Protein AF-A0A4V3EQ57-F1 (afdb_monomer_lite)

Foldseek 3Di:
DDDDDDDDDDDDDPDAPPLVVCQQVVVADVDDAPPDPDADKDFFPLQVVLVVQLVVLVVCCVVVVDPVSNVSNVVSVVVLVVCPPAWDFPDKDKDKDKPPLEEAAFDKIKIKIFIDTPGPQKFKHKRFRAWPQKGWNDWDDDRGMIMTIIGGHAFAWTFSAWIWIWIATNSSGMTGTDTDRGDIHGYFYDAFPAAEDDAPPPDDPDDDDDPPQDFADDPAFPDKDADDPPDDPVQWDVVVCVVVVGTIGGGHDHDDAAEAEEEAEQQDFFQAPPPRDTLNSQSNNHSLNVQVVSLVVQHWYKYWYWRAEIDIDGTDHDPVNSVVSRVRSNCSVVRNVVVHHTDLEDDPRRDDPRYAYEYEECPPDCSVVSNCVNCVVVVHAYAYEHRHNHQDDDDPPPPVSVVVSVVVVVVVVVVCVVCLVVLHFYHYDDRPYHGHCNCSVVSSPDDDPPDDDDDDDDDDPDPDDPVVNVVVVLVVQVVLLVLLLQLLCLLQVCVVQVPDPVRVVVSVVLNVLSNVLADDPPPQPPDDDPPVSVCNVCSLVVSLVVSLVSNLPDDDDLVSLVVSLVSSLVSQCCRLVVCVVPDDDDPVSVVVNVVSVVLSVLSNVLSPLDPDDDDPPVSVVVNVVSVVVNVVVSVVVVVVVVVVPDPPPDDDDD

Secondary structure (DSSP, 8-state):
-PPPPPPPPPPPPPPPPHHHHHHHTT------PPPPPPSS-EE-HHHHHHHHHHHHHHHHHHHH--THHHHHHHHHHHHHHHHTTT---S-EEEEEEEE-SEEETT-EEEEEEEEEESSSS-EEEEEE---TTEEEEEEEE-SSEEEEEEEE-S-EEEE--EEEEEEE-TTSSEEEEEEEEPPEEEEEPPPPS---B---------SSS-----EEEEEEEEEEEE--TT--GGGB-HHHHHHHTS-EEEEEE---PPEEEEEEE-S--PBPTTT--BHHHHHHHHHHHHHHHHHHTT-EEEEEEESSS-EEEEEE-HHHHHHHHHHHHTTHHHHHHTT----SS--GGGS-TT-EEEEEE-S-STHHHHHHHHHHHTT--EEEEEPP--PPP--TT-HHHHHHHHHHHHHHHHHHHHHHHTT--EEEP-TTS--BGGGHHHHT-SS-------------------HHHHHHHHHHTHHHHHHHHHHHHHHH-HHHH--SHHHHHHHHHHHHHHHHSS--------S--HHHHHHHHHHHHHHHHHHHHHHHTS---HHHHHHHHHHHHHHHHHHHSGGGGS---HHHHHHHHHHHHHHHHHHHHHHTS---S---HHHHHHHHHHHHHHHHHHHHHHHHHHHTTS--------

Radius of gyration: 39.7 Å; chains: 1; bounding box: 73×118×112 Å

Sequence (654 aa):
MTPPAPAPDPAPGPVPSAAVARALEGRTSPTQPPPPPPGGPRPGERTLRLLTVAVVALAAALLTGRAWLLALAAAPLVLLALALPRAHARRVETSATVEPRRCFEGDRVTVRVEVAHDGDGVRLDPGVTLGPGLRLDEVVVGRSTVTLHHTALRWGRWSLGPVDLDVYDRGGTVRRTVRVEAAEVSVFPRAAQARFTPVPVRLPQRLGEHAAPQSGEGVEVVGVGPWVPGERQRRIHWPSTTRRGSVQLHRFAAERAADTVMLLDAFGDVADPVTGASSLDETVRAATGLARAYLRTHDRVGVVSTGGTTRWLVPGTGDAAFYRIVESVLDVRKDRAFGRGGLERVPPPALPEGALVYVFTPLSDARILAVLRDLQTRGRRPVVVEIPSGDPVVEDGDEAGELGLRLWHAERDAMRFALRDSGVPVLRHTEGESLDLALAPMAAGRVGGRGRAGEGGVTAPDTRVGLREYLGYWIGTVPVRVLGVAAVVVAWRPWTTVDTAGRAVPFVCAVAFAVWAAPAPDRRPSVGAFWSDRLLRHRTTLLASGVVVIAAFGERARWEGACAVGLLVAYLVTSETWPWRWGRGPARVWGEAVAACAGAGVVAAAAAVPVTGTGSGLDRVIAAGTVVGLAVAGAAVLRARWRGDAPEAGAPGD

Structure (mmCIF, N/CA/C/O backbone):
data_AF-A0A4V3EQ57-F1
#
_entry.id   AF-A0A4V3EQ57-F1
#
loop_
_atom_site.group_PDB
_atom_site.id
_atom_site.type_symbol
_atom_site.label_atom_id
_atom_site.label_alt_id
_atom_site.label_comp_id
_atom_site.label_asym_id
_atom_site.label_entity_id
_atom_site.label_seq_id
_atom_site.pdbx_PDB_ins_code
_atom_site.Cartn_x
_atom_site.Cartn_y
_atom_site.Cartn_z
_atom_site.occupancy
_atom_site.B_iso_or_equiv
_atom_site.auth_seq_id
_atom_site.auth_comp_id
_atom_site.auth_asym_id
_atom_site.auth_atom_id
_atom_site.pdbx_PDB_model_num
ATOM 1 N N . MET A 1 1 ? -10.339 42.075 -43.870 1.00 52.28 1 MET A N 1
ATOM 2 C CA . MET A 1 1 ? -9.452 41.592 -42.792 1.00 52.28 1 MET A CA 1
ATOM 3 C C . MET A 1 1 ? -9.377 40.085 -42.904 1.00 52.28 1 MET A C 1
ATOM 5 O O . MET A 1 1 ? -10.323 39.400 -42.546 1.00 52.28 1 MET A O 1
ATOM 9 N N . THR A 1 2 ? -8.312 39.598 -43.526 1.00 45.00 2 THR A N 1
ATOM 10 C CA . THR A 1 2 ? -8.045 38.172 -43.735 1.00 45.00 2 THR A CA 1
ATOM 11 C C . THR A 1 2 ? -7.537 37.580 -42.414 1.00 45.00 2 THR A C 1
ATOM 13 O O . THR A 1 2 ? -6.720 38.239 -41.765 1.00 45.00 2 THR A O 1
ATOM 16 N N . PRO A 1 3 ? -8.021 36.408 -41.967 1.00 50.09 3 PRO A N 1
ATOM 17 C CA . PRO A 1 3 ? -7.564 35.805 -40.718 1.00 50.09 3 PRO A CA 1
ATOM 18 C C . PRO A 1 3 ? -6.061 35.477 -40.785 1.00 50.09 3 PRO A C 1
ATOM 20 O O . PRO A 1 3 ? -5.556 35.166 -41.868 1.00 50.09 3 PRO A O 1
ATOM 23 N N . PRO A 1 4 ? -5.333 35.562 -39.656 1.00 46.97 4 PRO A N 1
ATOM 24 C CA . PRO A 1 4 ? -3.919 35.212 -39.611 1.00 46.97 4 PRO A CA 1
ATOM 25 C C . PRO A 1 4 ? -3.734 33.730 -39.951 1.00 46.97 4 PRO A C 1
ATOM 27 O O . PRO A 1 4 ? -4.510 32.878 -39.516 1.00 46.97 4 PRO A O 1
ATOM 30 N N . ALA A 1 5 ? -2.711 33.441 -40.756 1.00 47.34 5 ALA A N 1
ATOM 31 C CA . ALA A 1 5 ? -2.362 32.086 -41.159 1.00 47.34 5 ALA A CA 1
ATOM 32 C C . ALA A 1 5 ? -2.092 31.197 -39.925 1.00 47.34 5 ALA A C 1
ATOM 34 O O . ALA A 1 5 ? -1.481 31.676 -38.963 1.00 47.34 5 ALA A O 1
ATOM 35 N N . PRO A 1 6 ? -2.525 29.922 -39.936 1.00 46.81 6 PRO A N 1
ATOM 36 C CA . PRO A 1 6 ? -2.214 28.987 -38.864 1.00 46.81 6 PRO A CA 1
ATOM 37 C C . PRO A 1 6 ? -0.696 28.823 -38.738 1.00 46.81 6 PRO A C 1
ATOM 39 O O . PRO A 1 6 ? 0.020 28.759 -39.741 1.00 46.81 6 PRO A O 1
ATOM 42 N N . ALA A 1 7 ? -0.211 28.794 -37.496 1.00 44.88 7 ALA A N 1
ATOM 43 C CA . ALA A 1 7 ? 1.192 28.537 -37.200 1.00 44.88 7 ALA A CA 1
ATOM 44 C C . ALA A 1 7 ? 1.623 27.198 -37.833 1.00 44.88 7 ALA A C 1
ATOM 46 O O . ALA A 1 7 ? 0.828 26.256 -37.833 1.00 44.88 7 ALA A O 1
ATOM 47 N N . PRO A 1 8 ? 2.847 27.098 -38.382 1.00 38.25 8 PRO A N 1
ATOM 48 C CA . PRO A 1 8 ? 3.339 25.844 -38.937 1.00 38.25 8 PRO A CA 1
ATOM 49 C C . PRO A 1 8 ? 3.358 24.770 -37.847 1.00 38.25 8 PRO A C 1
ATOM 51 O O . PRO A 1 8 ? 3.845 25.026 -36.742 1.00 38.25 8 PRO A O 1
ATOM 54 N N . ASP A 1 9 ? 2.840 23.582 -38.168 1.00 36.28 9 ASP A N 1
ATOM 55 C CA . ASP A 1 9 ? 2.916 22.420 -37.285 1.00 36.28 9 ASP A CA 1
ATOM 56 C C . ASP A 1 9 ? 4.372 22.200 -36.838 1.00 36.28 9 ASP A C 1
ATOM 58 O O . ASP A 1 9 ? 5.293 22.290 -37.665 1.00 36.28 9 ASP A O 1
ATOM 62 N N . PRO A 1 10 ? 4.619 21.922 -35.544 1.00 36.59 10 PRO A N 1
ATOM 63 C CA . PRO A 1 10 ? 5.952 21.577 -35.085 1.00 36.59 10 PRO A CA 1
ATOM 64 C C . PRO A 1 10 ? 6.436 20.363 -35.881 1.00 36.59 10 PRO A C 1
ATOM 66 O O . PRO A 1 10 ? 5.726 19.364 -36.000 1.00 36.59 10 PRO A O 1
ATOM 69 N N . ALA A 1 11 ? 7.641 20.466 -36.451 1.00 33.16 11 ALA A N 1
ATOM 70 C CA . ALA A 1 11 ? 8.269 19.377 -37.191 1.00 33.16 11 ALA A CA 1
ATOM 71 C C . ALA A 1 11 ? 8.140 18.066 -36.394 1.00 33.16 11 ALA A C 1
ATOM 73 O O . ALA A 1 11 ? 8.372 18.096 -35.180 1.00 33.16 11 ALA A O 1
ATOM 74 N N . PRO A 1 12 ? 7.774 16.939 -37.036 1.00 35.25 12 PRO A N 1
ATOM 75 C CA . PRO A 1 12 ? 7.575 15.683 -36.332 1.00 35.25 12 PRO A CA 1
ATOM 76 C C . PRO A 1 12 ? 8.833 15.376 -35.526 1.00 35.25 12 PRO A C 1
ATOM 78 O O . PRO A 1 12 ? 9.935 15.276 -36.076 1.00 35.25 12 PRO A O 1
ATOM 81 N N . GLY A 1 13 ? 8.665 15.305 -34.205 1.00 41.72 13 GLY A N 1
ATOM 82 C CA . GLY A 1 13 ? 9.740 14.957 -33.289 1.00 41.72 13 GLY A CA 1
ATOM 83 C C . GLY A 1 13 ? 10.354 13.605 -33.668 1.00 41.72 13 GLY A C 1
ATOM 84 O O . GLY A 1 13 ? 9.731 12.812 -34.383 1.00 41.72 13 GLY A O 1
ATOM 85 N N . PRO A 1 14 ? 11.590 13.321 -33.226 1.00 51.78 14 PRO A N 1
ATOM 86 C CA . PRO A 1 14 ? 12.202 12.022 -33.467 1.00 51.78 14 PRO A CA 1
ATOM 87 C C . PRO A 1 14 ? 11.262 10.909 -32.988 1.00 51.78 14 PRO A C 1
ATOM 89 O O . PRO A 1 14 ? 10.700 10.996 -31.898 1.00 51.78 14 PRO A O 1
ATOM 92 N N . VAL A 1 15 ? 11.088 9.875 -33.819 1.00 53.25 15 VAL A N 1
ATOM 93 C CA . VAL A 1 15 ? 10.290 8.691 -33.471 1.00 53.25 15 VAL A CA 1
ATOM 94 C C . VAL A 1 15 ? 10.806 8.161 -32.127 1.00 53.25 15 VAL A C 1
ATOM 96 O O . VAL A 1 15 ? 12.012 7.907 -32.029 1.00 53.25 15 VAL A O 1
ATOM 99 N N . PRO A 1 16 ? 9.951 8.028 -31.095 1.00 57.31 16 PRO A N 1
ATOM 100 C CA . PRO A 1 16 ? 10.387 7.577 -29.781 1.00 57.31 16 PRO A CA 1
ATOM 101 C C . PRO A 1 16 ? 11.046 6.202 -29.895 1.00 57.31 16 PRO A C 1
ATOM 103 O O . PRO A 1 16 ? 10.602 5.350 -30.671 1.00 57.31 16 PRO A O 1
ATOM 106 N N . SER A 1 17 ? 12.119 5.972 -29.135 1.00 63.31 17 SER A N 1
ATOM 107 C CA . SER A 1 17 ? 12.771 4.663 -29.117 1.00 63.31 17 SER A CA 1
ATOM 108 C C . SER A 1 17 ? 11.783 3.574 -28.706 1.00 63.31 17 SER A C 1
ATOM 110 O O . SER A 1 17 ? 10.830 3.815 -27.967 1.00 63.31 17 SER A O 1
ATOM 112 N N . ALA A 1 18 ? 12.023 2.332 -29.134 1.00 63.53 18 ALA A N 1
ATOM 113 C CA . ALA A 1 18 ? 11.176 1.202 -28.745 1.00 63.53 18 ALA A CA 1
ATOM 114 C C . ALA A 1 18 ? 11.088 1.021 -27.214 1.00 63.53 18 ALA A C 1
ATOM 116 O O . ALA A 1 18 ? 10.142 0.410 -26.725 1.00 63.53 18 ALA A O 1
ATOM 117 N N . ALA A 1 19 ? 12.073 1.527 -26.461 1.00 60.47 19 ALA A N 1
ATOM 118 C CA . ALA A 1 19 ? 12.045 1.573 -25.003 1.00 60.47 19 ALA A CA 1
ATOM 119 C C . ALA A 1 19 ? 11.067 2.641 -24.485 1.00 60.47 19 ALA A C 1
ATOM 121 O O . ALA A 1 19 ? 10.248 2.332 -23.624 1.00 60.47 19 ALA A O 1
ATOM 122 N N . VAL A 1 20 ? 11.093 3.854 -25.049 1.00 66.12 20 VAL A N 1
ATOM 123 C CA . VAL A 1 20 ? 10.130 4.923 -24.731 1.00 66.12 20 VAL A CA 1
ATOM 124 C C . VAL A 1 20 ? 8.718 4.523 -25.137 1.00 66.12 20 VAL A C 1
ATOM 126 O O . VAL A 1 20 ? 7.803 4.688 -24.344 1.00 66.12 20 VAL A O 1
ATOM 129 N N . ALA A 1 21 ? 8.535 3.921 -26.314 1.00 67.56 21 ALA A N 1
ATOM 130 C CA . ALA A 1 21 ? 7.237 3.415 -26.754 1.00 67.56 21 ALA A CA 1
ATOM 131 C C . ALA A 1 21 ? 6.679 2.363 -25.778 1.00 67.56 21 ALA A C 1
ATOM 133 O O . ALA A 1 21 ? 5.543 2.485 -25.334 1.00 67.56 21 ALA A O 1
ATOM 134 N N . ARG A 1 22 ? 7.500 1.393 -25.344 1.00 64.44 22 ARG A N 1
ATOM 135 C CA . ARG A 1 22 ? 7.102 0.406 -24.321 1.00 64.44 22 ARG A CA 1
ATOM 136 C C . ARG A 1 22 ? 6.766 1.043 -22.970 1.00 64.44 22 ARG A C 1
ATOM 138 O O . ARG A 1 22 ? 5.826 0.602 -22.311 1.00 64.44 22 ARG A O 1
ATOM 145 N N . ALA A 1 23 ? 7.520 2.065 -22.561 1.00 63.72 23 ALA A N 1
ATOM 146 C CA . ALA A 1 23 ? 7.268 2.801 -21.324 1.00 63.72 23 ALA A CA 1
ATOM 147 C C . ALA A 1 23 ? 5.968 3.627 -21.394 1.00 63.72 23 ALA A C 1
ATOM 149 O O . ALA A 1 23 ? 5.208 3.640 -20.427 1.00 63.72 23 ALA A O 1
ATOM 150 N N . LEU A 1 24 ? 5.686 4.261 -22.537 1.00 69.75 24 LEU A N 1
ATOM 151 C CA . LEU A 1 24 ? 4.453 5.014 -22.803 1.00 69.75 24 LEU A CA 1
ATOM 152 C C . LEU A 1 24 ? 3.220 4.105 -22.886 1.00 69.75 24 LEU A C 1
ATOM 154 O O . LEU A 1 24 ? 2.145 4.475 -22.428 1.00 69.75 24 LEU A O 1
ATOM 158 N N . GLU A 1 25 ? 3.374 2.889 -23.408 1.00 67.50 25 GLU A N 1
ATOM 159 C CA . GLU A 1 25 ? 2.316 1.872 -23.440 1.00 67.50 25 GLU A CA 1
ATOM 160 C C . GLU A 1 25 ? 2.008 1.264 -22.059 1.00 67.50 25 GLU A C 1
ATOM 162 O O . GLU A 1 25 ? 1.130 0.411 -21.945 1.00 67.50 25 GLU A O 1
ATOM 167 N N . GLY A 1 26 ? 2.736 1.653 -21.004 1.00 57.06 26 GLY A N 1
ATOM 168 C CA . GLY A 1 26 ? 2.511 1.151 -19.646 1.00 57.06 26 GLY A CA 1
ATOM 169 C C . GLY A 1 26 ? 2.864 -0.327 -19.460 1.00 57.06 26 GLY A C 1
ATOM 170 O O . GLY A 1 26 ? 2.503 -0.920 -18.446 1.00 57.06 26 GLY A O 1
ATOM 171 N N . ARG A 1 27 ? 3.589 -0.940 -20.408 1.00 52.72 27 ARG A N 1
ATOM 172 C CA . ARG A 1 27 ? 4.080 -2.323 -20.310 1.00 52.72 27 ARG A CA 1
ATOM 173 C C . ARG A 1 27 ? 5.316 -2.374 -19.413 1.00 52.72 27 ARG A C 1
ATOM 175 O O . ARG A 1 27 ? 6.433 -2.612 -19.868 1.00 52.72 27 ARG A O 1
ATOM 182 N N . THR A 1 28 ? 5.121 -2.109 -18.128 1.00 52.22 28 THR A N 1
ATOM 183 C CA . THR A 1 28 ? 6.166 -2.140 -17.105 1.00 52.22 28 THR A CA 1
ATOM 184 C C . THR A 1 28 ? 6.125 -3.487 -16.395 1.00 52.22 28 THR A C 1
ATOM 186 O O . THR A 1 28 ? 5.468 -3.678 -15.375 1.00 52.22 28 THR A O 1
ATOM 189 N N . SER A 1 29 ? 6.845 -4.474 -16.928 1.00 40.78 29 SER A N 1
ATOM 190 C CA . SER A 1 29 ? 7.227 -5.598 -16.073 1.00 40.78 29 SER A CA 1
ATOM 191 C C . SER A 1 29 ? 8.077 -5.050 -14.916 1.00 40.78 29 SER A C 1
ATOM 193 O O . SER A 1 29 ? 8.824 -4.092 -15.132 1.00 40.78 29 SER A O 1
ATOM 195 N N . PRO A 1 30 ? 8.013 -5.630 -13.704 1.00 45.22 30 PRO A N 1
ATOM 196 C CA . PRO A 1 30 ? 8.956 -5.343 -12.628 1.00 45.22 30 PRO A CA 1
ATOM 197 C C . PRO A 1 30 ? 10.322 -5.931 -13.007 1.00 45.22 30 PRO A C 1
ATOM 199 O O . PRO A 1 30 ? 10.821 -6.877 -12.409 1.00 45.22 30 PRO A O 1
ATOM 202 N N . THR A 1 31 ? 10.911 -5.422 -14.082 1.00 48.66 31 THR A N 1
ATOM 203 C CA . THR A 1 31 ? 12.266 -5.736 -14.478 1.00 48.66 31 THR A CA 1
ATOM 204 C C . THR A 1 31 ? 13.155 -4.946 -13.552 1.00 48.66 31 THR A C 1
ATOM 206 O O . THR A 1 31 ? 13.162 -3.714 -13.579 1.00 48.66 31 THR A O 1
ATOM 209 N N . GLN A 1 32 ? 13.897 -5.675 -12.723 1.00 57.97 32 GLN A N 1
ATOM 210 C CA . GLN A 1 32 ? 15.141 -5.192 -12.147 1.00 57.97 32 GLN A CA 1
ATOM 211 C C . GLN A 1 32 ? 15.840 -4.293 -13.180 1.00 57.97 32 GLN A C 1
ATOM 213 O O . GLN A 1 32 ? 15.895 -4.679 -14.356 1.00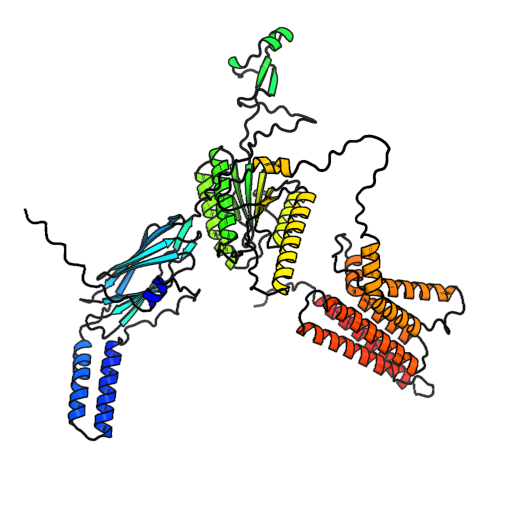 57.97 32 GLN A O 1
ATOM 218 N N . PRO A 1 33 ? 16.298 -3.088 -12.789 1.00 62.56 33 PRO A N 1
ATOM 219 C CA . PRO A 1 33 ? 16.901 -2.168 -13.737 1.00 62.56 33 PRO A CA 1
ATOM 220 C C . PRO A 1 33 ? 17.987 -2.909 -14.524 1.00 62.56 33 PRO A C 1
ATOM 222 O O . PRO A 1 33 ? 18.733 -3.690 -13.918 1.00 62.56 33 PRO A O 1
ATOM 225 N N . PRO A 1 34 ? 18.064 -2.722 -15.855 1.00 67.25 34 PRO A N 1
ATOM 226 C CA . PRO A 1 34 ? 19.056 -3.416 -16.660 1.00 67.25 34 PRO A CA 1
ATOM 227 C C . PRO A 1 34 ? 20.449 -3.178 -16.064 1.00 67.25 34 PRO A C 1
ATOM 229 O O . PRO A 1 34 ? 20.686 -2.110 -15.484 1.00 67.25 34 PRO A O 1
ATOM 232 N N . PRO A 1 35 ? 21.387 -4.134 -16.178 1.00 75.81 35 PRO A N 1
ATOM 233 C CA . PRO A 1 35 ? 22.744 -3.928 -15.689 1.00 75.81 35 PRO A CA 1
ATOM 234 C C . PRO A 1 35 ? 23.317 -2.621 -16.256 1.00 75.81 35 PRO A C 1
ATOM 236 O O . PRO A 1 35 ? 22.928 -2.214 -17.359 1.00 75.81 35 PRO A O 1
ATOM 239 N N . PRO A 1 36 ? 24.189 -1.925 -15.503 1.00 75.62 36 PRO A N 1
ATOM 240 C CA . PRO A 1 36 ? 24.750 -0.662 -15.953 1.00 75.62 36 PRO A CA 1
ATOM 241 C C . PRO A 1 36 ? 25.375 -0.844 -17.336 1.00 75.62 36 PRO A C 1
ATOM 243 O O . PRO A 1 36 ? 26.083 -1.833 -17.565 1.00 75.62 36 PRO A O 1
ATOM 246 N N . PRO A 1 37 ? 25.096 0.062 -18.286 1.00 75.31 37 PRO A N 1
ATOM 247 C CA . PRO A 1 37 ? 25.648 -0.063 -19.619 1.00 75.31 37 PRO A CA 1
ATOM 248 C C . PRO A 1 37 ? 27.185 -0.050 -19.536 1.00 75.31 37 PRO A C 1
ATOM 250 O O . PRO A 1 37 ? 27.742 0.755 -18.788 1.00 75.31 37 PRO A O 1
ATOM 253 N N . PRO A 1 38 ? 27.893 -0.896 -20.314 1.00 75.25 38 PRO A N 1
ATOM 254 C CA . PRO A 1 38 ? 29.347 -0.828 -20.425 1.00 75.25 38 PRO A CA 1
ATOM 255 C C . PRO A 1 38 ? 29.848 0.604 -20.644 1.00 75.25 38 PRO A C 1
ATOM 257 O O . PRO A 1 38 ? 29.351 1.313 -21.525 1.00 75.25 38 PRO A O 1
ATOM 260 N N . GLY A 1 39 ? 30.841 1.017 -19.860 1.00 73.00 39 GLY A N 1
ATOM 261 C CA . GLY A 1 39 ? 31.445 2.337 -19.996 1.00 73.00 39 GLY A CA 1
ATOM 262 C C . GLY A 1 39 ? 32.119 2.528 -21.359 1.00 73.00 39 GLY A C 1
ATOM 263 O O . GLY A 1 39 ? 32.666 1.588 -21.933 1.00 73.00 39 GLY A O 1
ATOM 264 N N . GLY A 1 40 ? 32.098 3.763 -21.860 1.00 78.88 40 GLY A N 1
ATOM 265 C CA . GLY A 1 40 ? 32.831 4.165 -23.063 1.00 78.88 40 GLY A CA 1
ATOM 266 C C . GLY A 1 40 ? 32.004 4.221 -24.358 1.00 78.88 40 GLY A C 1
ATOM 267 O O . GLY A 1 40 ? 30.817 3.885 -24.374 1.00 78.88 40 GLY A O 1
ATOM 268 N N . PRO A 1 41 ? 32.616 4.720 -25.445 1.00 81.69 41 PRO A N 1
ATOM 269 C CA . PRO A 1 41 ? 31.974 4.848 -26.750 1.00 81.69 41 PRO A CA 1
ATOM 270 C C . PRO A 1 41 ? 31.791 3.484 -27.431 1.00 81.69 41 PRO A C 1
ATOM 272 O O . PRO A 1 41 ? 32.665 2.622 -27.364 1.00 81.69 41 PRO A O 1
ATOM 275 N N . ARG A 1 42 ? 30.669 3.302 -28.131 1.00 85.44 42 ARG A N 1
ATOM 276 C CA . ARG A 1 42 ? 30.350 2.101 -28.920 1.00 85.44 42 ARG A CA 1
ATOM 277 C C . ARG A 1 42 ? 29.927 2.463 -30.339 1.00 85.44 42 ARG A C 1
ATOM 279 O O . ARG A 1 42 ? 29.385 3.549 -30.530 1.00 85.44 42 ARG A O 1
ATOM 286 N N . PRO A 1 43 ? 30.115 1.575 -31.330 1.00 84.69 43 PRO A N 1
ATOM 287 C CA . PRO A 1 43 ? 29.590 1.809 -32.670 1.00 84.69 43 PRO A CA 1
ATOM 288 C C . PRO A 1 43 ? 28.061 1.935 -32.627 1.00 84.69 43 PRO A C 1
ATOM 290 O O . PRO A 1 43 ? 27.377 1.076 -32.074 1.00 84.69 43 PRO A O 1
ATOM 293 N N . GLY A 1 44 ? 27.533 3.016 -33.202 1.00 83.50 44 GLY A N 1
ATOM 294 C CA . GLY A 1 44 ? 26.094 3.224 -33.369 1.00 83.50 44 GLY A CA 1
ATOM 295 C C . GLY A 1 44 ? 25.500 2.301 -34.436 1.00 83.50 44 GLY A C 1
ATOM 296 O O . GLY A 1 44 ? 26.220 1.675 -35.221 1.00 83.50 44 GLY A O 1
ATOM 297 N N . GLU A 1 45 ? 24.171 2.249 -34.529 1.00 85.56 45 GLU A N 1
ATOM 298 C CA . GLU A 1 45 ? 23.471 1.365 -35.470 1.00 85.56 45 GLU A CA 1
ATOM 299 C C . GLU A 1 45 ? 23.826 1.697 -36.924 1.00 85.56 45 GLU A C 1
ATOM 301 O O . GLU A 1 45 ? 23.904 0.804 -37.768 1.00 85.56 45 GLU A O 1
ATOM 306 N N . ARG A 1 46 ? 24.092 2.975 -37.230 1.00 84.56 46 ARG A N 1
ATOM 307 C CA . ARG A 1 46 ? 24.550 3.395 -38.563 1.00 84.56 46 ARG A CA 1
ATOM 308 C C . ARG A 1 46 ? 25.925 2.831 -38.891 1.00 84.56 46 ARG A C 1
ATOM 310 O O . ARG A 1 46 ? 26.112 2.354 -40.003 1.00 84.56 46 ARG A O 1
ATOM 317 N N . THR A 1 47 ? 26.852 2.824 -37.936 1.00 87.06 47 THR A N 1
ATOM 318 C CA . THR A 1 47 ? 28.184 2.237 -38.132 1.00 87.06 47 THR A CA 1
ATOM 319 C C . THR A 1 47 ? 28.090 0.748 -38.405 1.00 87.06 47 THR A C 1
ATOM 321 O O . THR A 1 47 ? 28.703 0.268 -39.351 1.00 87.06 47 THR A O 1
ATOM 324 N N . LEU A 1 48 ? 27.259 0.026 -37.649 1.00 87.94 48 LEU A N 1
ATOM 325 C CA . LEU A 1 48 ? 27.028 -1.400 -37.884 1.00 87.94 48 LEU A CA 1
ATOM 326 C C . LEU A 1 48 ? 26.383 -1.658 -39.254 1.00 87.94 48 LEU A C 1
ATOM 328 O O . LEU A 1 48 ? 26.788 -2.580 -39.957 1.00 87.94 48 LEU A O 1
ATOM 332 N N . ARG A 1 49 ? 25.427 -0.826 -39.686 1.00 88.62 49 ARG A N 1
ATOM 333 C CA . ARG A 1 49 ? 24.820 -0.921 -41.028 1.00 88.62 49 ARG A CA 1
ATOM 334 C C . ARG A 1 49 ? 25.824 -0.638 -42.147 1.00 88.62 49 ARG A C 1
ATOM 336 O O . ARG A 1 49 ? 25.885 -1.385 -43.114 1.00 88.62 49 ARG A O 1
ATOM 343 N N . LEU A 1 50 ? 26.640 0.407 -42.018 1.00 89.56 50 LEU A N 1
ATOM 344 C CA . LEU A 1 50 ? 27.677 0.720 -43.006 1.00 89.56 50 LEU A CA 1
ATOM 345 C C . LEU A 1 50 ? 28.743 -0.377 -43.061 1.00 89.56 50 LEU A C 1
ATOM 347 O O . LEU A 1 50 ? 29.146 -0.785 -44.146 1.00 89.56 50 LEU A O 1
ATOM 351 N N . LEU A 1 51 ? 29.154 -0.893 -41.903 1.00 90.00 51 LEU A N 1
ATOM 352 C CA . LEU A 1 51 ? 30.140 -1.963 -41.804 1.00 90.00 51 LEU A CA 1
ATOM 353 C C . LEU A 1 51 ? 29.605 -3.278 -42.374 1.00 90.00 51 LEU A C 1
ATOM 355 O O . LEU A 1 51 ? 30.316 -3.941 -43.116 1.00 90.00 51 LEU A O 1
ATOM 359 N N . THR A 1 52 ? 28.350 -3.638 -42.097 1.00 92.19 52 THR A N 1
ATOM 360 C CA . THR A 1 52 ? 27.727 -4.837 -42.686 1.00 92.19 52 THR A CA 1
ATOM 361 C C . THR A 1 52 ? 27.626 -4.726 -44.202 1.00 92.19 52 THR A C 1
ATOM 363 O O . THR A 1 52 ? 28.024 -5.660 -44.891 1.00 92.19 52 THR A O 1
ATOM 366 N N . VAL A 1 53 ? 27.197 -3.579 -44.741 1.00 92.44 53 VAL A N 1
ATOM 367 C CA . VAL A 1 53 ? 27.185 -3.343 -46.195 1.00 92.44 53 VAL A CA 1
ATOM 368 C C . VAL A 1 53 ? 28.597 -3.436 -46.781 1.00 92.44 53 VAL A C 1
ATOM 370 O O . VAL A 1 53 ? 28.785 -4.108 -47.792 1.00 92.44 53 VAL A O 1
ATOM 373 N N . ALA A 1 54 ? 29.597 -2.827 -46.135 1.00 91.81 54 ALA A N 1
ATOM 374 C CA . ALA A 1 54 ? 30.989 -2.885 -46.579 1.00 91.81 54 ALA A CA 1
ATOM 375 C C . ALA A 1 54 ? 31.533 -4.323 -46.593 1.00 91.81 54 ALA A C 1
ATOM 377 O O . ALA A 1 54 ? 32.123 -4.747 -47.584 1.00 91.81 54 ALA A O 1
ATOM 378 N N . VAL A 1 55 ? 31.300 -5.088 -45.522 1.00 93.56 55 VAL A N 1
ATOM 379 C CA . VAL A 1 55 ? 31.754 -6.480 -45.386 1.00 93.56 55 VAL A CA 1
ATOM 380 C C . VAL A 1 55 ? 31.056 -7.389 -46.394 1.00 93.56 55 VAL A C 1
ATOM 382 O O . VAL A 1 55 ? 31.723 -8.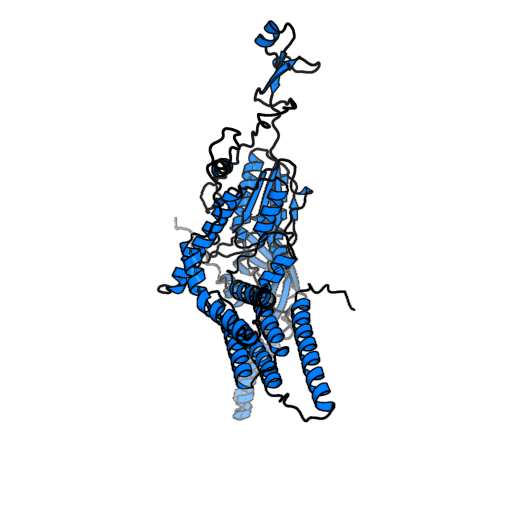189 -47.045 1.00 93.56 55 VAL A O 1
ATOM 385 N N . VAL A 1 56 ? 29.739 -7.252 -46.577 1.00 94.12 56 VAL A N 1
ATOM 386 C CA . VAL A 1 56 ? 28.978 -8.044 -47.557 1.00 94.12 56 VAL A CA 1
ATOM 387 C C . VAL A 1 56 ? 29.431 -7.729 -48.983 1.00 94.12 56 VAL A C 1
ATOM 389 O O . VAL A 1 56 ? 29.634 -8.650 -49.771 1.00 94.12 56 VAL A O 1
ATOM 392 N N . ALA A 1 57 ? 29.649 -6.453 -49.314 1.00 90.81 57 ALA A N 1
ATOM 393 C CA . ALA A 1 57 ? 30.153 -6.048 -50.624 1.00 90.81 57 ALA A CA 1
ATOM 394 C C . ALA A 1 57 ? 31.573 -6.577 -50.885 1.00 90.81 57 ALA A C 1
ATOM 396 O O . ALA A 1 57 ? 31.850 -7.079 -51.974 1.00 90.81 57 ALA A O 1
ATOM 397 N N . LEU A 1 58 ? 32.452 -6.533 -49.879 1.00 92.19 58 LEU A N 1
ATOM 398 C CA . LEU A 1 58 ? 33.812 -7.068 -49.968 1.00 92.19 58 LEU A CA 1
ATOM 399 C 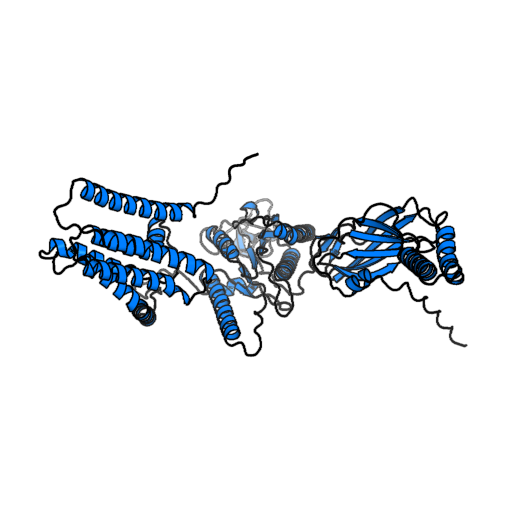C . LEU A 1 58 ? 33.812 -8.598 -50.120 1.00 92.19 58 LEU A C 1
ATOM 401 O O . LEU A 1 58 ? 34.524 -9.133 -50.966 1.00 92.19 58 LEU A O 1
ATOM 405 N N . ALA A 1 59 ? 32.969 -9.302 -49.360 1.00 91.81 59 ALA A N 1
ATOM 406 C CA . ALA A 1 59 ? 32.796 -10.748 -49.476 1.00 91.81 59 ALA A CA 1
ATOM 407 C C . ALA A 1 59 ? 32.247 -11.142 -50.856 1.00 91.81 59 ALA A C 1
ATOM 409 O O . ALA A 1 59 ? 32.768 -12.057 -51.489 1.00 91.81 59 ALA A O 1
ATOM 410 N N . ALA A 1 60 ? 31.249 -10.417 -51.367 1.00 91.06 60 ALA A N 1
ATOM 411 C CA . ALA A 1 60 ? 30.714 -10.634 -52.708 1.00 91.06 60 ALA A CA 1
ATOM 412 C C . ALA A 1 60 ? 31.767 -10.367 -53.798 1.00 91.06 60 ALA A C 1
ATOM 414 O O . ALA A 1 60 ? 31.841 -11.121 -54.770 1.00 91.06 60 ALA A O 1
ATOM 415 N N . ALA A 1 61 ? 32.608 -9.339 -53.634 1.00 92.44 61 ALA A N 1
ATOM 416 C CA . ALA A 1 61 ? 33.717 -9.053 -54.543 1.00 92.44 61 ALA A CA 1
ATOM 417 C C . ALA A 1 61 ? 34.729 -10.207 -54.587 1.00 92.44 61 ALA A C 1
ATOM 419 O O . ALA A 1 61 ? 35.112 -10.639 -55.673 1.00 92.44 61 ALA A O 1
ATOM 420 N N . LEU A 1 62 ? 35.107 -10.737 -53.419 1.00 92.00 62 LEU A N 1
ATOM 421 C CA . LEU A 1 62 ? 36.033 -11.865 -53.292 1.00 92.00 62 LEU A CA 1
ATOM 422 C C . LEU A 1 62 ? 35.453 -13.160 -53.877 1.00 92.00 62 LEU A C 1
ATOM 424 O O . LEU A 1 62 ? 36.148 -13.860 -54.606 1.00 92.00 62 LEU A O 1
ATOM 428 N N . LEU A 1 63 ? 34.179 -13.459 -53.606 1.00 93.19 63 LEU A N 1
ATOM 429 C CA . LEU A 1 63 ? 33.519 -14.681 -54.081 1.00 93.19 63 LEU A CA 1
ATOM 430 C C . LEU A 1 63 ? 33.251 -14.674 -55.592 1.00 93.19 63 LEU A C 1
ATOM 432 O O . LEU A 1 63 ? 33.294 -15.723 -56.226 1.00 93.19 63 LEU A O 1
ATOM 436 N N . THR A 1 64 ? 32.953 -13.511 -56.176 1.00 92.31 64 THR A N 1
ATOM 437 C CA . THR A 1 64 ? 32.598 -13.400 -57.604 1.00 92.31 64 THR A CA 1
ATOM 438 C C . THR A 1 64 ? 33.756 -12.954 -58.499 1.00 92.31 64 THR A C 1
ATOM 440 O O . THR A 1 64 ? 33.613 -12.982 -59.721 1.00 92.31 64 THR A O 1
ATOM 443 N N . GLY A 1 65 ? 34.874 -12.493 -57.924 1.00 90.94 65 GLY A N 1
ATOM 444 C CA . GLY A 1 65 ? 36.024 -11.942 -58.654 1.00 90.94 65 GLY A CA 1
ATOM 445 C C . GLY A 1 65 ? 35.752 -10.604 -59.359 1.00 90.94 65 GLY A C 1
ATOM 446 O O . GLY A 1 65 ? 36.565 -10.145 -60.161 1.00 90.94 65 GLY A O 1
ATOM 447 N N . ARG A 1 66 ? 34.603 -9.963 -59.107 1.00 91.62 66 ARG A N 1
ATOM 448 C CA . ARG A 1 66 ? 34.183 -8.734 -59.797 1.00 91.62 66 ARG A CA 1
ATOM 449 C C . ARG A 1 66 ? 34.680 -7.486 -59.067 1.00 91.62 66 ARG A C 1
ATOM 451 O O . ARG A 1 66 ? 34.117 -7.087 -58.051 1.00 91.62 66 ARG A O 1
ATOM 458 N N . ALA A 1 67 ? 35.674 -6.809 -59.645 1.00 87.50 67 ALA A N 1
ATOM 459 C CA . ALA A 1 67 ? 36.301 -5.622 -59.053 1.00 87.50 67 ALA A CA 1
ATOM 460 C C . ALA A 1 67 ? 35.337 -4.443 -58.799 1.00 87.50 67 ALA A C 1
ATOM 462 O O . ALA A 1 67 ? 35.546 -3.680 -57.860 1.00 87.50 67 ALA A O 1
ATOM 463 N N . TRP A 1 68 ? 34.251 -4.297 -59.571 1.00 88.25 68 TRP A N 1
ATOM 464 C CA . TRP A 1 68 ? 33.287 -3.203 -59.367 1.00 88.25 68 TRP A CA 1
ATOM 465 C C . TRP A 1 68 ? 32.544 -3.288 -58.021 1.00 88.25 68 TRP A C 1
ATOM 467 O O . TRP A 1 68 ? 32.104 -2.264 -57.503 1.00 88.25 68 TRP A O 1
ATOM 477 N N . LEU A 1 69 ? 32.460 -4.472 -57.401 1.00 88.69 69 LEU A N 1
ATOM 478 C CA . LEU A 1 69 ? 31.881 -4.636 -56.062 1.00 88.69 69 LEU A CA 1
ATOM 479 C C . LEU A 1 69 ? 32.759 -4.009 -54.965 1.00 88.69 69 LEU A C 1
ATOM 481 O O . LEU A 1 69 ? 32.239 -3.589 -53.932 1.00 88.69 69 LEU A O 1
ATOM 485 N N . LEU A 1 70 ? 34.067 -3.846 -55.207 1.00 87.00 70 LEU A N 1
ATOM 486 C CA . LEU A 1 70 ? 34.952 -3.099 -54.305 1.00 87.00 70 LEU A CA 1
ATOM 487 C C . LEU A 1 70 ? 34.593 -1.608 -54.269 1.00 87.00 70 LEU A C 1
ATOM 489 O O . LEU A 1 70 ? 34.680 -0.986 -53.212 1.00 87.00 70 LEU A O 1
ATOM 493 N N . ALA A 1 71 ? 34.117 -1.041 -55.383 1.00 86.25 71 ALA A N 1
ATOM 494 C CA . ALA A 1 71 ? 33.635 0.341 -55.412 1.00 86.25 71 ALA A CA 1
ATOM 495 C C . ALA A 1 71 ? 32.384 0.525 -54.531 1.00 86.25 71 ALA A C 1
ATOM 497 O O . ALA A 1 71 ? 32.218 1.567 -53.897 1.00 86.25 71 ALA A O 1
ATOM 498 N N . LEU A 1 72 ? 31.544 -0.511 -54.419 1.00 87.50 72 LEU A N 1
ATOM 499 C CA . LEU A 1 72 ? 30.364 -0.512 -53.551 1.00 87.50 72 LEU A CA 1
ATOM 500 C C . LEU A 1 72 ? 30.742 -0.578 -52.059 1.00 87.50 72 LEU A C 1
ATOM 502 O O . LEU A 1 72 ? 30.065 0.030 -51.235 1.00 87.50 72 LEU A O 1
ATOM 506 N N . ALA A 1 73 ? 31.855 -1.237 -51.716 1.00 88.62 73 ALA A N 1
ATOM 507 C CA . ALA A 1 73 ? 32.432 -1.221 -50.367 1.00 88.62 73 ALA A CA 1
ATOM 508 C C . ALA A 1 73 ? 33.175 0.093 -50.040 1.00 88.62 73 ALA A C 1
ATOM 510 O O . ALA A 1 73 ? 33.251 0.485 -48.876 1.00 88.62 73 ALA A O 1
ATOM 511 N N . ALA A 1 74 ? 33.696 0.804 -51.046 1.00 89.75 74 ALA A N 1
ATOM 512 C CA . ALA A 1 74 ? 34.448 2.043 -50.842 1.00 89.75 74 ALA A CA 1
ATOM 513 C C . ALA A 1 74 ? 33.583 3.164 -50.243 1.00 89.75 74 ALA A C 1
ATOM 515 O O . ALA A 1 74 ? 34.008 3.829 -49.301 1.00 89.75 74 ALA A O 1
ATOM 516 N N . ALA A 1 75 ? 32.352 3.345 -50.731 1.00 87.75 75 ALA A N 1
ATOM 517 C CA . ALA A 1 75 ? 31.438 4.377 -50.234 1.00 87.75 75 ALA A CA 1
ATOM 518 C C . ALA A 1 75 ? 31.151 4.290 -48.712 1.00 87.75 75 ALA A C 1
ATOM 520 O O . ALA A 1 75 ? 31.374 5.287 -48.018 1.00 87.75 75 ALA A O 1
ATOM 521 N N . PRO A 1 76 ? 30.716 3.146 -48.138 1.00 88.56 76 PRO A N 1
ATOM 522 C CA . PRO A 1 76 ? 30.499 3.032 -46.694 1.00 88.56 76 PRO A CA 1
ATOM 523 C C . PRO A 1 76 ? 31.797 3.152 -45.881 1.00 88.56 76 PRO A C 1
ATOM 525 O O . PRO A 1 76 ? 31.772 3.737 -44.799 1.00 88.56 76 PRO A O 1
ATOM 528 N N . LEU A 1 77 ? 32.935 2.665 -46.393 1.00 88.19 77 LEU A N 1
ATOM 529 C CA . LEU A 1 77 ? 34.234 2.792 -45.718 1.00 88.19 77 LEU A CA 1
ATOM 530 C C . LEU A 1 77 ? 34.718 4.245 -45.652 1.00 88.19 77 LEU A C 1
ATOM 532 O O . LEU A 1 77 ? 35.198 4.680 -44.607 1.00 88.19 77 LEU A O 1
ATOM 536 N N . VAL A 1 78 ? 34.544 5.017 -46.729 1.00 88.94 78 VAL A N 1
ATOM 537 C CA . VAL A 1 78 ? 34.864 6.452 -46.751 1.00 88.94 78 VAL A CA 1
ATOM 538 C C . VAL A 1 78 ? 33.965 7.219 -45.779 1.00 88.94 78 VAL A C 1
ATOM 540 O O . VAL A 1 78 ? 34.461 8.046 -45.016 1.00 88.94 78 VAL A O 1
ATOM 543 N N . LEU A 1 79 ? 32.662 6.916 -45.739 1.00 85.06 79 LEU A N 1
ATOM 544 C CA . LEU A 1 79 ? 31.735 7.531 -44.780 1.00 85.06 79 LEU A CA 1
ATOM 545 C C . LEU A 1 79 ? 32.122 7.236 -43.321 1.00 85.06 79 LEU A C 1
ATOM 547 O O . LEU A 1 79 ? 32.067 8.136 -42.485 1.00 85.06 79 LEU A O 1
ATOM 551 N N . LEU A 1 80 ? 32.557 6.009 -43.018 1.00 84.50 80 LEU A N 1
ATOM 552 C CA . LEU A 1 80 ? 33.069 5.639 -41.694 1.00 84.50 80 LEU A CA 1
ATOM 553 C C . LEU A 1 80 ? 34.377 6.372 -41.358 1.00 84.50 80 LEU A C 1
ATOM 555 O O . LEU A 1 80 ? 34.503 6.928 -40.266 1.00 84.50 80 LEU A O 1
ATOM 559 N N . ALA A 1 81 ? 35.325 6.429 -42.299 1.00 84.50 81 ALA A N 1
ATOM 560 C CA . ALA A 1 81 ? 36.609 7.116 -42.132 1.00 84.50 81 ALA A CA 1
ATOM 561 C C . ALA A 1 81 ? 36.439 8.619 -41.854 1.00 84.50 81 ALA A C 1
ATOM 563 O O . ALA A 1 81 ? 37.124 9.175 -40.996 1.00 84.50 81 ALA A O 1
ATOM 564 N N . LEU A 1 82 ? 35.489 9.269 -42.531 1.00 81.88 82 LEU A N 1
ATOM 565 C CA . LEU A 1 82 ? 35.181 10.688 -42.332 1.00 81.88 82 LEU A CA 1
ATOM 566 C C . LEU A 1 82 ? 34.501 10.980 -40.982 1.00 81.88 82 LEU A C 1
ATOM 568 O O . LEU A 1 82 ? 34.567 12.117 -40.509 1.00 81.88 82 LEU A O 1
ATOM 572 N N . ALA A 1 83 ? 33.878 9.981 -40.348 1.00 74.88 83 ALA A N 1
ATOM 573 C CA . ALA A 1 83 ? 33.163 10.132 -39.080 1.00 74.88 83 ALA A CA 1
ATOM 574 C C . ALA A 1 83 ? 34.033 9.914 -37.822 1.00 74.88 83 ALA A C 1
ATOM 576 O O . ALA A 1 83 ? 33.722 10.452 -36.760 1.00 74.88 83 ALA A O 1
ATOM 577 N N . LEU A 1 84 ? 35.137 9.169 -37.936 1.00 69.06 84 LEU A N 1
ATOM 578 C CA . LEU A 1 84 ? 36.039 8.790 -36.834 1.00 69.06 84 LEU A CA 1
ATOM 579 C C . LEU A 1 84 ? 36.680 9.960 -36.040 1.00 69.06 84 LEU A C 1
ATOM 581 O O . LEU A 1 84 ? 36.745 9.851 -34.817 1.00 69.06 84 LEU A O 1
ATOM 585 N N . PRO A 1 85 ? 37.157 11.069 -36.649 1.00 57.41 85 PRO A N 1
ATOM 586 C CA . PRO A 1 85 ? 37.975 12.047 -35.914 1.00 57.41 85 PRO A CA 1
ATOM 587 C C . PRO A 1 85 ? 37.214 13.206 -35.244 1.00 57.41 85 PRO A C 1
ATOM 589 O O . PRO A 1 85 ? 37.833 13.968 -34.506 1.00 57.41 85 PRO A O 1
ATOM 592 N N . ARG A 1 86 ? 35.919 13.417 -35.532 1.00 58.38 86 ARG A N 1
ATOM 593 C CA . ARG A 1 86 ? 35.258 14.725 -35.293 1.00 58.38 86 ARG A CA 1
ATOM 594 C C . ARG A 1 86 ? 34.019 14.728 -34.400 1.00 58.38 86 ARG A C 1
ATOM 596 O O . ARG A 1 86 ? 33.515 15.808 -34.116 1.00 58.38 86 ARG A O 1
ATOM 603 N N . ALA A 1 87 ? 33.480 13.580 -34.009 1.00 57.78 87 ALA A N 1
ATOM 604 C CA . ALA A 1 87 ? 32.041 13.539 -33.746 1.00 57.78 87 ALA A CA 1
ATOM 605 C C . ALA A 1 87 ? 31.645 13.231 -32.289 1.00 57.78 87 ALA A C 1
ATOM 607 O O . ALA A 1 87 ? 30.491 13.430 -31.920 1.00 57.78 87 ALA A O 1
ATOM 608 N N . HIS A 1 88 ? 32.567 12.781 -31.433 1.00 64.62 88 HIS A N 1
ATOM 609 C CA . HIS A 1 88 ? 32.189 12.185 -30.143 1.00 64.62 88 HIS A CA 1
ATOM 610 C C . HIS A 1 88 ? 32.422 13.116 -28.963 1.00 64.62 88 HIS A C 1
ATOM 612 O O . HIS A 1 88 ? 33.546 13.563 -28.739 1.00 64.62 88 HIS A O 1
ATOM 618 N N . ALA A 1 89 ? 31.369 13.341 -28.174 1.00 66.88 89 ALA A N 1
ATOM 619 C CA . ALA A 1 89 ? 31.470 14.048 -26.903 1.00 66.88 89 ALA A CA 1
ATOM 620 C C . ALA A 1 89 ? 32.364 13.254 -25.930 1.00 66.88 89 ALA A C 1
ATOM 622 O O . ALA A 1 89 ? 32.050 12.113 -25.558 1.00 66.88 89 ALA A O 1
ATOM 623 N N . ARG A 1 90 ? 33.505 13.831 -25.536 1.00 70.31 90 ARG A N 1
ATOM 624 C CA . ARG A 1 90 ? 34.463 13.185 -24.624 1.00 70.31 90 ARG A CA 1
ATOM 625 C C . ARG A 1 90 ? 33.999 13.331 -23.185 1.00 70.31 90 ARG A C 1
ATOM 627 O O . ARG A 1 90 ? 34.070 12.363 -22.419 1.00 70.31 90 ARG A O 1
ATOM 634 N N . ARG A 1 91 ? 33.465 14.500 -22.840 1.00 75.56 91 ARG A N 1
ATOM 635 C CA . ARG A 1 91 ? 32.874 14.784 -21.535 1.00 75.56 91 ARG A CA 1
ATOM 636 C C . ARG A 1 91 ? 31.360 14.886 -21.671 1.00 75.56 91 ARG A C 1
ATOM 638 O O . ARG A 1 91 ? 30.853 15.695 -22.436 1.00 75.56 91 ARG A O 1
ATOM 645 N N . VAL A 1 92 ? 30.661 14.035 -20.928 1.00 80.19 92 VAL A N 1
ATOM 646 C CA . VAL A 1 92 ? 29.207 14.086 -20.773 1.00 80.19 92 VAL A CA 1
ATOM 647 C C . VAL A 1 92 ? 28.937 14.111 -19.281 1.00 80.19 92 VAL A C 1
ATOM 649 O O . VAL A 1 92 ? 29.284 13.161 -18.580 1.00 80.19 92 VAL A O 1
ATOM 652 N N . GLU A 1 93 ? 28.367 15.208 -18.807 1.00 84.75 93 GLU A N 1
ATOM 653 C CA . GLU A 1 93 ? 27.905 15.368 -17.434 1.00 84.75 93 GLU A CA 1
ATOM 654 C C . GLU A 1 93 ? 26.388 15.463 -17.444 1.00 84.75 93 GLU A C 1
ATOM 656 O O . GLU A 1 93 ? 25.798 16.114 -18.305 1.00 84.75 93 GLU A O 1
ATOM 661 N N . THR A 1 94 ? 25.753 14.779 -16.502 1.00 85.25 94 THR A N 1
ATOM 662 C CA . THR A 1 94 ? 24.298 14.702 -16.423 1.00 85.25 94 THR A CA 1
ATOM 663 C C . THR A 1 94 ? 23.836 15.088 -15.034 1.00 85.25 94 THR A C 1
ATOM 665 O O . THR A 1 94 ? 24.328 14.535 -14.049 1.00 85.25 94 THR A O 1
ATOM 668 N N . SER A 1 95 ? 22.859 15.981 -14.955 1.00 87.38 95 SER A N 1
ATOM 669 C CA . SER A 1 95 ? 22.139 16.299 -13.724 1.00 87.38 95 SER A CA 1
ATOM 670 C C . SER A 1 95 ? 20.654 16.007 -13.925 1.00 87.38 95 SER A C 1
ATOM 672 O O . SER A 1 95 ? 20.118 16.172 -15.019 1.00 87.38 95 SER A O 1
ATOM 674 N N . ALA A 1 96 ? 19.981 15.534 -12.879 1.00 88.12 96 ALA A N 1
ATOM 675 C CA . ALA A 1 96 ? 18.541 15.312 -12.896 1.00 88.12 96 ALA A CA 1
ATOM 676 C C . ALA A 1 96 ? 17.881 16.130 -11.791 1.00 88.12 96 ALA A C 1
ATOM 678 O O . ALA A 1 96 ? 18.264 16.042 -10.623 1.00 88.12 96 ALA A O 1
ATOM 679 N N . THR A 1 97 ? 16.864 16.898 -12.161 1.00 89.88 97 THR A N 1
ATOM 680 C CA . THR A 1 97 ? 15.990 17.615 -11.237 1.00 89.88 97 THR A CA 1
ATOM 681 C C . THR A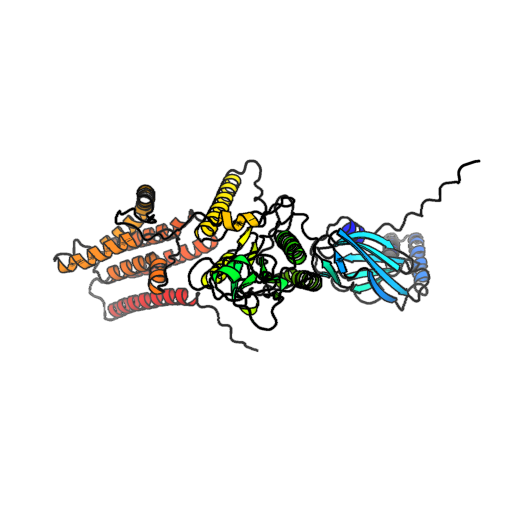 1 97 ? 14.584 17.029 -11.313 1.00 89.88 97 THR A C 1
ATOM 683 O O . THR A 1 97 ? 14.098 16.645 -12.378 1.00 89.88 97 THR A O 1
ATOM 686 N N . VAL A 1 98 ? 13.943 16.894 -10.151 1.00 89.81 98 VAL A N 1
ATOM 687 C CA . VAL A 1 98 ? 12.602 16.310 -10.017 1.00 89.81 98 VAL A CA 1
ATOM 688 C C . VAL A 1 98 ? 11.706 17.326 -9.335 1.00 89.81 98 VAL A C 1
ATOM 690 O O . VAL A 1 98 ? 11.962 17.709 -8.190 1.00 89.81 98 VAL A O 1
ATOM 693 N N . GLU A 1 99 ? 10.645 17.733 -10.025 1.00 91.31 99 GLU A N 1
ATOM 694 C CA . GLU A 1 99 ? 9.710 18.743 -9.549 1.00 91.31 99 GLU A CA 1
ATOM 695 C C . GLU A 1 99 ? 8.251 18.310 -9.781 1.00 91.31 99 GLU A C 1
ATOM 697 O O . GLU A 1 99 ? 7.862 18.041 -10.920 1.00 91.31 99 GLU A O 1
ATOM 702 N N . PRO A 1 100 ? 7.413 18.263 -8.728 1.00 91.69 100 PRO A N 1
ATOM 703 C CA . PRO A 1 100 ? 7.763 18.355 -7.306 1.00 91.69 100 PRO A CA 1
ATOM 704 C C . PRO A 1 100 ? 8.341 17.031 -6.758 1.00 91.69 100 PRO A C 1
ATOM 706 O O . PRO A 1 100 ? 7.981 15.942 -7.196 1.00 91.69 100 PRO A O 1
ATOM 709 N N . ARG A 1 101 ? 9.185 17.096 -5.714 1.00 90.31 101 ARG A N 1
ATOM 710 C CA . ARG A 1 101 ? 9.673 15.893 -4.987 1.00 90.31 101 ARG A CA 1
ATOM 711 C C . ARG A 1 101 ? 8.620 15.260 -4.068 1.00 90.31 101 ARG A C 1
ATOM 713 O O . ARG A 1 101 ? 8.817 14.161 -3.549 1.00 90.31 101 ARG A O 1
ATOM 720 N N . ARG A 1 102 ? 7.534 15.990 -3.815 1.00 90.25 102 ARG A N 1
ATOM 721 C CA . ARG A 1 102 ? 6.423 15.640 -2.929 1.00 90.25 102 ARG A CA 1
ATOM 722 C C . ARG A 1 102 ? 5.123 16.028 -3.618 1.00 90.25 102 ARG A C 1
ATOM 724 O O . ARG A 1 102 ? 4.947 17.200 -3.932 1.00 90.25 102 ARG A O 1
ATOM 731 N N . CYS A 1 103 ? 4.240 15.069 -3.842 1.00 90.88 103 CYS A N 1
ATOM 732 C CA . CYS A 1 103 ? 2.966 15.282 -4.530 1.00 90.88 103 CYS A CA 1
ATOM 733 C C . CYS A 1 103 ? 1.885 14.346 -3.987 1.00 90.88 103 CYS A C 1
ATOM 735 O O . CYS A 1 103 ? 2.184 13.474 -3.173 1.00 90.88 103 CYS A O 1
ATOM 737 N N . PHE A 1 104 ? 0.639 14.531 -4.409 1.00 89.19 104 PHE A N 1
ATOM 738 C CA . PHE A 1 104 ? -0.461 13.616 -4.119 1.00 89.19 104 PHE A CA 1
ATOM 739 C C . PHE A 1 104 ? -0.714 12.657 -5.286 1.00 89.19 104 PHE A C 1
ATOM 741 O O . PHE A 1 104 ? -0.286 12.882 -6.416 1.00 89.19 104 PHE A O 1
ATOM 748 N N . GLU A 1 105 ? -1.439 11.573 -5.020 1.00 88.69 105 GLU A N 1
ATOM 749 C CA . GLU A 1 105 ? -1.971 10.713 -6.081 1.00 88.69 105 GLU A CA 1
ATOM 750 C C . GLU A 1 105 ? -2.782 11.526 -7.109 1.00 88.69 105 GLU A C 1
ATOM 752 O O . GLU A 1 105 ? -3.648 12.336 -6.756 1.00 88.69 105 GLU A O 1
ATOM 757 N N . GLY A 1 106 ? -2.507 11.279 -8.389 1.00 88.75 106 GLY A N 1
ATOM 758 C CA . GLY A 1 106 ? -3.072 11.977 -9.542 1.00 88.75 106 GLY A CA 1
ATOM 759 C C . GLY A 1 106 ? -2.292 13.219 -9.982 1.00 88.75 106 GLY A C 1
ATOM 760 O O . GLY A 1 106 ? -2.542 13.719 -11.079 1.00 88.75 106 GLY A O 1
ATOM 761 N N . ASP A 1 107 ? -1.344 13.707 -9.179 1.00 92.19 107 ASP A N 1
ATOM 762 C CA . ASP A 1 107 ? -0.534 14.866 -9.550 1.00 92.19 107 ASP A CA 1
ATOM 763 C C . ASP A 1 107 ? 0.513 14.507 -10.616 1.00 92.19 107 ASP A C 1
ATOM 765 O O . ASP A 1 107 ? 0.970 13.363 -10.744 1.00 92.19 107 ASP A O 1
ATOM 769 N N . ARG A 1 108 ? 0.925 15.531 -11.371 1.00 92.75 108 ARG A N 1
ATOM 770 C CA . ARG A 1 108 ? 1.992 15.424 -12.367 1.00 92.75 108 ARG A CA 1
ATOM 771 C C . ARG A 1 108 ? 3.357 15.660 -11.731 1.00 92.75 108 ARG A C 1
ATOM 773 O O . ARG A 1 108 ? 3.549 16.624 -10.992 1.00 92.75 108 ARG A O 1
ATOM 780 N N . VAL A 1 109 ? 4.316 14.813 -12.084 1.00 91.69 109 VAL A N 1
ATOM 781 C CA . VAL A 1 109 ? 5.722 14.896 -11.681 1.00 91.69 109 VAL A CA 1
ATOM 782 C C . VAL A 1 109 ? 6.564 15.078 -12.933 1.00 91.69 109 VAL A C 1
ATOM 784 O O . VAL A 1 109 ? 6.457 14.298 -13.877 1.00 91.69 109 VAL A O 1
ATOM 787 N N . THR A 1 110 ? 7.403 16.108 -12.950 1.00 91.50 110 THR A N 1
ATOM 788 C CA . THR A 1 110 ? 8.305 16.388 -14.068 1.00 91.50 110 THR A CA 1
ATOM 789 C C . THR A 1 110 ? 9.735 16.058 -13.668 1.00 91.50 110 THR A C 1
ATOM 791 O O . THR A 1 110 ? 10.242 16.560 -12.664 1.00 91.50 110 THR A O 1
ATOM 794 N N . VAL A 1 111 ? 10.393 15.224 -14.468 1.00 90.44 111 VAL A N 1
ATOM 795 C CA . VAL A 1 111 ? 11.827 14.949 -14.352 1.00 90.44 111 VAL A CA 1
ATOM 796 C C . VAL A 1 111 ? 12.530 15.650 -15.495 1.00 90.44 111 VAL A C 1
ATOM 798 O O . VAL A 1 111 ? 12.277 15.348 -16.659 1.00 90.44 111 VAL A O 1
ATOM 801 N N . ARG A 1 112 ? 13.417 16.586 -15.173 1.00 91.19 112 ARG A N 1
ATOM 802 C CA . ARG A 1 112 ? 14.265 17.255 -16.156 1.00 91.19 112 ARG A CA 1
ATOM 803 C C . ARG A 1 112 ? 15.683 16.729 -16.001 1.00 91.19 112 ARG A C 1
ATOM 805 O O . ARG A 1 112 ? 16.301 16.888 -14.954 1.00 91.19 112 ARG A O 1
ATOM 812 N N . VAL A 1 113 ? 16.187 16.094 -17.050 1.00 89.94 113 VAL A N 1
ATOM 813 C CA . VAL A 1 113 ? 17.577 15.659 -17.149 1.00 89.94 113 VAL A CA 1
ATOM 814 C C . VAL A 1 113 ? 18.325 16.629 -18.046 1.00 89.94 113 VAL A C 1
ATOM 816 O O . VAL A 1 113 ? 17.982 16.785 -19.218 1.00 89.94 113 VAL A O 1
ATOM 819 N N . GLU A 1 114 ? 19.329 17.295 -17.498 1.00 89.56 114 GLU A N 1
ATOM 820 C CA . GLU A 1 114 ? 20.218 18.183 -18.238 1.00 89.56 114 GLU A CA 1
ATOM 821 C C . GLU A 1 114 ? 21.499 17.432 -18.586 1.00 89.56 114 GLU A C 1
ATOM 823 O O . GLU A 1 114 ? 22.072 16.721 -17.760 1.00 89.56 114 GLU A O 1
ATOM 828 N N . VAL A 1 115 ? 21.931 17.576 -19.835 1.00 88.31 115 VAL A N 1
ATOM 829 C CA . VAL A 1 115 ? 23.097 16.902 -20.398 1.00 88.31 115 VAL A CA 1
ATOM 830 C C . VAL A 1 115 ? 24.072 17.971 -20.869 1.00 88.31 115 VAL A C 1
ATOM 832 O O . VAL A 1 115 ? 23.875 18.595 -21.912 1.00 88.31 115 VAL A O 1
ATOM 835 N N . ALA A 1 116 ? 25.138 18.177 -20.103 1.00 85.94 116 ALA A N 1
ATOM 836 C CA . ALA A 1 116 ? 26.261 19.008 -20.506 1.00 85.94 116 ALA A CA 1
ATOM 837 C C . ALA A 1 116 ? 27.249 18.161 -21.316 1.00 85.94 116 ALA A C 1
ATOM 839 O O . ALA A 1 116 ? 27.706 17.110 -20.861 1.00 85.94 116 ALA A O 1
ATOM 840 N N . HIS A 1 117 ? 27.573 18.608 -22.528 1.00 82.25 117 HIS A N 1
ATOM 841 C CA . HIS A 1 117 ? 28.479 17.907 -23.432 1.00 82.25 117 HIS A CA 1
ATOM 842 C C . HIS A 1 117 ? 29.407 18.880 -24.168 1.00 82.25 117 HIS A C 1
ATOM 844 O O . HIS A 1 117 ? 29.051 20.029 -24.415 1.00 82.25 117 HIS A O 1
ATOM 850 N N . ASP A 1 118 ? 30.594 18.405 -24.538 1.00 78.00 118 ASP A N 1
ATOM 851 C CA . ASP A 1 118 ? 31.627 19.164 -25.262 1.00 78.00 118 ASP A CA 1
ATOM 852 C C . ASP A 1 118 ? 31.542 19.037 -26.798 1.00 78.00 118 ASP A C 1
ATOM 854 O O . ASP A 1 118 ? 32.313 19.673 -27.513 1.00 78.00 118 ASP A O 1
ATOM 858 N N . GLY A 1 119 ? 30.620 18.218 -27.318 1.00 68.69 119 GLY A N 1
ATOM 859 C CA . GLY A 1 119 ? 30.421 18.005 -28.758 1.00 68.69 119 GLY A CA 1
ATOM 860 C C . GLY A 1 119 ? 29.309 18.861 -29.378 1.00 68.69 119 GLY A C 1
ATOM 861 O O . GLY A 1 119 ? 28.313 19.158 -28.725 1.00 68.69 119 GLY A O 1
ATOM 862 N N . ASP A 1 120 ? 29.427 19.190 -30.666 1.00 66.38 120 ASP A N 1
ATOM 863 C CA . ASP A 1 120 ? 28.388 19.904 -31.422 1.00 66.38 120 ASP A CA 1
ATOM 864 C C . ASP A 1 120 ? 27.376 18.953 -32.081 1.00 66.38 120 ASP A C 1
ATOM 866 O O . ASP A 1 120 ? 27.736 17.979 -32.746 1.00 66.38 120 ASP A O 1
ATOM 870 N N . GLY A 1 121 ? 26.083 19.284 -31.984 1.00 66.06 121 GLY A N 1
ATOM 871 C CA . GLY A 1 121 ? 25.021 18.588 -32.725 1.00 66.06 121 GLY A CA 1
ATOM 872 C C . GLY A 1 121 ? 24.750 17.155 -32.261 1.00 66.06 121 GLY A C 1
ATOM 873 O O . GLY A 1 121 ? 24.392 16.307 -33.078 1.00 66.06 121 GLY A O 1
ATOM 874 N N . VAL A 1 122 ? 24.933 16.900 -30.967 1.00 76.25 122 VAL A N 1
ATOM 875 C CA . VAL A 1 122 ? 24.621 15.634 -30.300 1.00 76.25 122 VAL A CA 1
ATOM 876 C C . VAL A 1 122 ? 23.123 15.325 -30.399 1.00 76.25 122 VAL A C 1
ATOM 878 O O . VAL A 1 122 ? 22.284 16.218 -30.274 1.00 76.25 122 VAL A O 1
ATOM 881 N N . ARG A 1 123 ? 22.778 14.052 -30.618 1.00 82.75 123 ARG A N 1
ATOM 882 C CA . ARG A 1 123 ? 21.393 13.562 -30.537 1.00 82.75 123 ARG A CA 1
ATOM 883 C C . ARG A 1 123 ? 21.230 12.734 -29.268 1.00 82.75 123 ARG A C 1
ATOM 885 O O . ARG A 1 123 ? 22.007 11.811 -29.041 1.00 82.75 123 ARG A O 1
ATOM 892 N N . LEU A 1 124 ? 20.204 13.042 -28.484 1.00 84.56 124 LEU A N 1
ATOM 893 C CA . LEU A 1 124 ? 19.855 12.320 -27.262 1.00 84.56 124 LEU A CA 1
ATOM 894 C C . LEU A 1 124 ? 18.729 11.322 -27.545 1.00 84.56 124 LEU A C 1
ATOM 896 O O . LEU A 1 124 ? 17.794 11.638 -28.280 1.00 84.56 124 LEU A O 1
ATOM 900 N N . ASP A 1 125 ? 18.818 10.134 -26.960 1.00 83.25 125 ASP A N 1
ATOM 901 C CA . ASP A 1 125 ? 17.768 9.118 -27.001 1.00 83.25 125 ASP A CA 1
ATOM 902 C C . ASP A 1 125 ? 17.604 8.493 -25.604 1.00 83.25 125 ASP A C 1
ATOM 904 O O . ASP A 1 125 ? 18.516 7.812 -25.127 1.00 83.25 125 ASP A O 1
ATOM 908 N N . PRO A 1 126 ? 16.501 8.773 -24.890 1.00 83.56 126 PRO A N 1
ATOM 909 C CA . PRO A 1 126 ? 16.300 8.255 -23.546 1.00 83.56 126 PRO A CA 1
ATOM 910 C C . PRO A 1 126 ? 15.744 6.827 -23.543 1.00 83.56 126 PRO A C 1
ATOM 912 O O . PRO A 1 126 ? 14.806 6.500 -24.261 1.00 83.56 126 PRO A O 1
ATOM 915 N N . GLY A 1 127 ? 16.270 5.988 -22.658 1.00 78.75 127 GLY A N 1
ATOM 916 C CA . GLY A 1 127 ? 15.700 4.720 -22.223 1.00 78.75 127 GLY A CA 1
ATOM 917 C C . GLY A 1 127 ? 15.198 4.859 -20.789 1.00 78.75 127 GLY A C 1
ATOM 918 O O . GLY A 1 127 ? 15.988 5.007 -19.860 1.00 78.75 127 GLY A O 1
ATOM 919 N N . VAL A 1 128 ? 13.879 4.834 -20.602 1.00 76.31 128 VAL A N 1
ATOM 920 C CA . VAL A 1 128 ? 13.255 5.045 -19.288 1.00 76.31 128 VAL A CA 1
ATOM 921 C C . VAL A 1 128 ? 12.834 3.705 -18.695 1.00 76.31 128 VAL A C 1
ATOM 923 O O . VAL A 1 128 ? 12.093 2.953 -19.327 1.00 76.31 128 VAL A O 1
ATOM 926 N N . THR A 1 129 ? 13.274 3.425 -17.469 1.00 74.00 129 THR A N 1
ATOM 927 C CA . THR A 1 129 ? 12.776 2.293 -16.676 1.00 74.00 129 THR A CA 1
ATOM 928 C C . THR A 1 129 ? 11.875 2.837 -15.575 1.00 74.00 129 THR A C 1
ATOM 930 O O . THR A 1 129 ? 12.353 3.534 -14.689 1.00 74.00 129 THR A O 1
ATOM 933 N N . LEU A 1 130 ? 10.573 2.553 -15.630 1.00 69.00 130 LEU A N 1
ATOM 934 C CA . LEU A 1 130 ? 9.601 3.123 -14.692 1.00 69.00 130 LEU A CA 1
ATOM 935 C C . LEU A 1 130 ? 9.438 2.273 -13.429 1.00 69.00 130 LEU A C 1
ATOM 937 O O . LEU A 1 130 ? 9.401 1.044 -13.492 1.00 69.00 130 LEU A O 1
ATOM 941 N N . GLY A 1 131 ? 9.265 2.944 -12.289 1.00 68.06 131 GLY A N 1
ATOM 942 C CA . GLY A 1 131 ? 8.794 2.322 -11.053 1.00 68.06 131 GLY A CA 1
ATOM 943 C C . GLY A 1 131 ? 7.283 2.017 -11.094 1.00 68.06 131 GLY A C 1
ATOM 944 O O . GLY A 1 131 ? 6.536 2.690 -11.803 1.00 68.06 131 GLY A O 1
ATOM 945 N N . PRO A 1 132 ? 6.789 1.045 -10.305 1.00 70.25 132 PRO A N 1
ATOM 946 C CA . PRO A 1 132 ? 5.421 0.520 -10.422 1.00 70.25 132 PRO A CA 1
ATOM 947 C C . PRO A 1 132 ? 4.303 1.472 -9.946 1.00 70.25 132 PRO A C 1
ATOM 949 O O . PRO A 1 132 ? 3.128 1.159 -10.114 1.00 70.25 132 PRO A O 1
ATOM 952 N N . GLY A 1 133 ? 4.635 2.617 -9.339 1.00 78.00 133 GLY A N 1
ATOM 953 C CA . GLY A 1 133 ? 3.661 3.616 -8.866 1.00 78.00 133 GLY A CA 1
ATOM 954 C C . GLY A 1 133 ? 3.508 4.854 -9.752 1.00 78.00 133 GLY A C 1
ATOM 955 O O . GLY A 1 133 ? 2.758 5.766 -9.399 1.00 78.00 133 GLY A O 1
ATOM 956 N N . LEU A 1 134 ? 4.225 4.911 -10.876 1.00 83.56 134 LEU A N 1
ATOM 957 C CA . LEU A 1 134 ? 4.302 6.072 -11.760 1.00 83.56 134 LEU A CA 1
ATOM 958 C C . LEU A 1 134 ? 3.975 5.655 -13.192 1.00 83.56 134 LEU A C 1
ATOM 960 O O . LEU A 1 134 ? 4.435 4.617 -13.664 1.00 83.56 134 LEU A O 1
ATOM 964 N N . ARG A 1 135 ? 3.224 6.493 -13.905 1.00 86.44 135 ARG A N 1
ATOM 965 C CA . ARG A 1 135 ? 2.971 6.330 -15.340 1.00 86.44 135 ARG A CA 1
ATOM 966 C C . ARG A 1 135 ? 3.680 7.433 -16.100 1.00 86.44 135 ARG A C 1
ATOM 968 O O . ARG A 1 135 ? 3.584 8.585 -15.701 1.00 86.44 135 ARG A O 1
ATOM 975 N N . LEU A 1 136 ? 4.394 7.088 -17.165 1.00 86.50 136 LEU A N 1
ATOM 976 C CA . LEU A 1 136 ? 4.974 8.069 -18.079 1.00 86.50 136 LEU A CA 1
ATOM 977 C C . LEU A 1 136 ? 3.894 8.528 -19.060 1.00 86.50 136 LEU A C 1
ATOM 979 O O . LEU A 1 136 ? 3.280 7.701 -19.727 1.00 86.50 136 LEU A O 1
ATOM 983 N N . ASP A 1 137 ? 3.653 9.831 -19.110 1.00 87.00 137 ASP A N 1
ATOM 984 C CA . ASP A 1 137 ? 2.694 10.459 -20.019 1.00 87.00 137 ASP A CA 1
ATOM 985 C C . ASP A 1 137 ? 3.363 10.899 -21.315 1.00 87.00 137 ASP A C 1
ATOM 987 O O . ASP A 1 137 ? 2.832 10.685 -22.401 1.00 87.00 137 ASP A O 1
ATOM 991 N N . GLU A 1 138 ? 4.528 11.533 -21.191 1.00 86.62 138 GLU A N 1
ATOM 992 C CA . GLU A 1 138 ? 5.184 12.207 -22.303 1.00 86.62 138 GLU A CA 1
ATOM 993 C C . GLU A 1 138 ? 6.699 12.278 -22.091 1.00 86.62 138 GLU A C 1
ATOM 995 O O . GLU A 1 138 ? 7.192 12.392 -20.963 1.00 86.62 138 GLU A O 1
ATOM 1000 N N . VAL A 1 139 ? 7.435 12.239 -23.203 1.00 87.81 139 VAL A N 1
ATOM 1001 C CA . VAL A 1 139 ? 8.885 12.442 -23.256 1.00 87.81 139 VAL A CA 1
ATOM 1002 C C . VAL A 1 139 ? 9.196 13.543 -24.258 1.00 87.81 139 VAL A C 1
ATOM 1004 O O . VAL A 1 139 ? 8.970 13.381 -25.456 1.00 87.81 139 VAL A O 1
ATOM 1007 N N . VAL A 1 140 ? 9.772 14.641 -23.776 1.00 88.56 140 VAL A N 1
ATOM 1008 C CA . VAL A 1 140 ? 10.208 15.770 -24.601 1.00 88.56 140 VAL A CA 1
ATOM 1009 C C . VAL A 1 140 ? 11.731 15.779 -24.659 1.00 88.56 140 VAL A C 1
ATOM 1011 O O . VAL A 1 140 ? 12.407 16.019 -23.655 1.00 88.56 140 VAL A O 1
ATOM 1014 N N . VAL A 1 141 ? 12.284 15.520 -25.844 1.00 87.81 141 VAL A N 1
ATOM 1015 C CA . VAL A 1 141 ? 13.734 15.503 -26.082 1.00 87.81 141 VAL A CA 1
ATOM 1016 C C . VAL A 1 141 ? 14.165 16.819 -26.728 1.00 87.81 141 VAL A C 1
ATOM 1018 O O . VAL A 1 141 ? 13.840 17.104 -27.879 1.00 87.81 141 VAL A O 1
ATOM 1021 N N . GLY A 1 142 ? 14.902 17.627 -25.972 1.00 84.31 142 GLY A N 1
ATOM 1022 C CA . GLY A 1 142 ? 15.587 18.827 -26.437 1.00 84.31 142 GLY A CA 1
ATOM 1023 C C . GLY A 1 142 ? 17.009 18.538 -26.927 1.00 84.31 142 GLY A C 1
ATOM 1024 O O . GLY A 1 142 ? 17.432 17.394 -27.073 1.00 84.31 142 GLY A O 1
ATOM 1025 N N . ARG A 1 143 ? 17.778 19.604 -27.179 1.00 80.81 143 ARG A N 1
ATOM 1026 C CA . ARG A 1 143 ? 19.176 19.490 -27.644 1.00 80.81 143 ARG A CA 1
ATOM 1027 C C . ARG A 1 143 ? 20.138 19.031 -26.546 1.00 80.81 143 ARG A C 1
ATOM 1029 O O . ARG A 1 143 ? 21.025 18.236 -26.813 1.00 80.81 143 ARG A O 1
ATOM 1036 N N . SER A 1 144 ? 19.941 19.534 -25.333 1.00 85.38 144 SER A N 1
ATOM 1037 C CA . SER A 1 144 ? 20.760 19.249 -24.146 1.00 85.38 144 SER A CA 1
ATOM 1038 C C . SER A 1 144 ? 19.903 18.914 -22.924 1.00 85.38 144 SER A C 1
ATOM 1040 O O . SER A 1 144 ? 20.399 18.845 -21.805 1.00 85.38 144 SER A O 1
ATOM 1042 N N . THR A 1 145 ? 18.595 18.740 -23.117 1.00 89.31 145 THR A N 1
ATOM 1043 C CA . THR A 1 145 ? 17.637 18.511 -22.037 1.00 89.31 145 THR A CA 1
ATOM 1044 C C . THR A 1 145 ? 16.660 17.415 -22.433 1.00 89.31 145 THR A C 1
ATOM 1046 O O . THR A 1 145 ? 16.191 17.375 -23.566 1.00 89.31 145 THR A O 1
ATOM 1049 N N . VAL A 1 146 ? 16.338 16.524 -21.503 1.00 89.19 146 VAL A N 1
ATOM 1050 C CA . VAL A 1 146 ? 15.281 15.518 -21.647 1.00 89.19 146 VAL A CA 1
ATOM 1051 C C . VAL A 1 146 ? 14.282 15.750 -20.528 1.00 89.19 146 VAL A C 1
ATOM 1053 O O . VAL A 1 146 ? 14.652 15.736 -19.358 1.00 89.19 146 VAL A O 1
ATOM 1056 N N . THR A 1 147 ? 13.025 15.996 -20.879 1.00 91.25 147 THR A N 1
ATOM 1057 C CA . THR A 1 147 ? 11.945 16.207 -19.909 1.00 91.25 147 THR A CA 1
ATOM 1058 C C . THR A 1 147 ? 10.986 15.027 -19.965 1.00 91.25 147 THR A C 1
ATOM 1060 O O . THR A 1 147 ? 10.475 14.695 -21.031 1.00 91.25 147 THR A O 1
ATOM 1063 N N . LEU A 1 148 ? 10.762 14.386 -18.823 1.00 89.81 148 LEU A N 1
ATOM 1064 C CA . LEU A 1 148 ? 9.828 13.279 -18.654 1.00 89.81 148 LEU A CA 1
ATOM 1065 C C . LEU A 1 148 ? 8.652 13.769 -17.812 1.00 89.81 148 LEU A C 1
ATOM 1067 O O . LEU A 1 148 ? 8.846 14.229 -16.682 1.00 89.81 148 LEU A O 1
ATOM 1071 N N . HIS A 1 149 ? 7.441 13.674 -18.352 1.00 91.25 149 HIS A N 1
ATOM 1072 C CA . HIS A 1 149 ? 6.218 13.965 -17.614 1.00 91.25 149 HIS A CA 1
ATOM 1073 C C . HIS A 1 149 ? 5.597 12.661 -17.138 1.00 91.25 149 HIS A C 1
ATOM 1075 O O . HIS A 1 149 ? 5.305 11.771 -17.937 1.00 91.25 149 HIS A O 1
ATOM 1081 N N . HIS A 1 150 ? 5.403 12.556 -15.829 1.00 90.19 150 HIS A N 1
ATOM 1082 C CA . HIS A 1 150 ? 4.803 11.403 -15.183 1.00 90.19 150 HIS A CA 1
ATOM 1083 C C . HIS A 1 150 ? 3.525 11.795 -14.444 1.00 90.19 150 HIS A C 1
ATOM 1085 O O . HIS A 1 150 ? 3.421 12.902 -13.917 1.00 90.19 150 HIS A O 1
ATOM 1091 N N . THR A 1 151 ? 2.607 10.846 -14.303 1.00 91.88 151 THR A N 1
ATOM 1092 C CA . THR A 1 151 ? 1.480 10.921 -13.372 1.00 91.88 151 THR A CA 1
ATOM 1093 C C . THR A 1 151 ? 1.720 9.953 -12.216 1.00 91.88 151 THR A C 1
ATOM 1095 O O . THR A 1 151 ? 2.007 8.769 -12.428 1.00 91.88 151 THR A O 1
ATOM 1098 N N . ALA A 1 152 ? 1.586 10.448 -10.986 1.00 91.19 152 ALA A N 1
ATOM 1099 C CA . ALA A 1 152 ? 1.651 9.633 -9.780 1.00 91.19 152 ALA A CA 1
ATOM 1100 C C . ALA A 1 152 ? 0.356 8.829 -9.607 1.00 91.19 152 ALA A C 1
ATOM 1102 O O . ALA A 1 152 ? -0.698 9.400 -9.343 1.00 91.19 152 ALA A O 1
ATOM 1103 N N . LEU A 1 153 ? 0.413 7.505 -9.769 1.00 86.75 153 LEU A N 1
ATOM 1104 C CA . LEU A 1 153 ? -0.784 6.654 -9.725 1.00 86.75 153 LEU A CA 1
ATOM 1105 C C . LEU A 1 153 ? -1.073 6.098 -8.333 1.00 86.75 153 LEU A C 1
ATOM 1107 O O . LEU A 1 153 ? -2.233 5.979 -7.947 1.00 86.75 153 LEU A O 1
ATOM 1111 N N . ARG A 1 154 ? -0.021 5.729 -7.599 1.00 86.31 154 ARG A N 1
ATOM 1112 C CA . ARG A 1 154 ? -0.129 5.078 -6.290 1.00 86.31 154 ARG A CA 1
ATOM 1113 C C . ARG A 1 154 ? 0.692 5.835 -5.266 1.00 86.31 154 ARG A C 1
ATOM 1115 O O . ARG A 1 154 ? 1.784 6.305 -5.581 1.00 86.31 154 ARG A O 1
ATOM 1122 N N . TRP A 1 155 ? 0.214 5.918 -4.034 1.00 88.62 155 TRP A N 1
ATOM 1123 C CA . TRP A 1 155 ? 1.003 6.474 -2.939 1.00 88.62 155 TRP A CA 1
ATOM 1124 C C . TRP A 1 155 ? 2.212 5.598 -2.581 1.00 88.62 155 TRP A C 1
ATOM 1126 O O . TRP A 1 155 ? 2.274 4.404 -2.883 1.00 88.62 155 TRP A O 1
ATOM 1136 N N . GLY A 1 156 ? 3.187 6.215 -1.921 1.00 88.50 156 GLY A N 1
ATOM 1137 C CA . GLY A 1 156 ? 4.430 5.587 -1.489 1.00 88.50 156 GLY A CA 1
ATOM 1138 C C . GLY A 1 156 ? 5.655 6.407 -1.877 1.00 88.50 156 GLY A C 1
ATOM 1139 O O . GLY A 1 156 ? 5.562 7.456 -2.516 1.00 88.50 156 GLY A O 1
ATOM 1140 N N . ARG A 1 157 ? 6.831 5.924 -1.474 1.00 87.38 157 ARG A N 1
ATOM 1141 C CA . ARG A 1 157 ? 8.104 6.431 -1.999 1.00 87.38 157 ARG A CA 1
ATOM 1142 C C . ARG A 1 157 ? 8.501 5.621 -3.218 1.00 87.38 157 ARG A C 1
ATOM 1144 O O . ARG A 1 157 ? 8.850 4.447 -3.085 1.00 87.38 157 ARG A O 1
ATOM 1151 N N . TRP A 1 158 ? 8.475 6.266 -4.374 1.00 85.81 158 TRP A N 1
ATOM 1152 C CA . TRP A 1 158 ? 8.800 5.638 -5.644 1.00 85.81 158 TRP A CA 1
ATOM 1153 C C . TRP A 1 158 ? 10.132 6.151 -6.160 1.00 85.81 158 TRP A C 1
ATOM 1155 O O . TRP A 1 158 ? 10.375 7.358 -6.202 1.00 85.81 158 TRP A O 1
ATOM 1165 N N . SER A 1 159 ? 10.993 5.225 -6.571 1.00 82.12 159 SER A N 1
ATOM 1166 C CA . SER A 1 159 ? 12.113 5.577 -7.427 1.00 82.12 159 SER A CA 1
ATOM 1167 C C . SER A 1 159 ? 11.574 5.845 -8.830 1.00 82.12 159 SER A C 1
ATOM 1169 O O . SER A 1 159 ? 10.765 5.083 -9.363 1.00 82.12 159 SER A O 1
ATOM 1171 N N . LEU A 1 160 ? 12.040 6.934 -9.438 1.00 78.81 160 LEU A N 1
ATOM 1172 C CA . LEU A 1 160 ? 11.770 7.239 -10.845 1.00 78.81 160 LEU A CA 1
ATOM 1173 C C . LEU A 1 160 ? 12.556 6.319 -11.803 1.00 78.81 160 LEU A C 1
ATOM 1175 O O . LEU A 1 160 ? 12.382 6.406 -13.014 1.00 78.81 160 LEU A O 1
ATOM 1179 N N . GLY A 1 161 ? 13.359 5.407 -11.238 1.00 76.44 161 GLY A N 1
ATOM 1180 C CA . GLY A 1 161 ? 14.201 4.447 -11.940 1.00 76.44 161 GLY A CA 1
ATOM 1181 C C . GLY A 1 161 ? 15.407 5.104 -12.617 1.00 76.44 161 GLY A C 1
ATOM 1182 O O . GLY A 1 161 ? 15.480 6.330 -12.723 1.00 76.44 161 GLY A O 1
ATOM 1183 N N . PRO A 1 162 ? 16.394 4.311 -13.056 1.00 82.44 162 PRO A N 1
ATOM 1184 C CA . PRO A 1 162 ? 17.479 4.853 -13.850 1.00 82.44 162 PRO A CA 1
ATOM 1185 C C . PRO A 1 162 ? 16.962 5.258 -15.235 1.00 82.44 162 PRO A C 1
ATOM 1187 O O . PRO A 1 162 ? 16.212 4.521 -15.885 1.00 82.44 162 PRO A O 1
ATOM 1190 N N . VAL A 1 163 ? 17.409 6.423 -15.695 1.00 85.56 163 VAL A N 1
ATOM 1191 C CA . VAL A 1 163 ? 17.234 6.885 -17.070 1.00 85.56 163 VAL A CA 1
ATOM 1192 C C . VAL A 1 163 ? 18.543 6.627 -17.805 1.00 85.56 163 VAL A C 1
ATOM 1194 O O . VAL A 1 163 ? 19.558 7.267 -17.532 1.00 85.56 163 VAL A O 1
ATOM 1197 N N . ASP A 1 164 ? 18.533 5.671 -18.728 1.00 86.50 164 ASP A N 1
ATOM 1198 C CA . ASP A 1 164 ? 19.676 5.376 -19.586 1.00 86.50 164 ASP A CA 1
ATOM 1199 C C . ASP A 1 164 ? 19.626 6.301 -20.803 1.00 86.50 164 ASP A C 1
ATOM 1201 O O . ASP A 1 164 ? 18.803 6.127 -21.694 1.00 86.50 164 ASP A O 1
ATOM 1205 N N . LEU A 1 165 ? 20.488 7.312 -20.848 1.00 87.19 165 LEU A N 1
ATOM 1206 C CA . LEU A 1 165 ? 20.568 8.251 -21.962 1.00 87.19 165 LEU A CA 1
ATOM 1207 C C . LEU A 1 165 ? 21.610 7.794 -22.978 1.00 87.19 165 LEU A C 1
ATOM 1209 O O . LEU A 1 165 ? 22.808 7.784 -22.690 1.00 87.19 165 LEU A O 1
ATOM 1213 N N . ASP A 1 166 ? 21.164 7.464 -24.187 1.00 86.50 166 ASP A N 1
ATOM 1214 C CA . ASP A 1 166 ? 22.038 7.240 -25.330 1.00 86.50 166 ASP A CA 1
ATOM 1215 C C . ASP A 1 166 ? 22.376 8.572 -26.004 1.00 86.50 166 ASP A C 1
ATOM 1217 O O . ASP A 1 166 ? 21.530 9.272 -26.561 1.00 86.50 166 ASP A O 1
ATOM 1221 N N . VAL A 1 167 ? 23.658 8.912 -25.954 1.00 86.81 167 VAL A N 1
ATOM 1222 C CA . VAL A 1 167 ? 24.235 10.124 -26.521 1.00 86.81 167 VAL A CA 1
ATOM 1223 C C . VAL A 1 167 ? 24.917 9.753 -27.832 1.00 86.81 167 VAL A C 1
ATOM 1225 O O . VAL A 1 167 ? 25.924 9.039 -27.839 1.00 86.81 167 VAL A O 1
ATOM 1228 N N . TYR A 1 168 ? 24.351 10.214 -28.944 1.00 84.31 168 TYR A N 1
ATOM 1229 C CA . TYR A 1 168 ? 24.887 10.008 -30.286 1.00 84.31 168 TYR A CA 1
ATOM 1230 C C . TYR A 1 168 ? 25.660 11.232 -30.753 1.00 84.31 168 TYR A C 1
ATOM 1232 O O . TYR A 1 168 ? 25.263 12.373 -30.514 1.00 84.31 168 TYR A O 1
ATOM 1240 N N . ASP A 1 169 ? 26.715 10.993 -31.518 1.00 82.44 169 ASP A N 1
ATOM 1241 C CA . ASP A 1 169 ? 27.322 12.036 -32.330 1.00 82.44 169 ASP A CA 1
ATOM 1242 C C . ASP A 1 169 ? 26.381 12.561 -33.420 1.00 82.44 169 ASP A C 1
ATOM 1244 O O . ASP A 1 169 ? 25.406 11.911 -33.804 1.00 82.44 169 ASP A O 1
ATOM 1248 N N . ARG A 1 170 ? 26.741 13.705 -34.012 1.00 79.62 170 ARG A N 1
ATOM 1249 C CA . ARG A 1 170 ? 26.028 14.300 -35.154 1.00 79.62 170 ARG A CA 1
ATOM 1250 C C . ARG A 1 170 ? 25.789 13.304 -36.299 1.00 79.62 170 ARG A C 1
ATOM 1252 O O . ARG A 1 170 ? 24.768 13.373 -36.984 1.00 79.62 170 ARG A O 1
ATOM 1259 N N . GLY A 1 171 ? 26.728 12.381 -36.520 1.00 76.44 171 GLY A N 1
ATOM 1260 C CA . GLY A 1 171 ? 26.642 11.349 -37.553 1.00 76.44 171 GLY A CA 1
ATOM 1261 C C . GLY A 1 171 ? 25.830 10.109 -37.160 1.00 76.44 171 GLY A C 1
ATOM 1262 O O . GLY A 1 171 ? 25.426 9.350 -38.044 1.00 76.44 171 GLY A O 1
ATOM 1263 N N . GLY A 1 172 ? 25.551 9.891 -35.872 1.00 79.19 172 GLY A N 1
ATOM 1264 C CA . GLY A 1 172 ? 24.997 8.641 -35.339 1.00 79.19 172 GLY A CA 1
ATOM 1265 C C . GLY A 1 172 ? 25.926 7.432 -35.521 1.00 79.19 172 GLY A C 1
ATOM 1266 O O . GLY A 1 172 ? 25.455 6.295 -35.583 1.00 79.19 172 GLY A O 1
ATOM 1267 N N . THR A 1 173 ? 27.227 7.673 -35.685 1.00 82.12 173 THR A N 1
ATOM 1268 C CA . THR A 1 173 ? 28.263 6.656 -35.883 1.00 82.12 173 THR A CA 1
ATOM 1269 C C . THR A 1 173 ? 28.760 6.052 -34.579 1.00 82.12 173 THR A C 1
ATOM 1271 O O . THR A 1 173 ? 29.198 4.899 -34.555 1.00 82.12 173 THR A O 1
ATOM 1274 N N . VAL A 1 174 ? 28.646 6.776 -33.474 1.00 82.69 174 VAL A N 1
ATOM 1275 C CA . VAL A 1 174 ? 29.013 6.281 -32.153 1.00 82.69 174 VAL A CA 1
ATOM 1276 C C . VAL A 1 174 ? 27.966 6.720 -31.160 1.00 82.69 174 VAL A C 1
ATOM 1278 O O . VAL A 1 174 ? 27.416 7.818 -31.212 1.00 82.69 174 VAL A O 1
ATOM 1281 N N . ARG A 1 175 ? 27.731 5.818 -30.226 1.00 85.75 175 ARG A N 1
ATOM 1282 C CA . ARG A 1 175 ? 26.795 5.953 -29.136 1.00 85.75 175 ARG A CA 1
ATOM 1283 C C . ARG A 1 175 ? 27.546 5.789 -27.828 1.00 85.75 175 ARG A C 1
ATOM 1285 O O . ARG A 1 175 ? 28.370 4.884 -27.686 1.00 85.75 175 ARG A O 1
ATOM 1292 N N . ARG A 1 176 ? 27.218 6.622 -26.851 1.00 86.19 176 ARG A N 1
ATOM 1293 C CA . ARG A 1 176 ? 27.636 6.463 -25.459 1.00 86.19 176 ARG A CA 1
ATOM 1294 C C . ARG A 1 176 ? 26.394 6.457 -24.586 1.00 86.19 176 ARG A C 1
ATOM 1296 O O . ARG A 1 176 ? 25.619 7.400 -24.646 1.00 86.19 176 ARG A O 1
ATOM 1303 N N . THR A 1 177 ? 26.220 5.419 -23.778 1.00 87.19 177 THR A N 1
ATOM 1304 C CA . THR A 1 177 ? 25.104 5.351 -22.830 1.00 87.19 177 THR A CA 1
ATOM 1305 C C . THR A 1 177 ? 25.560 5.886 -21.475 1.00 87.19 177 THR A C 1
ATOM 1307 O O . THR A 1 177 ? 26.582 5.438 -20.950 1.00 87.19 177 THR A O 1
ATOM 1310 N N . VAL A 1 178 ? 24.817 6.836 -20.916 1.00 87.31 178 VAL A N 1
ATOM 1311 C CA . VAL A 1 178 ? 25.031 7.382 -19.572 1.00 87.31 178 VAL A CA 1
ATOM 1312 C C . VAL A 1 178 ? 23.800 7.077 -18.736 1.00 87.31 178 VAL A C 1
ATOM 1314 O O . VAL A 1 178 ? 22.690 7.440 -19.113 1.00 87.31 178 VAL A O 1
ATOM 1317 N N . ARG A 1 179 ? 23.998 6.405 -17.603 1.00 87.62 179 ARG A N 1
ATOM 1318 C CA . ARG A 1 179 ? 22.926 6.153 -16.645 1.00 87.62 179 ARG A CA 1
ATOM 1319 C C . ARG A 1 179 ? 22.782 7.343 -15.713 1.00 87.62 179 ARG A C 1
ATOM 1321 O O . ARG A 1 179 ? 23.744 7.729 -15.054 1.00 87.62 179 ARG A O 1
ATOM 1328 N N . VAL A 1 180 ? 21.572 7.876 -15.640 1.00 86.25 180 VAL A N 1
ATOM 1329 C CA . VAL A 1 180 ? 21.190 8.928 -14.706 1.00 86.25 180 VAL A CA 1
ATOM 1330 C C . VAL A 1 180 ? 20.270 8.314 -13.663 1.00 86.25 180 VAL A C 1
ATOM 1332 O O . VAL A 1 180 ? 19.165 7.881 -13.979 1.00 86.25 180 VAL A O 1
ATOM 1335 N N . GLU A 1 181 ? 20.732 8.254 -12.418 1.00 81.75 181 GLU A N 1
ATOM 1336 C CA . GLU A 1 181 ? 19.891 7.832 -11.298 1.00 81.75 181 GLU A CA 1
ATOM 1337 C C . GLU A 1 181 ? 18.891 8.951 -10.993 1.00 81.75 181 GLU A C 1
ATOM 1339 O O . GLU A 1 181 ? 19.262 10.016 -10.489 1.00 81.75 181 GLU A O 1
ATOM 1344 N N . ALA A 1 182 ? 17.619 8.743 -11.340 1.00 74.62 182 ALA A N 1
ATOM 1345 C CA . ALA A 1 182 ? 16.580 9.703 -11.008 1.00 74.62 182 ALA A CA 1
ATOM 1346 C C . ALA A 1 182 ? 16.262 9.640 -9.504 1.00 74.62 182 ALA A C 1
ATOM 1348 O O . ALA A 1 182 ? 16.247 8.571 -8.889 1.00 74.62 182 ALA A O 1
ATOM 1349 N N . ALA A 1 183 ? 16.009 10.802 -8.897 1.00 79.75 183 ALA A N 1
ATOM 1350 C CA . ALA A 1 183 ? 15.716 10.901 -7.470 1.00 79.75 183 ALA A CA 1
ATOM 1351 C C . ALA A 1 183 ? 14.410 10.171 -7.085 1.00 79.75 183 ALA A C 1
ATOM 1353 O O . ALA A 1 183 ? 13.556 9.885 -7.923 1.00 79.75 183 ALA A O 1
ATOM 1354 N N . GLU A 1 184 ? 14.228 9.895 -5.792 1.00 86.38 184 GLU A N 1
ATOM 1355 C CA . GLU A 1 184 ? 12.942 9.410 -5.279 1.00 86.38 184 GLU A CA 1
ATOM 1356 C C . GLU A 1 184 ? 11.895 10.535 -5.225 1.00 86.38 184 GLU A C 1
ATOM 1358 O O . GLU A 1 184 ? 12.210 11.684 -4.882 1.00 86.38 184 GLU A O 1
ATOM 1363 N N . VAL A 1 185 ? 10.638 10.173 -5.492 1.00 89.94 185 VAL A N 1
ATOM 1364 C CA . VAL A 1 185 ? 9.456 11.014 -5.282 1.00 89.94 185 VAL A CA 1
ATOM 1365 C C . VAL A 1 185 ? 8.578 10.421 -4.179 1.00 89.94 185 VAL A C 1
ATOM 1367 O O . VAL A 1 185 ? 8.300 9.219 -4.153 1.00 89.94 185 VAL A O 1
ATOM 1370 N N . SER A 1 186 ? 8.141 11.271 -3.250 1.00 91.75 186 SER A N 1
ATOM 1371 C CA . SER A 1 186 ? 7.141 10.913 -2.241 1.00 91.75 186 SER A CA 1
ATOM 1372 C C . SER A 1 186 ? 5.748 11.241 -2.769 1.00 91.75 186 SER A C 1
ATOM 1374 O O . SER A 1 186 ? 5.422 12.416 -2.954 1.00 91.75 186 SER A O 1
ATOM 1376 N N . VAL A 1 187 ? 4.926 10.215 -2.974 1.00 90.75 187 VAL A N 1
ATOM 1377 C CA . VAL A 1 187 ? 3.525 10.353 -3.380 1.00 90.75 187 VAL A CA 1
ATOM 1378 C C . VAL A 1 187 ? 2.636 10.098 -2.169 1.00 90.75 187 VAL A C 1
ATOM 1380 O O . VAL A 1 187 ? 2.616 8.996 -1.625 1.00 90.75 187 VAL A O 1
ATOM 1383 N N . PHE A 1 188 ? 1.899 11.112 -1.735 1.00 88.25 188 PHE A N 1
ATOM 1384 C CA . PHE A 1 188 ? 0.978 11.029 -0.611 1.00 88.25 188 PHE A CA 1
ATOM 1385 C C . PHE A 1 188 ? -0.385 10.472 -1.042 1.00 88.25 188 PHE A C 1
ATOM 1387 O O . PHE A 1 188 ? -0.898 10.881 -2.089 1.00 88.25 188 PHE A O 1
ATOM 1394 N N . PRO A 1 189 ? -1.004 9.586 -0.238 1.00 86.69 189 PRO A N 1
ATOM 1395 C CA . PRO A 1 189 ? -2.348 9.098 -0.508 1.00 86.69 189 PRO A CA 1
ATOM 1396 C C . PRO A 1 189 ? -3.335 10.256 -0.531 1.00 86.69 189 PRO A C 1
ATOM 1398 O O . PRO A 1 189 ? -3.320 11.135 0.340 1.00 86.69 189 PRO A O 1
ATOM 1401 N N . ARG A 1 190 ? -4.233 10.242 -1.512 1.00 81.69 190 ARG A N 1
ATOM 1402 C CA . ARG A 1 190 ? -5.367 11.158 -1.502 1.00 81.69 190 ARG A CA 1
ATOM 1403 C C . ARG A 1 190 ? -6.400 10.586 -0.539 1.00 81.69 190 ARG A C 1
ATOM 1405 O O . ARG A 1 190 ? -6.835 9.449 -0.694 1.00 81.69 190 ARG A O 1
ATOM 1412 N N . ALA A 1 191 ? -6.758 11.351 0.493 1.00 68.44 191 ALA A N 1
ATOM 1413 C CA . ALA A 1 191 ? -7.771 10.923 1.453 1.00 68.44 191 ALA A CA 1
ATOM 1414 C C . ALA A 1 191 ? -9.047 10.504 0.706 1.00 68.44 191 ALA A C 1
ATOM 1416 O O . ALA A 1 191 ? -9.498 11.240 -0.178 1.00 68.44 191 ALA A O 1
ATOM 1417 N N . ALA A 1 192 ? -9.605 9.340 1.056 1.00 64.25 192 ALA A N 1
ATOM 1418 C CA . ALA A 1 192 ? -10.844 8.868 0.451 1.00 64.25 192 ALA A CA 1
ATOM 1419 C C . ALA A 1 192 ? -11.921 9.963 0.546 1.00 64.25 192 ALA A C 1
ATOM 1421 O O . ALA A 1 192 ? -12.061 10.619 1.582 1.00 64.25 192 ALA A O 1
ATOM 1422 N N . GLN A 1 193 ? -12.696 10.155 -0.528 1.00 53.19 193 GLN A N 1
ATOM 1423 C CA . GLN A 1 193 ? -13.827 11.097 -0.529 1.00 53.19 193 GLN A CA 1
ATOM 1424 C C . GLN A 1 193 ? -14.970 10.639 0.396 1.00 53.19 193 GLN A C 1
ATOM 1426 O O . GLN A 1 193 ? -15.915 11.397 0.627 1.00 53.19 193 GLN A O 1
ATOM 1431 N N . ALA A 1 194 ? -14.872 9.416 0.931 1.00 53.44 194 ALA A N 1
ATOM 1432 C CA . ALA A 1 194 ? -15.791 8.855 1.904 1.00 53.44 194 ALA A CA 1
ATOM 1433 C C . ALA A 1 194 ? -15.996 9.833 3.069 1.00 53.44 194 ALA A C 1
ATOM 1435 O O . ALA A 1 194 ? -15.065 10.254 3.766 1.00 53.44 194 ALA A O 1
ATOM 1436 N N . ARG A 1 195 ? -17.256 10.222 3.268 1.00 59.31 195 ARG A N 1
ATOM 1437 C CA . ARG A 1 195 ? -17.655 11.082 4.377 1.00 59.31 195 ARG A CA 1
ATOM 1438 C C . ARG A 1 195 ? -17.690 10.226 5.634 1.00 59.31 195 ARG A C 1
ATOM 1440 O O . ARG A 1 195 ? -18.687 9.571 5.909 1.00 59.31 195 ARG A O 1
ATOM 1447 N N . PHE A 1 196 ? -16.588 10.215 6.374 1.00 63.06 196 PHE A N 1
ATOM 1448 C CA . PHE A 1 196 ? -16.573 9.658 7.718 1.00 63.06 196 PHE A CA 1
ATOM 1449 C C . PHE A 1 196 ? -17.296 10.619 8.658 1.00 63.06 196 PHE A C 1
ATOM 1451 O O . PHE A 1 196 ? -16.882 11.775 8.798 1.00 63.06 196 PHE A O 1
ATOM 1458 N N . THR A 1 197 ? -18.349 10.137 9.313 1.00 62.72 197 THR A N 1
ATOM 1459 C CA . THR A 1 197 ? -18.938 10.826 10.463 1.00 62.72 197 THR A CA 1
ATOM 1460 C C . THR A 1 197 ? -18.196 10.315 11.695 1.00 62.72 197 THR A C 1
ATOM 1462 O O . THR A 1 197 ? -18.417 9.168 12.091 1.00 62.72 197 THR A O 1
ATOM 1465 N N . PRO A 1 198 ? -17.249 11.087 12.269 1.00 60.81 198 PRO A N 1
ATOM 1466 C CA . PRO A 1 198 ? -16.542 10.642 13.460 1.00 60.81 198 PRO A CA 1
ATOM 1467 C C . PRO A 1 198 ? -17.557 10.420 14.579 1.00 60.81 198 PRO A C 1
ATOM 1469 O O . PRO A 1 198 ? -18.502 11.198 14.732 1.00 60.81 198 PRO A O 1
ATOM 1472 N N . VAL A 1 199 ? -17.354 9.369 15.379 1.00 61.78 199 VAL A N 1
ATOM 1473 C CA . VAL A 1 199 ? -18.116 9.200 16.621 1.00 61.78 199 VAL A CA 1
ATOM 1474 C C . VAL A 1 199 ? -17.887 10.466 17.442 1.00 61.78 199 VAL A C 1
ATOM 1476 O O . VAL A 1 199 ? -16.721 10.770 17.708 1.00 61.78 199 VAL A O 1
ATOM 1479 N N . PRO A 1 200 ? -18.930 11.207 17.855 1.00 53.69 200 PRO A N 1
ATOM 1480 C CA . PRO A 1 200 ? -18.756 12.298 18.792 1.00 53.69 200 PRO A CA 1
ATOM 1481 C C . PRO A 1 200 ? -18.241 11.677 20.084 1.00 53.69 200 PRO A C 1
ATOM 1483 O O . PRO A 1 200 ? -19.004 11.106 20.861 1.00 53.69 200 PRO A O 1
ATOM 1486 N N . VAL A 1 201 ? -16.937 11.756 20.328 1.00 51.66 201 VAL A N 1
ATOM 1487 C CA . VAL A 1 201 ? -16.336 11.257 21.566 1.00 51.66 201 VAL A CA 1
ATOM 1488 C C . VAL A 1 201 ? -16.551 12.290 22.671 1.00 51.66 201 VAL A C 1
ATOM 1490 O O . VAL A 1 201 ? -15.658 12.657 23.421 1.00 51.66 201 VAL A O 1
ATOM 1493 N N . ARG A 1 202 ? -17.788 12.772 22.788 1.00 49.84 202 ARG A N 1
ATOM 1494 C CA . ARG A 1 202 ? -18.296 13.391 24.004 1.00 49.84 202 ARG A CA 1
ATOM 1495 C C . ARG A 1 202 ? -18.727 12.234 24.890 1.00 49.84 202 ARG A C 1
ATOM 1497 O O . ARG A 1 202 ? -19.908 11.943 25.005 1.00 49.84 202 ARG A O 1
ATOM 1504 N N . LEU A 1 203 ? -17.759 11.474 25.397 1.00 42.47 203 LEU A N 1
ATOM 1505 C CA . LEU A 1 203 ? -18.029 10.419 26.366 1.00 42.47 203 LEU A CA 1
ATOM 1506 C C . LEU A 1 203 ? -18.097 11.083 27.746 1.00 42.47 203 LEU A C 1
ATOM 1508 O O . LEU A 1 203 ? -17.038 11.397 28.297 1.00 42.47 203 LEU A O 1
ATOM 1512 N N . PRO A 1 204 ? -19.286 11.291 28.347 1.00 38.28 204 PRO A N 1
ATOM 1513 C CA . PRO A 1 204 ? -19.344 11.461 29.784 1.00 38.28 204 PRO A CA 1
ATOM 1514 C C . PRO A 1 204 ? -18.710 10.219 30.410 1.00 38.28 204 PRO A C 1
ATOM 1516 O O . PRO A 1 204 ? -19.052 9.082 30.070 1.00 38.28 204 PRO A O 1
ATOM 1519 N N . GLN A 1 205 ? -17.736 10.431 31.294 1.00 38.41 205 GLN A N 1
ATOM 1520 C CA . GLN A 1 205 ? -17.207 9.356 32.119 1.00 38.41 205 GLN A CA 1
ATOM 1521 C C . GLN A 1 205 ? -18.387 8.658 32.800 1.00 38.41 205 GLN A C 1
ATOM 1523 O O . GLN A 1 205 ? -19.168 9.299 33.494 1.00 38.41 205 GLN A O 1
ATOM 1528 N N . ARG A 1 206 ? -18.515 7.360 32.510 1.00 38.66 206 ARG A N 1
ATOM 1529 C CA . ARG A 1 206 ? -19.348 6.343 33.166 1.00 38.66 206 ARG A CA 1
ATOM 1530 C C . ARG A 1 206 ? -20.283 6.879 34.260 1.00 38.66 206 ARG A C 1
ATOM 1532 O O . ARG A 1 206 ? -19.858 7.188 35.370 1.00 38.66 206 ARG A O 1
ATOM 1539 N N . LEU A 1 207 ? -21.581 6.863 33.971 1.00 39.94 207 LEU A N 1
ATOM 1540 C CA . LEU A 1 207 ? -22.616 6.830 35.000 1.00 39.94 207 LEU A CA 1
ATOM 1541 C C . LEU A 1 207 ? -22.492 5.499 35.758 1.00 39.94 207 LEU A C 1
ATOM 1543 O O . LEU A 1 207 ? -22.858 4.455 35.224 1.00 39.94 207 LEU A O 1
ATOM 1547 N N . GLY A 1 208 ? -21.955 5.536 36.977 1.00 40.28 208 GLY A N 1
ATOM 1548 C CA . GLY A 1 208 ? -21.997 4.411 37.913 1.00 40.28 208 GLY A CA 1
ATOM 1549 C C . GLY A 1 208 ? -20.652 4.081 38.556 1.00 40.28 208 GLY A C 1
ATOM 1550 O O . GLY A 1 208 ? -19.730 3.645 37.879 1.00 40.28 208 GLY A O 1
ATOM 1551 N N . GLU A 1 209 ? -20.619 4.241 39.883 1.00 33.28 209 GLU A N 1
ATOM 1552 C CA . GLU A 1 209 ? -19.603 3.768 40.838 1.00 33.28 209 GLU A CA 1
ATOM 1553 C C . GLU A 1 209 ? -18.291 4.579 40.875 1.00 33.28 209 GLU A C 1
ATOM 1555 O O . GLU A 1 209 ? -17.285 4.248 40.260 1.00 33.28 209 GLU A O 1
ATOM 1560 N N . HIS A 1 210 ? -18.325 5.637 41.698 1.00 33.22 210 HIS A N 1
ATOM 1561 C CA . HIS A 1 210 ? -17.243 6.578 42.033 1.00 33.22 210 HIS A CA 1
ATOM 1562 C C . HIS A 1 210 ? -16.857 7.563 40.921 1.00 33.22 210 HIS A C 1
ATOM 1564 O O . HIS A 1 210 ? -15.753 7.551 40.381 1.00 33.22 210 HIS A O 1
ATOM 1570 N N . ALA A 1 211 ? -17.763 8.508 40.651 1.00 33.94 211 ALA A N 1
ATOM 1571 C CA . ALA A 1 211 ? -17.421 9.744 39.962 1.00 33.94 211 ALA A CA 1
ATOM 1572 C C . ALA A 1 211 ? -16.398 10.523 40.804 1.00 33.94 211 ALA A C 1
ATOM 1574 O O . ALA A 1 211 ? -16.756 11.144 41.803 1.00 33.94 211 ALA A O 1
ATOM 1575 N N . ALA A 1 212 ? -15.127 10.513 40.408 1.00 38.53 212 ALA A N 1
ATOM 1576 C CA . ALA A 1 212 ? -14.234 11.599 40.778 1.00 38.53 212 ALA A CA 1
ATOM 1577 C C . ALA A 1 212 ? -14.683 12.830 39.968 1.00 38.53 212 ALA A C 1
ATOM 1579 O O . ALA A 1 212 ? -14.601 12.796 38.739 1.00 38.53 212 ALA A O 1
ATOM 1580 N N . PRO A 1 213 ? -15.200 13.906 40.589 1.00 42.72 213 PRO A N 1
ATOM 1581 C CA . PRO A 1 213 ? -15.651 15.072 39.843 1.00 42.72 213 PRO A CA 1
ATOM 1582 C C . PRO A 1 213 ? -14.440 15.831 39.283 1.00 42.72 213 PRO A C 1
ATOM 1584 O O . PRO A 1 213 ? -13.853 16.664 39.974 1.00 42.72 213 PRO A O 1
ATOM 1587 N N . GLN A 1 214 ? -14.066 15.573 38.028 1.00 49.03 214 GLN A N 1
ATOM 1588 C CA . GLN A 1 214 ? -13.136 16.437 37.298 1.00 49.03 214 GLN A CA 1
ATOM 1589 C C . GLN A 1 214 ? -13.908 17.635 36.733 1.00 49.03 214 GLN A C 1
ATOM 1591 O O . GLN A 1 214 ? -14.720 17.505 35.822 1.00 49.03 214 GLN A O 1
ATOM 1596 N N . SER A 1 215 ? -13.680 18.805 37.330 1.00 49.47 215 SER A N 1
ATOM 1597 C CA . SER A 1 215 ? -14.237 20.092 36.900 1.00 49.47 215 SER A CA 1
ATOM 1598 C C . SER A 1 215 ? -13.420 20.643 35.731 1.00 49.47 215 SER A C 1
ATOM 1600 O O . SER A 1 215 ? -12.196 20.695 35.835 1.00 49.47 215 SER A O 1
ATOM 1602 N N . GLY A 1 216 ? -14.069 21.074 34.646 1.00 57.69 216 GLY A N 1
ATOM 1603 C CA . GLY A 1 216 ? -13.410 21.712 33.498 1.00 57.69 216 GLY A CA 1
ATOM 1604 C C . GLY A 1 216 ? -14.063 23.026 33.059 1.00 57.69 216 GLY A C 1
ATOM 1605 O O . GLY A 1 216 ? -14.982 23.522 33.707 1.00 57.69 216 GLY A O 1
ATOM 1606 N N . GLU A 1 217 ? -13.571 23.608 31.960 1.00 55.50 217 GLU A N 1
ATOM 1607 C CA . GLU A 1 217 ? -14.114 24.836 31.345 1.00 55.50 217 GLU A CA 1
ATOM 1608 C C . GLU A 1 217 ? -15.081 24.579 30.169 1.00 55.50 217 GLU A C 1
ATOM 1610 O O . GLU A 1 217 ? -15.317 25.490 29.379 1.00 55.50 217 GLU A O 1
ATOM 1615 N N . GLY A 1 218 ? -15.633 23.368 30.031 1.00 59.25 218 GLY A N 1
ATOM 1616 C CA . GLY A 1 218 ? -16.552 23.035 28.936 1.00 59.25 218 GLY A CA 1
ATOM 1617 C C . GLY A 1 218 ? -17.880 23.799 28.976 1.00 59.25 218 GLY A C 1
ATOM 1618 O O . GLY A 1 218 ? -18.148 24.587 29.886 1.00 59.25 218 GLY A O 1
ATOM 1619 N N . VAL A 1 219 ? -18.729 23.561 27.974 1.00 56.84 219 VAL A N 1
ATOM 1620 C CA . VAL A 1 219 ? -20.039 24.237 27.851 1.00 56.84 219 VAL A CA 1
ATOM 1621 C C . VAL A 1 219 ? -21.167 23.467 28.557 1.00 56.84 219 VAL A C 1
ATOM 1623 O O . VAL A 1 219 ? -22.166 24.056 28.968 1.00 56.84 219 VAL A O 1
ATOM 1626 N N . GLU A 1 220 ? -21.002 22.159 28.759 1.00 59.44 220 GLU A N 1
ATOM 1627 C CA . GLU A 1 220 ? -22.026 21.281 29.336 1.00 59.44 220 GLU A CA 1
ATOM 1628 C C . GLU A 1 220 ? -21.988 21.272 30.873 1.00 59.44 220 GLU A C 1
ATOM 1630 O O . GLU A 1 220 ? -20.953 20.991 31.481 1.00 59.44 220 GLU A O 1
ATOM 1635 N N . VAL A 1 221 ? -23.123 21.576 31.512 1.00 70.00 221 VAL A N 1
ATOM 1636 C CA . VAL A 1 221 ? -23.267 21.595 32.976 1.00 70.00 221 VAL A CA 1
ATOM 1637 C C . VAL A 1 221 ? -23.453 20.167 33.495 1.00 70.00 221 VAL A C 1
ATOM 1639 O O . VAL A 1 221 ? -24.464 19.531 33.223 1.00 70.00 221 VAL A O 1
ATOM 1642 N N . VAL A 1 222 ? -22.505 19.688 34.301 1.00 72.38 222 VAL A N 1
ATOM 1643 C CA . VAL A 1 222 ? -22.510 18.338 34.902 1.00 72.38 222 VAL A CA 1
ATOM 1644 C C . VAL A 1 222 ? -23.059 18.354 36.329 1.00 72.38 222 VAL A C 1
ATOM 1646 O O . VAL A 1 222 ? -23.494 17.333 36.855 1.00 72.38 222 VAL A O 1
ATOM 1649 N N . GLY A 1 223 ? -23.067 19.515 36.985 1.00 81.75 223 GLY A N 1
ATOM 1650 C CA . GLY A 1 223 ? -23.622 19.630 38.327 1.00 81.75 223 GLY A CA 1
ATOM 1651 C C . GLY A 1 223 ? -23.419 20.994 38.960 1.00 81.75 223 GLY A C 1
ATOM 1652 O O . GLY A 1 223 ? -23.136 21.987 38.291 1.00 81.75 223 GLY A O 1
ATOM 1653 N N . VAL A 1 224 ? -23.572 21.030 40.281 1.00 85.44 224 VAL A N 1
ATOM 1654 C CA . VAL A 1 224 ? -23.440 22.238 41.095 1.00 85.44 224 VAL A CA 1
ATOM 1655 C C . VAL A 1 224 ? -22.584 21.917 42.321 1.00 85.44 224 VAL A C 1
ATOM 1657 O O . VAL A 1 224 ? -22.798 20.885 42.957 1.00 85.44 224 VAL A O 1
ATOM 1660 N N . GLY A 1 225 ? -21.610 22.772 42.643 1.00 85.81 225 GLY A N 1
ATOM 1661 C CA . GLY A 1 225 ? -20.693 22.584 43.774 1.00 85.81 225 GLY A CA 1
ATOM 1662 C C . GLY A 1 225 ? -20.347 23.887 44.504 1.00 85.81 225 GLY A C 1
ATOM 1663 O O . GLY A 1 225 ? -20.702 24.960 44.017 1.00 85.81 225 GLY A O 1
ATOM 1664 N N . PRO A 1 226 ? -19.667 23.818 45.663 1.00 87.75 226 PRO A N 1
ATOM 1665 C CA . PRO A 1 226 ? -19.330 24.999 46.457 1.00 87.75 226 PRO A CA 1
ATOM 1666 C C . PRO A 1 226 ? -18.335 25.918 45.732 1.00 87.75 226 PRO A C 1
ATOM 1668 O O . PRO A 1 226 ? -17.487 25.455 44.969 1.00 87.75 226 PRO A O 1
ATOM 1671 N N . TRP A 1 227 ? -18.439 27.225 45.983 1.00 87.19 227 TRP A N 1
ATOM 1672 C CA . TRP A 1 227 ? -17.503 28.230 45.476 1.00 87.19 227 TRP A CA 1
ATOM 1673 C C . TRP A 1 227 ? -16.089 28.050 46.047 1.00 87.19 227 TRP A C 1
ATOM 1675 O O . TRP A 1 227 ? -15.922 27.779 47.236 1.00 87.19 227 TRP A O 1
ATOM 1685 N N . VAL A 1 228 ? -15.079 28.251 45.198 1.00 81.81 228 VAL A N 1
ATOM 1686 C CA . VAL A 1 228 ? -13.654 28.236 45.557 1.00 81.81 228 VAL A CA 1
ATOM 1687 C C . VAL A 1 228 ? -13.024 29.566 45.114 1.00 81.81 228 VAL A C 1
ATOM 1689 O O . VAL A 1 228 ? -13.349 30.052 44.024 1.00 81.81 228 VAL A O 1
ATOM 1692 N N . PRO A 1 229 ? -12.126 30.173 45.914 1.00 79.62 229 PRO A N 1
ATOM 1693 C CA . PRO A 1 229 ? -11.417 31.389 45.525 1.00 79.62 229 PRO A CA 1
ATOM 1694 C C . PRO A 1 229 ? -10.718 31.254 44.162 1.00 79.62 229 PRO A C 1
ATOM 1696 O O . PRO A 1 229 ? -9.994 30.290 43.926 1.00 79.62 229 PRO A O 1
ATOM 1699 N N . GLY A 1 230 ? -10.937 32.224 43.265 1.00 78.38 230 GLY A N 1
ATOM 1700 C CA . GLY A 1 230 ? -10.388 32.241 41.897 1.00 78.38 230 GLY A CA 1
ATOM 1701 C C . GLY A 1 230 ? -11.367 31.811 40.794 1.00 78.38 230 GLY A C 1
ATOM 1702 O O . GLY A 1 230 ? -11.092 32.018 39.613 1.00 78.38 230 GLY A O 1
ATOM 1703 N N . GLU A 1 231 ? -12.536 31.270 41.148 1.00 77.88 231 GLU A N 1
ATOM 1704 C CA . GLU A 1 231 ? -13.575 30.885 40.185 1.00 77.88 231 GLU A CA 1
ATOM 1705 C C . GLU A 1 231 ? -14.407 32.082 39.680 1.00 77.88 231 GLU A C 1
ATOM 1707 O O . GLU A 1 231 ? -14.712 33.030 40.409 1.00 77.88 231 GLU A O 1
ATOM 1712 N N . ARG A 1 232 ? -14.821 32.031 38.404 1.00 77.06 232 ARG A N 1
ATOM 1713 C CA . ARG A 1 232 ? -15.549 33.123 37.733 1.00 77.06 232 ARG A CA 1
ATOM 1714 C C . ARG A 1 232 ? -16.976 33.269 38.280 1.00 77.06 232 ARG A C 1
ATOM 1716 O O . ARG A 1 232 ? -17.784 32.350 38.164 1.00 77.06 232 ARG A O 1
ATOM 1723 N N . GLN A 1 233 ? -17.334 34.470 38.741 1.00 80.69 233 GLN A N 1
ATOM 1724 C CA . GLN A 1 233 ? -18.658 34.784 39.312 1.00 80.69 233 GLN A CA 1
ATOM 1725 C C . GLN A 1 233 ? -19.842 34.518 38.363 1.00 80.69 233 GLN A C 1
ATOM 1727 O O . GLN A 1 233 ? -20.934 34.201 38.823 1.00 80.69 233 GLN A O 1
ATOM 1732 N N . ARG A 1 234 ? -19.642 34.554 37.035 1.00 82.06 234 ARG A N 1
ATOM 1733 C CA . ARG A 1 234 ? -20.713 34.253 36.059 1.00 82.06 234 ARG A CA 1
ATOM 1734 C C . ARG A 1 234 ? -21.280 32.830 36.158 1.00 82.06 234 ARG A C 1
ATOM 1736 O O . ARG A 1 234 ? -22.270 32.531 35.506 1.00 82.06 234 ARG A O 1
ATOM 1743 N N . ARG A 1 235 ? -20.615 31.932 36.894 1.00 83.88 235 ARG A N 1
ATOM 1744 C CA . ARG A 1 235 ? -21.009 30.525 37.051 1.00 83.88 235 ARG A CA 1
ATOM 1745 C C . ARG A 1 235 ? -21.925 30.285 38.257 1.00 83.88 235 ARG A C 1
ATOM 1747 O O . ARG A 1 235 ? -22.245 29.134 38.524 1.00 83.88 235 ARG A O 1
ATOM 1754 N N . ILE A 1 236 ? -22.335 31.317 39.000 1.00 89.88 236 ILE A N 1
ATOM 1755 C CA . ILE A 1 236 ? -23.168 31.153 40.202 1.00 89.88 236 ILE A CA 1
ATOM 1756 C C . ILE A 1 236 ? -24.559 30.625 39.835 1.00 89.88 236 ILE A C 1
ATOM 1758 O O . ILE A 1 236 ? -25.293 31.239 39.065 1.00 89.88 236 ILE A O 1
ATOM 1762 N N . HIS A 1 237 ? -24.946 29.505 40.447 1.00 91.19 237 HIS A N 1
ATOM 1763 C CA . HIS A 1 237 ? -26.289 28.948 40.336 1.00 91.19 237 HIS A CA 1
ATOM 1764 C C . HIS A 1 237 ? -27.166 29.456 41.488 1.00 91.19 237 HIS A C 1
ATOM 1766 O O . HIS A 1 237 ? -27.267 28.822 42.546 1.00 91.19 237 HIS A O 1
ATOM 1772 N N . TRP A 1 238 ? -27.811 30.610 41.279 1.00 92.44 238 TRP A N 1
ATOM 1773 C CA . TRP A 1 238 ? -28.619 31.301 42.294 1.00 92.44 238 TRP A CA 1
ATOM 1774 C C . TRP A 1 238 ? -29.638 30.408 43.018 1.00 92.44 238 TRP A C 1
ATOM 1776 O O . TRP A 1 238 ? -29.641 30.430 44.248 1.00 92.44 238 TRP A O 1
ATOM 1786 N N . PRO A 1 239 ? -30.418 29.536 42.345 1.00 90.81 239 PRO A N 1
ATOM 1787 C CA . PRO A 1 239 ? -31.403 28.706 43.040 1.00 90.81 239 PRO A CA 1
ATOM 1788 C C . PRO A 1 239 ? -30.791 27.729 44.056 1.00 90.81 239 PRO A C 1
ATOM 1790 O O . PRO A 1 239 ? -31.380 27.475 45.107 1.00 90.81 239 PRO A O 1
ATOM 1793 N N . SER A 1 240 ? -29.610 27.163 43.771 1.00 88.12 240 SER A N 1
ATOM 1794 C CA . SER A 1 240 ? -28.918 26.290 44.736 1.00 88.12 240 SER A CA 1
ATOM 1795 C C . SER A 1 240 ? -28.231 27.089 45.836 1.00 88.12 240 SER A C 1
ATOM 1797 O O . SER A 1 240 ? -28.200 26.620 46.971 1.00 88.12 240 SER A O 1
ATOM 1799 N N . THR A 1 241 ? -27.728 28.285 45.522 1.00 88.94 241 THR A N 1
ATOM 1800 C CA . THR A 1 241 ? -27.151 29.212 46.505 1.00 88.94 241 THR A CA 1
ATOM 1801 C C . THR A 1 241 ? -28.187 29.627 47.548 1.00 88.94 241 THR A C 1
ATOM 1803 O O . THR A 1 241 ? -27.930 29.505 48.743 1.00 88.94 241 THR A O 1
ATOM 1806 N N . THR A 1 242 ? -29.391 30.018 47.118 1.00 90.38 242 THR A N 1
ATOM 1807 C CA . THR A 1 242 ? -30.489 30.406 48.018 1.00 90.38 242 THR A CA 1
ATOM 1808 C C . THR A 1 242 ? -30.934 29.249 48.912 1.00 90.38 242 THR A C 1
ATOM 1810 O O . THR A 1 242 ? -31.158 29.448 50.100 1.00 90.38 242 THR A O 1
ATOM 1813 N N . ARG A 1 243 ? -31.019 28.022 48.376 1.00 89.00 243 ARG A N 1
ATOM 1814 C CA . ARG A 1 243 ? -31.429 26.839 49.156 1.00 89.00 243 ARG A CA 1
ATOM 1815 C C . ARG A 1 243 ? -30.376 26.349 50.152 1.00 89.00 243 ARG A C 1
ATOM 1817 O O . ARG A 1 243 ? -30.745 25.768 51.165 1.00 89.00 243 ARG A O 1
ATOM 1824 N N . ARG A 1 244 ? -29.083 26.517 49.855 1.00 87.75 244 ARG A N 1
ATOM 1825 C CA . ARG A 1 244 ? -27.975 25.967 50.663 1.00 87.75 244 ARG A CA 1
ATOM 1826 C C . ARG A 1 244 ? -27.267 26.996 51.547 1.00 87.75 244 ARG A C 1
ATOM 1828 O O . ARG A 1 244 ? -26.312 26.629 52.226 1.00 87.75 244 ARG A O 1
ATOM 1835 N N . GLY A 1 245 ? -27.666 28.269 51.497 1.00 88.62 245 GLY A N 1
ATOM 1836 C CA . GLY A 1 245 ? -27.071 29.350 52.297 1.00 88.62 245 GLY A CA 1
ATOM 1837 C C . GLY A 1 245 ? -25.584 29.612 52.020 1.00 88.62 245 GLY A C 1
ATOM 1838 O O . GLY A 1 245 ? -24.914 30.267 52.808 1.00 88.62 245 GLY A O 1
ATOM 1839 N N . SER A 1 246 ? -25.046 29.081 50.921 1.00 90.62 246 SER A N 1
ATOM 1840 C CA . SER A 1 246 ? -23.631 29.155 50.543 1.00 90.62 246 SER A CA 1
ATOM 1841 C C . SER A 1 246 ? -23.513 29.234 49.025 1.00 90.62 246 SER A C 1
ATOM 1843 O O . SER A 1 246 ? -24.301 28.603 48.321 1.00 90.62 246 SER A O 1
ATOM 1845 N N . VAL A 1 247 ? -22.554 30.011 48.504 1.00 90.44 247 VAL A N 1
ATOM 1846 C CA . VAL A 1 247 ? -22.409 30.236 47.054 1.00 90.44 247 VAL A CA 1
ATOM 1847 C C . VAL A 1 247 ? -22.118 28.920 46.339 1.00 90.44 247 VAL A C 1
ATOM 1849 O O . VAL A 1 247 ? -21.127 28.247 46.623 1.00 90.44 247 VAL A O 1
ATOM 1852 N N . GLN A 1 248 ? -22.991 28.575 45.396 1.00 92.62 248 GLN A N 1
ATOM 1853 C CA . GLN A 1 248 ? -22.877 27.389 44.564 1.00 92.62 248 GLN A CA 1
ATOM 1854 C C . GLN A 1 248 ? -22.576 27.774 43.111 1.00 92.62 248 GLN A C 1
ATOM 1856 O O . GLN A 1 248 ? -23.207 28.676 42.558 1.00 92.62 248 GLN A O 1
ATOM 1861 N N . LEU A 1 249 ? -21.643 27.070 42.475 1.00 89.38 249 LEU A N 1
ATOM 1862 C CA . LEU A 1 249 ? -21.230 27.263 41.087 1.00 89.38 249 LEU A CA 1
ATOM 1863 C C . LEU A 1 249 ? -21.674 26.094 40.202 1.00 89.38 249 LEU A C 1
ATOM 1865 O O . LEU A 1 249 ? -21.606 24.936 40.617 1.00 89.38 249 LEU A O 1
ATOM 1869 N N . HIS A 1 250 ? -22.065 26.390 38.962 1.00 86.31 250 HIS A N 1
ATOM 1870 C CA . HIS A 1 250 ? -22.182 25.407 37.889 1.00 86.31 250 HIS A CA 1
ATOM 1871 C C . HIS A 1 250 ? -20.822 24.753 37.624 1.00 86.31 250 HIS A C 1
ATOM 1873 O O . HIS A 1 250 ? -19.836 25.434 37.334 1.00 86.31 250 HIS A O 1
ATOM 1879 N N . ARG A 1 251 ? -20.784 23.423 37.708 1.00 77.81 251 ARG A N 1
ATOM 1880 C CA . ARG A 1 251 ? -19.636 22.583 37.355 1.00 77.81 251 ARG A CA 1
ATOM 1881 C C . ARG A 1 251 ? -19.816 22.138 35.913 1.00 77.81 251 ARG A C 1
ATOM 1883 O O . ARG A 1 251 ? -20.846 21.549 35.586 1.00 77.81 251 ARG A O 1
ATOM 1890 N N . PHE A 1 252 ? -18.828 22.416 35.074 1.00 67.88 252 PHE A N 1
ATOM 1891 C CA . PHE A 1 252 ? -18.850 22.042 33.666 1.00 67.88 252 PHE A CA 1
ATOM 1892 C C . PHE A 1 252 ? -18.014 20.787 33.424 1.00 67.88 252 PHE A C 1
ATOM 1894 O O . PHE A 1 252 ? -17.016 20.559 34.119 1.00 67.88 252 PHE A O 1
ATOM 1901 N N . ALA A 1 253 ? -18.415 19.983 32.439 1.00 58.31 253 ALA A N 1
ATOM 1902 C CA . ALA A 1 253 ? -17.621 18.859 31.961 1.00 58.31 253 ALA A CA 1
ATOM 1903 C C . ALA A 1 253 ? -16.261 19.370 31.469 1.00 58.31 253 ALA A C 1
ATOM 1905 O O . ALA A 1 253 ? -16.181 20.393 30.786 1.00 58.31 253 ALA A O 1
ATOM 1906 N N . ALA A 1 254 ? -15.180 18.662 31.787 1.00 55.03 254 ALA A N 1
ATOM 1907 C CA . ALA A 1 254 ? -13.931 18.859 31.069 1.00 55.03 254 ALA A CA 1
ATOM 1908 C C . ALA A 1 254 ? -14.080 18.279 29.656 1.00 55.03 254 ALA A C 1
ATOM 1910 O O . ALA A 1 254 ? -14.189 17.065 29.493 1.00 55.03 254 ALA A O 1
ATOM 1911 N N . GLU A 1 255 ? -14.091 19.141 28.638 1.00 53.81 255 GLU A N 1
ATOM 1912 C CA . GLU A 1 255 ? -13.957 18.712 27.246 1.00 53.81 255 GLU A CA 1
ATOM 1913 C C . GLU A 1 255 ? -12.528 18.189 27.052 1.00 53.81 255 GLU A C 1
ATOM 1915 O O . GLU A 1 255 ? -11.560 18.948 27.111 1.00 53.81 255 GLU A O 1
ATOM 1920 N N . ARG A 1 256 ? -12.377 16.872 26.892 1.00 55.81 256 ARG A N 1
ATOM 1921 C CA . ARG A 1 256 ? -11.088 16.238 26.604 1.00 55.81 256 ARG A CA 1
ATOM 1922 C C . ARG A 1 256 ? -11.117 15.750 25.162 1.00 55.81 256 ARG A C 1
ATOM 1924 O O . ARG A 1 256 ? -12.002 14.976 24.812 1.00 55.81 256 ARG A O 1
ATOM 1931 N N . ALA A 1 257 ? -10.155 16.199 24.355 1.00 63.81 257 ALA A N 1
ATOM 1932 C CA . ALA A 1 257 ? -9.923 15.656 23.020 1.00 63.81 257 ALA A CA 1
ATOM 1933 C C . ALA A 1 257 ? -9.757 14.137 23.125 1.00 63.81 257 ALA A C 1
ATOM 1935 O O . ALA A 1 257 ? -8.991 13.657 23.971 1.00 63.81 257 ALA A O 1
ATOM 1936 N N . ALA A 1 258 ? -10.485 13.389 22.304 1.00 71.56 258 ALA A N 1
ATOM 1937 C CA . ALA A 1 258 ? -10.366 11.946 22.325 1.00 71.56 258 ALA A CA 1
ATOM 1938 C C . ALA A 1 258 ? -9.070 11.513 21.656 1.00 71.56 258 ALA A C 1
ATOM 1940 O O . ALA A 1 258 ? -8.729 11.976 20.567 1.00 71.56 258 ALA A O 1
ATOM 1941 N N . ASP A 1 259 ? -8.364 10.591 22.304 1.00 84.00 259 ASP A N 1
ATOM 1942 C CA . ASP A 1 259 ? -7.255 9.899 21.671 1.00 84.00 259 ASP A CA 1
ATOM 1943 C C . ASP A 1 259 ? -7.843 8.808 20.770 1.00 84.00 259 ASP A C 1
ATOM 1945 O O . ASP A 1 259 ? -8.527 7.894 21.227 1.00 84.00 259 ASP A O 1
ATOM 1949 N N . THR A 1 260 ? -7.593 8.906 19.472 1.00 87.31 260 THR A N 1
ATOM 1950 C CA . THR A 1 260 ? -7.987 7.903 18.483 1.00 87.31 260 THR A CA 1
ATOM 1951 C C . THR A 1 260 ? -6.736 7.325 17.839 1.00 87.31 260 THR A C 1
ATOM 1953 O O . THR A 1 260 ? -5.817 8.060 17.491 1.00 87.31 260 THR A O 1
ATOM 1956 N N . VAL A 1 261 ? -6.678 6.009 17.673 1.00 91.69 261 VAL A N 1
ATOM 1957 C CA . VAL A 1 261 ? -5.551 5.304 17.060 1.00 91.69 261 VAL A CA 1
ATOM 1958 C C . VAL A 1 261 ? -6.046 4.532 15.844 1.00 91.69 261 VAL A C 1
ATOM 1960 O O . VAL A 1 261 ? -6.915 3.671 15.971 1.00 91.69 261 VAL A O 1
ATOM 1963 N N . MET A 1 262 ? -5.476 4.826 14.675 1.00 92.62 262 MET A N 1
ATOM 1964 C CA . MET A 1 262 ? -5.717 4.065 13.446 1.00 92.62 262 MET A CA 1
ATOM 1965 C C . MET A 1 262 ? -4.661 2.970 13.328 1.00 92.62 262 MET A C 1
ATOM 1967 O O . MET A 1 262 ? -3.477 3.259 13.168 1.00 92.62 262 MET A O 1
ATOM 1971 N N . LEU A 1 263 ? -5.077 1.717 13.418 1.00 93.31 263 LEU A N 1
ATOM 1972 C CA . LEU A 1 263 ? -4.242 0.553 13.177 1.00 93.31 263 LEU A CA 1
ATOM 1973 C C . LEU A 1 263 ? -4.428 0.100 11.728 1.00 93.31 263 LEU A C 1
ATOM 1975 O O . LEU A 1 263 ? -5.542 -0.201 11.306 1.00 93.31 263 LEU A O 1
ATOM 1979 N N . LEU A 1 264 ? -3.332 0.065 10.980 1.00 92.75 264 LEU A N 1
ATOM 1980 C CA . LEU A 1 264 ? -3.282 -0.307 9.574 1.00 92.75 264 LEU A CA 1
ATOM 1981 C C . LEU A 1 264 ? -2.753 -1.734 9.448 1.00 92.75 264 LEU A C 1
ATOM 1983 O O . LEU A 1 264 ? -1.620 -2.026 9.856 1.00 92.75 264 LEU A O 1
ATOM 1987 N N . ASP A 1 265 ? -3.563 -2.608 8.867 1.00 91.12 265 ASP A N 1
ATOM 1988 C CA . ASP A 1 265 ? -3.134 -3.935 8.451 1.00 91.12 265 ASP A CA 1
ATOM 1989 C C . ASP A 1 265 ? -2.420 -3.864 7.095 1.00 91.12 265 ASP A C 1
ATOM 1991 O O . ASP A 1 265 ? -3.023 -3.612 6.054 1.00 91.12 265 ASP A O 1
ATOM 1995 N N . ALA A 1 266 ? -1.114 -4.096 7.128 1.00 88.75 266 ALA A N 1
ATOM 1996 C CA . ALA A 1 266 ? -0.236 -4.224 5.974 1.00 88.75 266 ALA A CA 1
ATOM 1997 C C . ALA A 1 266 ? 0.367 -5.639 5.854 1.00 88.75 266 ALA A C 1
ATOM 1999 O O . ALA A 1 266 ? 1.342 -5.843 5.121 1.00 88.75 266 ALA A O 1
ATOM 2000 N N . PHE A 1 267 ? -0.179 -6.637 6.569 1.00 83.75 267 PHE A N 1
ATOM 2001 C CA . PHE A 1 267 ? 0.276 -8.031 6.489 1.00 83.75 267 PHE A CA 1
ATOM 2002 C C . PHE A 1 267 ? 0.081 -8.615 5.084 1.00 83.75 267 PHE A C 1
ATOM 2004 O O . PHE A 1 267 ? 0.920 -9.390 4.612 1.00 83.75 267 PHE A O 1
ATOM 2011 N N . GLY A 1 268 ? -0.976 -8.188 4.388 1.00 81.88 268 GLY A N 1
ATOM 2012 C CA . GLY A 1 268 ? -1.328 -8.535 3.010 1.00 81.88 268 GLY A CA 1
ATOM 2013 C C . GLY A 1 268 ? -1.467 -7.296 2.116 1.00 81.88 268 GLY A C 1
ATOM 2014 O O . GLY A 1 268 ? -1.781 -6.214 2.598 1.00 81.88 268 GLY A O 1
ATOM 2015 N N . ASP A 1 269 ? -1.234 -7.463 0.814 1.00 87.19 269 ASP A N 1
ATOM 2016 C CA . ASP A 1 269 ? -1.704 -6.537 -0.221 1.00 87.19 269 ASP A CA 1
ATOM 2017 C C . ASP A 1 269 ? -2.429 -7.401 -1.252 1.00 87.19 269 ASP A C 1
ATOM 2019 O O . ASP A 1 269 ? -1.783 -8.104 -2.032 1.00 87.19 269 ASP A O 1
ATOM 2023 N N . VAL A 1 270 ? -3.755 -7.455 -1.138 1.00 87.31 270 VAL A N 1
ATOM 2024 C CA . VAL A 1 270 ? -4.626 -8.224 -2.027 1.00 87.31 270 VAL A CA 1
ATOM 2025 C C . VAL A 1 270 ? -5.110 -7.272 -3.106 1.00 87.31 270 VAL A C 1
ATOM 2027 O O . VAL A 1 270 ? -5.668 -6.222 -2.795 1.00 87.31 270 VAL A O 1
ATOM 2030 N N . ALA A 1 271 ? -4.867 -7.620 -4.364 1.00 87.88 271 ALA A N 1
ATOM 2031 C CA . ALA A 1 271 ? -5.473 -6.912 -5.478 1.00 87.88 271 ALA A CA 1
ATOM 2032 C C . ALA A 1 271 ? -6.870 -7.488 -5.711 1.00 87.88 271 ALA A C 1
ATOM 2034 O O . ALA A 1 271 ? -7.013 -8.705 -5.838 1.00 87.88 271 ALA A O 1
ATOM 2035 N N . ASP A 1 272 ? -7.869 -6.615 -5.766 1.00 86.31 272 ASP A N 1
ATOM 2036 C CA . ASP A 1 272 ? -9.211 -6.958 -6.208 1.00 86.31 272 ASP A CA 1
ATOM 2037 C C . ASP A 1 272 ? -9.120 -7.607 -7.603 1.00 86.31 272 ASP A C 1
ATOM 2039 O O . ASP A 1 272 ? -8.559 -6.996 -8.520 1.00 86.31 272 ASP A O 1
ATOM 2043 N N . PRO A 1 273 ? -9.622 -8.838 -7.783 1.00 84.19 273 PRO A N 1
ATOM 2044 C CA . PRO A 1 273 ? -9.503 -9.557 -9.049 1.00 84.19 273 PRO A CA 1
ATOM 2045 C C . PRO A 1 273 ? -10.165 -8.870 -10.252 1.00 84.19 273 PRO A C 1
ATOM 2047 O O . PRO A 1 273 ? -9.745 -9.097 -11.385 1.00 84.19 273 PRO A O 1
ATOM 2050 N N . VAL A 1 274 ? -11.191 -8.047 -10.021 1.00 82.50 274 VAL A N 1
ATOM 2051 C CA . VAL A 1 274 ? -11.977 -7.379 -11.066 1.00 82.50 274 VAL A CA 1
ATOM 2052 C C . VAL A 1 274 ? -11.439 -5.978 -11.332 1.00 82.50 274 VAL A C 1
ATOM 2054 O O . VAL A 1 274 ? -11.217 -5.599 -12.480 1.00 82.50 274 VAL A O 1
ATOM 2057 N N . THR A 1 275 ? -11.231 -5.192 -10.276 1.00 82.38 275 THR A N 1
ATOM 2058 C CA . THR A 1 275 ? -10.830 -3.781 -10.406 1.00 82.38 275 THR A CA 1
ATOM 2059 C C . THR A 1 275 ? -9.315 -3.584 -10.398 1.00 82.38 275 THR A C 1
ATOM 2061 O O . THR A 1 275 ? -8.827 -2.522 -10.784 1.00 82.38 275 THR A O 1
ATOM 2064 N N . GLY A 1 276 ? -8.551 -4.580 -9.940 1.00 83.44 276 GLY A N 1
ATOM 2065 C CA . GLY A 1 276 ? -7.117 -4.456 -9.677 1.00 83.44 276 GLY A CA 1
ATOM 2066 C C . GLY A 1 276 ? -6.786 -3.548 -8.486 1.00 83.44 276 GLY A C 1
ATOM 2067 O O . GLY A 1 276 ? -5.609 -3.263 -8.246 1.00 83.44 276 GLY A O 1
ATOM 2068 N N . ALA A 1 277 ? -7.795 -3.069 -7.747 1.00 83.44 277 ALA A N 1
ATOM 2069 C CA . ALA A 1 277 ? -7.614 -2.169 -6.618 1.00 83.44 277 ALA A CA 1
ATOM 2070 C C . ALA A 1 277 ? -6.862 -2.866 -5.479 1.00 83.44 277 ALA A C 1
ATOM 2072 O O . ALA A 1 277 ? -7.164 -3.989 -5.093 1.00 83.44 277 ALA A O 1
ATOM 2073 N N . SER A 1 278 ? -5.861 -2.191 -4.927 1.00 87.81 278 SER A N 1
ATOM 2074 C CA . SER A 1 278 ? -5.041 -2.730 -3.843 1.00 87.81 278 SER A CA 1
ATOM 2075 C C . SER A 1 278 ? -5.729 -2.526 -2.498 1.00 87.81 278 SER A C 1
ATOM 2077 O O . SER A 1 278 ? -6.029 -1.396 -2.107 1.00 87.81 278 SER A O 1
ATOM 2079 N N . SER A 1 279 ? -5.898 -3.610 -1.740 1.00 89.56 279 SER A N 1
ATOM 2080 C CA . SER A 1 279 ? -6.459 -3.566 -0.389 1.00 89.56 279 SER A CA 1
ATOM 2081 C C . SER A 1 279 ? -5.620 -2.692 0.545 1.00 89.56 279 SER A C 1
ATOM 2083 O O . SER A 1 279 ? -6.157 -2.015 1.422 1.00 89.56 279 SER A O 1
ATOM 2085 N N . LEU A 1 280 ? -4.294 -2.682 0.368 1.00 89.88 280 LEU A N 1
ATOM 2086 C CA . LEU A 1 280 ? -3.394 -1.829 1.144 1.00 89.88 280 LEU A CA 1
ATOM 2087 C C . LEU A 1 280 ? -3.578 -0.351 0.782 1.00 89.88 280 LEU A C 1
ATOM 2089 O O . LEU A 1 280 ? -3.541 0.501 1.672 1.00 89.88 280 LEU A O 1
ATOM 2093 N N . ASP A 1 281 ? -3.807 -0.041 -0.497 1.00 88.12 281 ASP A N 1
ATOM 2094 C CA . ASP A 1 281 ? -4.082 1.333 -0.908 1.00 88.12 281 ASP A CA 1
ATOM 2095 C C . ASP A 1 281 ? -5.375 1.845 -0.284 1.00 88.12 281 ASP A C 1
ATOM 2097 O O . ASP A 1 281 ? -5.388 2.928 0.306 1.00 88.12 281 ASP A O 1
ATOM 2101 N N . GLU A 1 282 ? -6.424 1.028 -0.308 1.00 87.50 282 GLU A N 1
ATOM 2102 C CA . GLU A 1 282 ? -7.708 1.408 0.267 1.00 87.50 282 GLU A CA 1
ATOM 2103 C C . GLU A 1 282 ? -7.665 1.501 1.799 1.00 87.50 282 GLU A C 1
ATOM 2105 O O . GLU A 1 282 ? -8.197 2.445 2.381 1.00 87.50 282 GLU A O 1
ATOM 2110 N N . THR A 1 283 ? -6.928 0.603 2.461 1.00 90.25 283 THR A N 1
ATOM 2111 C CA . THR A 1 283 ? -6.645 0.666 3.909 1.00 90.25 283 THR A CA 1
ATOM 2112 C C . THR A 1 283 ? -6.066 2.027 4.300 1.00 90.25 283 THR A C 1
ATOM 2114 O O . THR A 1 283 ? -6.525 2.670 5.248 1.00 90.25 283 THR A O 1
ATOM 2117 N N . VAL A 1 284 ? -5.069 2.498 3.548 1.00 90.38 284 VAL A N 1
ATOM 2118 C CA . VAL A 1 284 ? -4.397 3.775 3.804 1.00 90.38 284 VAL A CA 1
ATOM 2119 C C . VAL A 1 284 ? -5.294 4.967 3.485 1.00 90.38 284 VAL A C 1
ATOM 2121 O O . VAL A 1 284 ? -5.333 5.925 4.267 1.00 90.38 284 VAL A O 1
ATOM 2124 N N . ARG A 1 285 ? -6.031 4.931 2.370 1.00 86.88 285 ARG A N 1
ATOM 2125 C CA . ARG A 1 285 ? -6.944 6.014 1.974 1.00 86.88 285 ARG A CA 1
ATOM 2126 C C . ARG A 1 285 ? -8.090 6.179 2.966 1.00 86.88 285 ARG A C 1
ATOM 2128 O O . ARG A 1 285 ? -8.368 7.314 3.372 1.00 86.88 285 ARG A O 1
ATOM 2135 N N . ALA A 1 286 ? -8.692 5.075 3.409 1.00 87.12 286 ALA A N 1
ATOM 2136 C CA . ALA A 1 286 ? -9.748 5.063 4.415 1.00 87.12 286 ALA A CA 1
ATOM 2137 C C . ALA A 1 286 ? -9.242 5.594 5.766 1.00 87.12 286 ALA A C 1
ATOM 2139 O O . ALA A 1 286 ? -9.839 6.508 6.342 1.00 87.12 286 ALA A O 1
ATOM 2140 N N . ALA A 1 287 ? -8.087 5.114 6.236 1.00 89.88 287 ALA A N 1
ATOM 2141 C CA . ALA A 1 287 ? -7.500 5.587 7.486 1.00 89.88 287 ALA A CA 1
ATOM 2142 C C . ALA A 1 287 ? -7.094 7.066 7.438 1.00 89.88 287 ALA A C 1
ATOM 2144 O O . ALA A 1 287 ? -7.306 7.795 8.407 1.00 89.88 287 ALA A O 1
ATOM 2145 N N . THR A 1 288 ? -6.554 7.536 6.310 1.00 88.44 288 THR A N 1
ATOM 2146 C CA . THR A 1 288 ? -6.197 8.950 6.106 1.00 88.44 288 THR A CA 1
ATOM 2147 C C . THR A 1 288 ? -7.442 9.835 6.092 1.00 88.44 288 THR A C 1
ATOM 2149 O O . THR A 1 288 ? -7.445 10.905 6.706 1.00 88.44 288 THR A O 1
ATOM 2152 N N . GLY A 1 289 ? -8.520 9.384 5.440 1.00 85.75 289 GLY A N 1
ATOM 2153 C CA . GLY A 1 289 ? -9.815 10.063 5.452 1.00 85.75 289 GLY A CA 1
ATOM 2154 C C . GLY A 1 289 ? -10.388 10.191 6.863 1.00 85.75 289 GLY A C 1
ATOM 2155 O O . GLY A 1 289 ? -10.783 11.289 7.271 1.00 85.75 289 GLY A O 1
ATOM 2156 N N . LEU A 1 290 ? -10.340 9.108 7.645 1.00 85.75 290 LEU A N 1
ATOM 2157 C CA . LEU A 1 290 ? -10.805 9.123 9.026 1.00 85.75 290 LEU A CA 1
ATOM 2158 C C . LEU A 1 290 ? -9.917 9.980 9.941 1.00 85.75 290 LEU A C 1
ATOM 2160 O O . LEU A 1 290 ? -10.424 10.780 10.729 1.00 85.75 290 LEU A O 1
ATOM 2164 N N . ALA A 1 291 ? -8.594 9.876 9.809 1.00 88.81 291 ALA A N 1
ATOM 2165 C CA . ALA A 1 291 ? -7.649 10.712 10.543 1.00 88.81 291 ALA A CA 1
ATOM 2166 C C . ALA A 1 291 ? -7.898 12.202 10.269 1.00 88.81 291 ALA A C 1
ATOM 2168 O O . ALA A 1 291 ? -7.957 13.003 11.200 1.00 88.81 291 ALA A O 1
ATOM 2169 N N . ARG A 1 292 ? -8.121 12.581 9.002 1.00 86.06 292 ARG A N 1
ATOM 2170 C CA . ARG A 1 292 ? -8.471 13.958 8.630 1.00 86.06 292 ARG A CA 1
ATOM 2171 C C . ARG A 1 292 ? -9.793 14.392 9.266 1.00 86.06 292 ARG A C 1
ATOM 2173 O O . ARG A 1 292 ? -9.895 15.542 9.680 1.00 86.06 292 ARG A O 1
ATOM 2180 N N . ALA A 1 293 ? -10.789 13.509 9.349 1.00 83.06 293 ALA A N 1
ATOM 2181 C CA . ALA A 1 293 ? -12.072 13.819 9.977 1.00 83.06 293 ALA A CA 1
ATOM 2182 C C . ALA A 1 293 ? -11.937 14.127 11.477 1.00 83.06 293 ALA A C 1
ATOM 2184 O O . ALA A 1 293 ? -12.424 15.170 11.908 1.00 83.06 293 ALA A O 1
ATOM 2185 N N . TYR A 1 294 ? -11.210 13.296 12.229 1.00 83.31 294 TYR A N 1
ATOM 2186 C CA . TYR A 1 294 ? -10.945 13.512 13.659 1.00 83.31 294 TYR A CA 1
ATOM 2187 C C . TYR A 1 294 ? -10.046 14.728 13.933 1.00 83.31 294 TYR A C 1
ATOM 2189 O O . TYR A 1 294 ? -10.274 15.496 14.864 1.00 83.31 294 TYR A O 1
ATOM 2197 N N . LEU A 1 295 ? -9.040 14.977 13.091 1.00 85.31 295 LEU A N 1
ATOM 2198 C CA . LEU A 1 295 ? -8.185 16.156 13.261 1.00 85.31 295 LEU A CA 1
ATOM 2199 C C . LEU A 1 295 ? -8.947 17.470 13.014 1.00 85.31 295 LEU A C 1
ATOM 2201 O O . LEU A 1 295 ? -8.641 18.470 13.661 1.00 85.31 295 LEU A O 1
ATOM 2205 N N . ARG A 1 296 ? -9.969 17.478 12.139 1.00 83.00 296 ARG A N 1
ATOM 2206 C CA . ARG A 1 296 ? -10.861 18.644 11.958 1.00 83.00 296 ARG A CA 1
ATOM 2207 C C . ARG A 1 296 ? -11.726 18.922 13.191 1.00 83.00 296 ARG A C 1
ATOM 2209 O O . ARG A 1 296 ? -12.056 20.079 13.437 1.00 83.00 296 ARG A O 1
ATOM 2216 N N . THR A 1 297 ? -12.081 17.899 13.969 1.00 76.69 297 THR A N 1
ATOM 2217 C CA . THR A 1 297 ? -12.827 18.046 15.232 1.00 76.69 297 THR A CA 1
ATOM 2218 C C . THR A 1 297 ? -11.927 18.346 16.434 1.00 76.69 297 THR A C 1
ATOM 2220 O O . THR A 1 297 ? -12.425 18.393 17.551 1.00 76.69 297 THR A O 1
ATOM 2223 N N . HIS A 1 298 ? -10.638 18.643 16.211 1.00 76.38 298 HIS A N 1
ATOM 2224 C CA . HIS A 1 298 ? -9.623 18.903 17.245 1.00 76.38 298 HIS A CA 1
ATOM 2225 C C . HIS A 1 298 ? -9.318 17.695 18.150 1.00 76.38 298 HIS A C 1
ATOM 2227 O O . HIS A 1 298 ? -8.719 17.852 19.216 1.00 76.38 298 HIS A O 1
ATOM 2233 N N . ASP A 1 299 ? -9.661 16.485 17.704 1.00 81.94 299 ASP A N 1
ATOM 2234 C CA . ASP A 1 299 ? -9.279 15.252 18.384 1.00 81.94 299 ASP A CA 1
ATOM 2235 C C . ASP A 1 299 ? -7.816 14.889 18.107 1.00 81.94 299 ASP A C 1
ATOM 2237 O O . ASP A 1 299 ? -7.173 15.387 17.174 1.00 81.94 299 ASP A O 1
ATOM 2241 N N . ARG A 1 300 ? -7.262 14.011 18.946 1.00 87.88 300 ARG A N 1
ATOM 2242 C CA . ARG A 1 300 ? -5.885 13.534 18.817 1.00 87.88 300 ARG A CA 1
ATOM 2243 C C . ARG A 1 300 ? -5.873 12.234 18.037 1.00 87.88 300 ARG A C 1
ATOM 2245 O O . ARG A 1 300 ? -6.528 11.274 18.424 1.00 87.88 300 ARG A O 1
ATOM 2252 N N . VAL A 1 301 ? -5.080 12.172 16.972 1.00 90.62 301 VAL A N 1
ATOM 2253 C CA . VAL A 1 301 ? -4.977 10.973 16.132 1.00 90.62 301 VAL A CA 1
ATOM 2254 C C . VAL A 1 301 ? -3.563 10.419 16.163 1.00 90.62 301 VAL A C 1
ATOM 2256 O O . VAL A 1 301 ? -2.595 11.145 15.936 1.00 90.62 301 VAL A O 1
ATOM 2259 N N . GLY A 1 302 ? -3.450 9.133 16.482 1.00 92.12 302 GLY A N 1
ATOM 2260 C CA . GLY A 1 302 ? -2.246 8.321 16.356 1.00 92.12 302 GLY A CA 1
ATOM 2261 C C . GLY A 1 302 ? -2.424 7.266 15.271 1.00 92.12 302 GLY A C 1
ATOM 2262 O O . GLY A 1 302 ? -3.547 6.956 14.868 1.00 92.12 302 GLY A O 1
ATOM 2263 N N . VAL A 1 303 ? -1.316 6.704 14.799 1.00 93.06 303 VAL A N 1
ATOM 2264 C CA . VAL A 1 303 ? -1.321 5.644 13.783 1.00 93.06 303 VAL A CA 1
ATOM 2265 C C . VAL A 1 303 ? -0.369 4.536 14.185 1.00 93.06 303 VAL A C 1
ATOM 2267 O O . VAL A 1 303 ? 0.711 4.808 14.701 1.00 93.06 303 VAL A O 1
ATOM 2270 N N . VAL A 1 304 ? -0.766 3.296 13.931 1.00 91.75 304 VAL A N 1
ATOM 2271 C CA . VAL A 1 304 ? 0.053 2.093 14.069 1.00 91.75 304 VAL A CA 1
ATOM 2272 C C . VAL A 1 304 ? -0.013 1.343 12.751 1.00 91.75 304 VAL A C 1
ATOM 2274 O O . VAL A 1 304 ? -1.103 1.082 12.263 1.00 91.75 304 VAL A O 1
ATOM 2277 N N . SER A 1 305 ? 1.123 0.971 12.175 1.00 89.62 305 SER A N 1
ATOM 2278 C CA . SER A 1 305 ? 1.171 0.084 11.012 1.00 89.62 305 SER A CA 1
ATOM 2279 C C . SER A 1 305 ? 1.826 -1.247 11.371 1.00 89.62 305 SER A C 1
ATOM 2281 O O . SER A 1 305 ? 2.851 -1.304 12.058 1.00 89.62 305 SER A O 1
ATOM 2283 N N . THR A 1 306 ? 1.216 -2.334 10.905 1.00 81.06 306 THR A N 1
ATOM 2284 C CA . THR A 1 306 ? 1.628 -3.721 11.173 1.00 81.06 306 THR A CA 1
ATOM 2285 C C . THR A 1 306 ? 1.684 -4.497 9.866 1.00 81.06 306 THR A C 1
ATOM 2287 O O . THR A 1 306 ? 0.704 -4.490 9.140 1.00 81.06 306 THR A O 1
ATOM 2290 N N . GLY A 1 307 ? 2.807 -5.151 9.544 1.00 70.12 307 GLY A N 1
ATOM 2291 C CA . GLY A 1 307 ? 2.977 -5.830 8.244 1.00 70.12 307 GLY A CA 1
ATOM 2292 C C . GLY A 1 307 ? 4.382 -5.732 7.646 1.00 70.12 307 GLY A C 1
ATOM 2293 O O . GLY A 1 307 ? 4.537 -5.482 6.457 1.00 70.12 307 GLY A O 1
ATOM 2294 N N . GLY A 1 308 ? 5.407 -5.852 8.488 1.00 75.19 308 GLY A N 1
ATOM 2295 C CA . GLY A 1 308 ? 6.785 -5.457 8.200 1.00 75.19 308 GLY A CA 1
ATOM 2296 C C . GLY A 1 308 ? 7.419 -4.947 9.493 1.00 75.19 308 GLY A C 1
ATOM 2297 O O . GLY A 1 308 ? 7.072 -5.409 10.577 1.00 75.19 308 GLY A O 1
ATOM 2298 N N . THR A 1 309 ? 8.263 -3.921 9.429 1.00 76.75 309 THR A N 1
ATOM 2299 C CA . THR A 1 309 ? 8.661 -3.183 10.639 1.00 76.75 309 THR A CA 1
ATOM 2300 C C . THR A 1 309 ? 7.440 -2.484 11.253 1.00 76.75 309 THR A C 1
ATOM 2302 O O . THR A 1 309 ? 6.803 -1.664 10.601 1.00 76.75 309 THR A O 1
ATOM 2305 N N . THR A 1 310 ? 7.101 -2.787 12.511 1.00 81.25 310 THR A N 1
ATOM 2306 C CA . THR A 1 310 ? 6.004 -2.099 13.211 1.00 81.25 310 THR A CA 1
ATOM 2307 C C . THR A 1 310 ? 6.380 -0.642 13.462 1.00 81.25 310 THR A C 1
ATOM 2309 O O . THR A 1 310 ? 7.350 -0.367 14.171 1.00 81.25 310 THR A O 1
ATOM 2312 N N . ARG A 1 311 ? 5.596 0.295 12.920 1.00 85.94 311 ARG A N 1
ATOM 2313 C CA . ARG A 1 311 ? 5.767 1.737 13.149 1.00 85.94 311 ARG A CA 1
ATOM 2314 C C . ARG A 1 311 ? 4.563 2.290 13.881 1.00 85.94 311 ARG A C 1
ATOM 2316 O O . ARG A 1 311 ? 3.435 1.856 13.660 1.00 85.94 311 ARG A O 1
ATOM 2323 N N . TRP A 1 312 ? 4.797 3.268 14.746 1.00 90.12 312 TRP A N 1
ATOM 2324 C CA . TRP A 1 312 ? 3.711 3.958 15.419 1.00 90.12 312 TRP A CA 1
ATOM 2325 C C . TRP A 1 312 ? 4.013 5.433 15.632 1.00 90.12 312 TRP A C 1
ATOM 2327 O O . TRP A 1 312 ? 5.158 5.849 15.807 1.00 90.12 312 TRP A O 1
ATOM 2337 N N . LEU A 1 313 ? 2.942 6.214 15.648 1.00 91.31 313 LEU A N 1
ATOM 2338 C CA . LEU A 1 313 ? 2.921 7.609 16.036 1.00 91.31 313 LEU A CA 1
ATOM 2339 C C . LEU A 1 313 ? 1.899 7.780 17.149 1.00 91.31 313 LEU A C 1
ATOM 2341 O O . LEU A 1 313 ? 0.742 7.379 17.016 1.00 91.31 313 LEU A O 1
ATOM 2345 N N . VAL A 1 314 ? 2.340 8.394 18.242 1.00 90.50 314 VAL A N 1
ATOM 2346 C CA . VAL A 1 314 ? 1.463 8.732 19.363 1.00 90.50 314 VAL A CA 1
ATOM 2347 C C . VAL A 1 314 ? 0.424 9.779 18.946 1.00 90.50 314 VAL A C 1
ATOM 2349 O O . VAL A 1 314 ? 0.733 10.624 18.097 1.00 90.50 314 VAL A O 1
ATOM 2352 N N . PRO A 1 315 ? -0.780 9.779 19.550 1.00 89.56 315 PRO A N 1
ATOM 2353 C CA . PRO A 1 315 ? -1.819 10.727 19.179 1.00 89.56 315 PRO A CA 1
ATOM 2354 C C . PRO A 1 315 ? -1.409 12.199 19.289 1.00 89.56 315 PRO A C 1
ATOM 2356 O O . PRO A 1 315 ? -0.945 12.667 20.334 1.00 89.56 315 PRO A O 1
ATOM 2359 N N . GLY A 1 316 ? -1.606 12.943 18.203 1.00 88.06 316 GLY A N 1
ATOM 2360 C CA . GLY A 1 316 ? -1.347 14.382 18.107 1.00 88.06 316 GLY A CA 1
ATOM 2361 C C . GLY A 1 316 ? -2.511 15.129 17.459 1.00 88.06 316 GLY A C 1
ATOM 2362 O O . GLY A 1 316 ? -3.376 14.508 16.850 1.00 88.06 316 GLY A O 1
ATOM 2363 N N . THR A 1 317 ? -2.535 16.455 17.589 1.00 86.69 317 THR A N 1
ATOM 2364 C CA . THR A 1 317 ? -3.579 17.331 17.030 1.00 86.69 317 THR A CA 1
ATOM 2365 C C . THR A 1 317 ? -3.077 18.167 15.848 1.00 86.69 317 THR A C 1
ATOM 2367 O O . THR A 1 317 ? -1.873 18.368 15.664 1.00 86.69 317 THR A O 1
ATOM 2370 N N . GLY A 1 318 ? -4.025 18.697 15.070 1.00 82.94 318 GLY A N 1
ATOM 2371 C CA . GLY A 1 318 ? -3.782 19.691 14.024 1.00 82.94 318 GLY A CA 1
ATOM 2372 C C . GLY A 1 318 ? -3.110 19.157 12.754 1.00 82.94 318 GLY A C 1
ATOM 2373 O O . GLY A 1 318 ? -2.845 17.963 12.598 1.00 82.94 318 GLY A O 1
ATOM 2374 N N . ASP A 1 319 ? -2.810 20.070 11.830 1.00 84.06 319 ASP A N 1
ATOM 2375 C CA . ASP A 1 319 ? -2.258 19.729 10.512 1.00 84.06 319 ASP A CA 1
ATOM 2376 C C . ASP A 1 319 ? -0.851 19.119 10.591 1.00 84.06 319 ASP A C 1
ATOM 2378 O O . ASP A 1 319 ? -0.526 18.203 9.839 1.00 84.06 319 ASP A O 1
ATOM 2382 N N . ALA A 1 320 ? -0.020 19.547 11.546 1.00 86.94 320 ALA A N 1
ATOM 2383 C CA . ALA A 1 320 ? 1.307 18.963 11.748 1.00 86.94 320 ALA A CA 1
ATOM 2384 C C . ALA A 1 320 ? 1.241 17.479 12.163 1.00 86.94 320 ALA A C 1
ATOM 2386 O O . ALA A 1 320 ? 2.118 16.689 11.803 1.00 86.94 320 ALA A O 1
ATOM 2387 N N . ALA A 1 321 ? 0.206 17.071 12.909 1.00 87.88 321 ALA A N 1
ATOM 2388 C CA . ALA A 1 321 ? -0.035 15.659 13.192 1.00 87.88 321 ALA A CA 1
ATOM 2389 C C . ALA A 1 321 ? -0.468 14.911 11.926 1.00 87.88 321 ALA A C 1
ATOM 2391 O O . ALA A 1 321 ? 0.077 13.842 11.662 1.00 87.88 321 ALA A O 1
ATOM 2392 N N . PHE A 1 322 ? -1.348 15.502 11.109 1.00 88.25 322 PHE A N 1
ATOM 2393 C CA . PHE A 1 322 ? -1.749 14.924 9.824 1.00 88.25 322 PHE A CA 1
ATOM 2394 C C . PHE A 1 322 ? -0.539 14.643 8.925 1.00 88.25 322 PHE A C 1
ATOM 2396 O O . PHE A 1 322 ? -0.359 13.510 8.496 1.00 88.25 322 PHE A O 1
ATOM 2403 N N . TYR A 1 323 ? 0.343 15.621 8.700 1.00 85.75 323 TYR A N 1
ATOM 2404 C CA . TYR A 1 323 ? 1.523 15.416 7.850 1.00 85.75 323 TYR A CA 1
ATOM 2405 C C . TYR A 1 323 ? 2.458 14.320 8.370 1.00 85.75 323 TYR A C 1
ATOM 2407 O O . TYR A 1 323 ? 2.952 13.522 7.579 1.00 85.75 323 TYR A O 1
ATOM 2415 N N . ARG A 1 324 ? 2.670 14.229 9.692 1.00 89.62 324 ARG A N 1
ATOM 2416 C CA . ARG A 1 324 ? 3.463 13.135 10.281 1.00 89.62 324 ARG A CA 1
ATOM 2417 C C . ARG A 1 324 ? 2.811 11.773 10.058 1.00 89.62 324 ARG A C 1
ATOM 2419 O O . ARG A 1 324 ? 3.522 10.822 9.754 1.00 89.62 324 ARG A O 1
ATOM 2426 N N . ILE A 1 325 ? 1.486 11.695 10.193 1.00 89.38 325 ILE A N 1
ATOM 2427 C CA . ILE A 1 325 ? 0.712 10.480 9.919 1.00 89.38 325 ILE A CA 1
ATOM 2428 C C . ILE A 1 325 ? 0.891 10.051 8.466 1.00 89.38 325 ILE A C 1
ATOM 2430 O O . ILE A 1 325 ? 1.251 8.910 8.210 1.00 89.38 325 ILE A O 1
ATOM 2434 N N . VAL A 1 326 ? 0.682 10.954 7.512 1.00 86.31 326 VAL A N 1
ATOM 2435 C CA . VAL A 1 326 ? 0.804 10.597 6.096 1.00 86.31 326 VAL A CA 1
ATOM 2436 C C . VAL A 1 326 ? 2.251 10.199 5.756 1.00 86.31 326 VAL A C 1
ATOM 2438 O O . VAL A 1 326 ? 2.463 9.204 5.066 1.00 86.31 326 VAL A O 1
ATOM 2441 N N . GLU A 1 327 ? 3.253 10.901 6.296 1.00 87.12 327 GLU A N 1
ATOM 2442 C CA . GLU A 1 327 ? 4.671 10.566 6.098 1.00 87.12 327 GLU A CA 1
ATOM 2443 C C . GLU A 1 327 ? 5.038 9.183 6.667 1.00 87.12 327 GLU A C 1
ATOM 2445 O O . GLU A 1 327 ? 5.802 8.456 6.034 1.00 87.12 327 GLU A O 1
ATOM 2450 N N . SER A 1 328 ? 4.491 8.782 7.825 1.00 86.94 328 SER A N 1
ATOM 2451 C CA . SER A 1 328 ? 4.782 7.458 8.403 1.00 86.94 328 SER A CA 1
ATOM 2452 C C . SER A 1 328 ? 4.199 6.313 7.580 1.00 86.94 328 SER A C 1
ATOM 2454 O O . SER A 1 328 ? 4.766 5.219 7.565 1.00 86.94 328 SER A O 1
ATOM 2456 N N . VAL A 1 329 ? 3.101 6.573 6.867 1.00 86.06 329 VAL A N 1
ATOM 2457 C CA . VAL A 1 329 ? 2.445 5.590 6.007 1.00 86.06 329 VAL A CA 1
ATOM 2458 C C . VAL A 1 329 ? 3.221 5.354 4.707 1.00 86.06 329 VAL A C 1
ATOM 2460 O O . VAL A 1 329 ? 3.212 4.233 4.201 1.00 86.06 329 VAL A O 1
ATOM 2463 N N . LEU A 1 330 ? 3.975 6.341 4.205 1.00 86.12 330 LEU A N 1
ATOM 2464 C CA . LEU A 1 330 ? 4.746 6.211 2.956 1.00 86.12 330 LEU A CA 1
ATOM 2465 C C . LEU A 1 330 ? 5.738 5.040 2.949 1.00 86.12 330 LEU A C 1
ATOM 2467 O O . LEU A 1 330 ? 6.025 4.481 1.888 1.00 86.12 330 LEU A O 1
ATOM 2471 N N . ASP A 1 331 ? 6.260 4.671 4.117 1.00 81.06 331 ASP A N 1
ATOM 2472 C CA . ASP A 1 331 ? 7.253 3.606 4.247 1.00 81.06 331 ASP A CA 1
ATOM 2473 C C . ASP A 1 331 ? 6.635 2.219 4.491 1.00 81.06 331 ASP A C 1
ATOM 2475 O O . ASP A 1 331 ? 7.341 1.216 4.399 1.00 81.06 331 ASP A O 1
ATOM 2479 N N . VAL A 1 332 ? 5.321 2.129 4.737 1.00 81.19 332 VAL A N 1
ATOM 2480 C CA . VAL A 1 332 ? 4.622 0.859 5.024 1.00 81.19 332 VAL A CA 1
ATOM 2481 C C . VAL A 1 332 ? 4.805 -0.145 3.886 1.00 81.19 332 VAL A C 1
ATOM 2483 O O . VAL A 1 332 ? 5.084 -1.321 4.115 1.00 81.19 332 VAL A O 1
ATOM 2486 N N . ARG A 1 333 ? 4.720 0.331 2.639 1.00 79.12 333 ARG A N 1
ATOM 2487 C CA . ARG A 1 333 ? 4.909 -0.502 1.446 1.00 79.12 333 ARG A CA 1
ATOM 2488 C C . ARG A 1 333 ? 6.357 -0.987 1.294 1.00 79.12 333 ARG A C 1
ATOM 2490 O O . ARG A 1 333 ? 6.567 -2.133 0.901 1.00 79.12 333 ARG A O 1
ATOM 2497 N N . LYS A 1 334 ? 7.345 -0.146 1.636 1.00 73.06 334 LYS A N 1
ATOM 2498 C CA . LYS A 1 334 ? 8.772 -0.519 1.631 1.00 73.06 334 LYS A CA 1
ATOM 2499 C C . LYS A 1 334 ? 9.047 -1.591 2.690 1.00 73.06 334 LYS A C 1
ATOM 2501 O O . LYS A 1 334 ? 9.642 -2.614 2.372 1.00 73.06 334 LYS A O 1
ATOM 2506 N N . ASP A 1 335 ? 8.556 -1.404 3.914 1.00 65.69 335 ASP A N 1
ATOM 2507 C CA . ASP A 1 335 ? 8.786 -2.329 5.032 1.00 65.69 335 ASP A CA 1
ATOM 2508 C C . ASP A 1 335 ? 8.224 -3.741 4.787 1.00 65.69 335 ASP A C 1
ATOM 2510 O O . ASP A 1 335 ? 8.822 -4.721 5.237 1.00 65.69 335 ASP A O 1
ATOM 2514 N N . ARG A 1 336 ? 7.119 -3.857 4.037 1.00 68.94 336 ARG A N 1
ATOM 2515 C CA . ARG A 1 336 ? 6.541 -5.140 3.603 1.00 68.94 336 ARG A CA 1
ATOM 2516 C C . ARG A 1 336 ? 7.501 -5.938 2.715 1.00 68.94 336 ARG A C 1
ATOM 2518 O O . ARG A 1 336 ? 7.653 -7.144 2.903 1.00 68.94 336 ARG A O 1
ATOM 2525 N N . ALA A 1 337 ? 8.145 -5.277 1.749 1.00 59.34 337 ALA A N 1
ATOM 2526 C CA . ALA A 1 337 ? 9.018 -5.932 0.771 1.00 59.34 337 ALA A CA 1
ATOM 2527 C C . ALA A 1 337 ? 10.244 -6.600 1.422 1.00 59.34 337 ALA A C 1
ATOM 2529 O O . ALA A 1 337 ? 10.749 -7.592 0.906 1.00 59.34 337 ALA A O 1
ATOM 2530 N N . PHE A 1 338 ? 10.688 -6.103 2.581 1.00 53.72 338 PHE A N 1
ATOM 2531 C CA . PHE A 1 338 ? 11.835 -6.648 3.313 1.00 53.72 338 PHE A CA 1
ATOM 2532 C C . PHE A 1 338 ? 11.511 -7.870 4.189 1.00 53.72 338 PHE A C 1
ATOM 2534 O O . PHE A 1 338 ? 12.389 -8.333 4.917 1.00 53.72 338 PHE A O 1
ATOM 2541 N N . GLY A 1 339 ? 10.279 -8.399 4.151 1.00 51.78 339 GLY A N 1
ATOM 2542 C CA . GLY A 1 339 ? 9.933 -9.701 4.738 1.00 51.78 339 GLY A CA 1
ATOM 2543 C C . GLY A 1 339 ? 10.130 -9.825 6.255 1.00 51.78 339 GLY A C 1
ATOM 2544 O O . GLY A 1 339 ? 10.095 -10.933 6.788 1.00 51.78 339 GLY A O 1
ATOM 2545 N N . ARG A 1 340 ? 10.342 -8.717 6.979 1.00 52.31 340 ARG A N 1
ATOM 2546 C CA . ARG A 1 340 ? 10.484 -8.746 8.440 1.00 52.31 340 ARG A CA 1
ATOM 2547 C C . ARG A 1 340 ? 9.128 -9.049 9.071 1.00 52.31 340 ARG A C 1
ATOM 2549 O O . ARG A 1 340 ? 8.145 -8.368 8.789 1.00 52.31 340 ARG A O 1
ATOM 2556 N N . GLY A 1 341 ? 9.075 -10.072 9.922 1.00 55.44 341 GLY A N 1
ATOM 2557 C CA . GLY A 1 341 ? 7.868 -10.436 10.660 1.00 55.44 341 GLY A CA 1
ATOM 2558 C C . GLY A 1 341 ? 7.388 -9.260 11.508 1.00 55.44 341 GLY A C 1
ATOM 2559 O O . GLY A 1 341 ? 8.063 -8.863 12.455 1.00 55.44 341 GLY A O 1
ATOM 2560 N N . GLY A 1 342 ? 6.241 -8.685 11.147 1.00 57.91 342 GLY A N 1
ATOM 2561 C CA . GLY A 1 342 ? 5.606 -7.653 11.959 1.00 57.91 342 GLY A CA 1
ATOM 2562 C C . GLY A 1 342 ? 5.233 -8.179 13.331 1.00 57.91 342 GLY A C 1
ATOM 2563 O O . GLY A 1 342 ? 4.908 -9.355 13.489 1.00 57.91 342 GLY A O 1
ATOM 2564 N N . LEU A 1 343 ? 5.288 -7.303 14.333 1.00 59.97 343 LEU A N 1
ATOM 2565 C CA . LEU A 1 343 ? 4.867 -7.671 15.675 1.00 59.97 343 LEU A CA 1
ATOM 2566 C C . LEU A 1 343 ? 3.363 -7.951 15.660 1.00 59.97 343 LEU A C 1
ATOM 2568 O O . LEU A 1 343 ? 2.565 -7.090 15.302 1.00 59.97 343 LEU A O 1
ATOM 2572 N N . GLU A 1 344 ? 2.974 -9.130 16.134 1.00 67.00 344 GLU A N 1
ATOM 2573 C CA . GLU A 1 344 ? 1.571 -9.471 16.422 1.00 67.00 344 GLU A CA 1
ATOM 2574 C C . GLU A 1 344 ? 1.035 -8.731 17.662 1.00 67.00 344 GLU A C 1
ATOM 2576 O O . GLU A 1 344 ? -0.124 -8.881 18.041 1.00 67.00 344 GLU A O 1
ATOM 2581 N N . ARG A 1 345 ? 1.888 -7.935 18.320 1.00 71.56 345 ARG A N 1
ATOM 2582 C CA . ARG A 1 345 ? 1.567 -7.152 19.512 1.00 71.56 345 ARG A CA 1
ATOM 2583 C C . ARG A 1 345 ? 1.818 -5.680 19.259 1.00 71.56 345 ARG A C 1
ATOM 2585 O O . ARG A 1 345 ? 2.928 -5.282 18.907 1.00 71.56 345 ARG A O 1
ATOM 2592 N N . VAL A 1 346 ? 0.804 -4.867 19.535 1.00 79.38 346 VAL A N 1
ATOM 2593 C CA . VAL A 1 346 ? 0.932 -3.412 19.440 1.00 79.38 346 VAL A CA 1
ATOM 2594 C C . VAL A 1 346 ? 1.783 -2.910 20.613 1.00 79.38 346 VAL A C 1
ATOM 2596 O O . VAL A 1 346 ? 1.528 -3.306 21.760 1.00 79.38 346 VAL A O 1
ATOM 2599 N N . PRO A 1 347 ? 2.790 -2.050 20.384 1.00 79.88 347 PRO A N 1
ATOM 2600 C CA . PRO A 1 347 ? 3.587 -1.475 21.462 1.00 79.88 347 PRO A CA 1
ATOM 2601 C C . PRO A 1 347 ? 2.705 -0.709 22.464 1.00 79.88 347 PRO A C 1
ATOM 2603 O O . PRO A 1 347 ? 1.883 0.101 22.037 1.00 79.88 347 PRO A O 1
ATOM 2606 N N . PRO A 1 348 ? 2.870 -0.897 23.789 1.00 75.62 348 PRO A N 1
ATOM 2607 C CA . PRO A 1 348 ? 2.088 -0.168 24.791 1.00 75.62 348 PRO A CA 1
ATOM 2608 C C . PRO A 1 348 ? 2.089 1.366 24.623 1.00 75.62 348 PRO A C 1
ATOM 2610 O O . PRO A 1 348 ? 1.014 1.954 24.735 1.00 75.62 348 PRO A O 1
ATOM 2613 N N . PRO A 1 349 ? 3.217 2.031 24.273 1.00 78.25 349 PRO A N 1
ATOM 2614 C CA . PRO A 1 349 ? 3.238 3.483 24.067 1.00 78.25 349 PRO A CA 1
ATOM 2615 C C . PRO A 1 349 ? 2.363 3.965 22.904 1.00 78.25 349 PRO A C 1
ATOM 2617 O O . PRO A 1 349 ? 2.007 5.138 22.850 1.00 78.25 349 PRO A O 1
ATOM 2620 N N . ALA A 1 350 ? 2.028 3.081 21.961 1.00 81.44 350 ALA A N 1
ATOM 2621 C CA . ALA A 1 350 ? 1.209 3.421 20.806 1.00 81.44 350 ALA A CA 1
ATOM 2622 C C . ALA A 1 350 ? -0.287 3.552 21.145 1.00 81.44 350 ALA A C 1
ATOM 2624 O O . ALA A 1 350 ? -1.051 4.076 20.338 1.00 81.44 350 ALA A O 1
ATOM 2625 N N . LEU A 1 351 ? -0.710 3.080 22.325 1.00 83.75 351 LEU A N 1
ATOM 2626 C CA . LEU A 1 351 ? -2.112 2.992 22.735 1.00 83.75 351 LEU A CA 1
ATOM 2627 C C . LEU A 1 351 ? -2.342 3.702 24.080 1.00 83.75 351 LEU A C 1
ATOM 2629 O O . LEU A 1 351 ? -2.356 3.040 25.128 1.00 83.75 351 LEU A O 1
ATOM 2633 N N . PRO A 1 352 ? -2.577 5.031 24.078 1.00 80.69 352 PRO A N 1
ATOM 2634 C CA . PRO A 1 352 ? -2.948 5.760 25.288 1.00 80.69 352 PRO A CA 1
ATOM 2635 C C . PRO A 1 352 ? -4.173 5.155 25.980 1.00 80.69 352 PRO A C 1
ATOM 2637 O O . PRO A 1 352 ? -5.011 4.498 25.353 1.00 80.69 352 PRO A O 1
ATOM 2640 N N . GLU A 1 353 ? -4.286 5.335 27.292 1.00 74.94 353 GLU A N 1
ATOM 2641 C CA . GLU A 1 353 ? -5.447 4.869 28.055 1.00 74.94 353 GLU A CA 1
ATOM 2642 C C . GLU A 1 353 ? -6.739 5.528 27.562 1.00 74.94 353 GLU A C 1
ATOM 2644 O O . GLU A 1 353 ? -6.789 6.730 27.321 1.00 74.94 353 GLU A O 1
ATOM 2649 N N . GLY A 1 354 ? -7.790 4.725 27.382 1.00 73.75 354 GLY A N 1
ATOM 2650 C CA . GLY A 1 354 ? -9.078 5.212 26.879 1.00 73.75 354 GLY A CA 1
ATOM 2651 C C . GLY A 1 354 ? -9.114 5.554 25.385 1.00 73.75 354 GLY A C 1
ATOM 2652 O O . GLY A 1 354 ? -10.151 6.021 24.923 1.00 73.75 354 GLY A O 1
ATOM 2653 N N . ALA A 1 355 ? -8.036 5.304 24.628 1.00 81.12 355 ALA A N 1
ATOM 2654 C CA . ALA A 1 355 ? -8.024 5.578 23.197 1.00 81.12 355 ALA A CA 1
ATOM 2655 C C . ALA A 1 355 ? -9.010 4.690 22.416 1.00 81.12 355 ALA A C 1
ATOM 2657 O O . ALA A 1 355 ? -9.087 3.478 22.651 1.00 81.12 355 ALA A O 1
ATOM 2658 N N . LEU A 1 356 ? -9.724 5.285 21.458 1.00 84.69 356 LEU A N 1
ATOM 2659 C CA . LEU A 1 356 ? -10.536 4.556 20.483 1.00 84.69 356 LEU A CA 1
ATOM 2660 C C . LEU A 1 356 ? -9.625 3.965 19.410 1.00 84.69 356 LEU A C 1
ATOM 2662 O O . LEU A 1 356 ? -8.846 4.689 18.798 1.00 84.69 356 LEU A O 1
ATOM 2666 N N . VAL A 1 357 ? -9.711 2.657 19.179 1.00 89.31 357 VAL A N 1
ATOM 2667 C CA . VAL A 1 357 ? -8.840 1.962 18.223 1.00 89.31 357 VAL A CA 1
ATOM 2668 C C . VAL A 1 357 ? -9.659 1.533 17.015 1.00 89.31 357 VAL A C 1
ATOM 2670 O O . VAL A 1 357 ? -10.546 0.694 17.151 1.00 89.31 357 VAL A O 1
ATOM 2673 N N . TYR A 1 358 ? -9.344 2.076 15.842 1.00 91.06 358 TYR A N 1
ATOM 2674 C CA . TYR A 1 358 ? -9.898 1.627 14.565 1.00 91.06 358 TYR A CA 1
ATOM 2675 C C . TYR A 1 358 ? -8.886 0.731 13.869 1.00 91.06 358 TYR A C 1
ATOM 2677 O O . TYR A 1 358 ? -7.735 1.121 13.713 1.00 91.06 358 TYR A O 1
ATOM 2685 N N . VAL A 1 359 ? -9.298 -0.462 13.459 1.00 93.56 359 VAL A N 1
ATOM 2686 C CA . VAL A 1 359 ? -8.448 -1.435 12.770 1.00 93.56 359 VAL A CA 1
ATOM 2687 C C . VAL A 1 359 ? -8.917 -1.544 11.329 1.00 93.56 359 VAL A C 1
ATOM 2689 O O . VAL A 1 359 ? -9.983 -2.096 11.079 1.00 93.56 359 VAL A O 1
ATOM 2692 N N . PHE A 1 360 ? -8.132 -1.018 10.394 1.00 93.38 360 PHE A N 1
ATOM 2693 C CA . PHE A 1 360 ? -8.400 -1.108 8.960 1.00 93.38 360 PHE A CA 1
ATOM 2694 C C . PHE A 1 360 ? -7.717 -2.352 8.413 1.00 93.38 360 PHE A C 1
ATOM 2696 O O . PHE A 1 360 ? -6.493 -2.463 8.498 1.00 93.38 360 PHE A O 1
ATOM 2703 N N . THR A 1 361 ? -8.498 -3.302 7.905 1.00 93.00 361 THR A N 1
ATOM 2704 C CA . THR A 1 361 ? -7.967 -4.604 7.488 1.00 93.00 361 THR A CA 1
ATOM 2705 C C . THR A 1 361 ? -8.818 -5.268 6.410 1.00 93.00 361 THR A C 1
ATOM 2707 O O . THR A 1 361 ? -10.044 -5.250 6.514 1.00 93.00 361 THR A O 1
ATOM 2710 N N . PRO A 1 362 ? -8.204 -5.920 5.403 1.00 91.31 362 PRO A N 1
ATOM 2711 C CA . PRO A 1 362 ? -8.923 -6.807 4.488 1.00 91.31 362 PRO A CA 1
ATOM 2712 C C . PRO A 1 362 ? -9.398 -8.118 5.144 1.00 91.31 362 PRO A C 1
ATOM 2714 O O . PRO A 1 362 ? -10.094 -8.918 4.518 1.00 91.31 362 PRO A O 1
ATOM 2717 N N . LEU A 1 363 ? -9.007 -8.389 6.398 1.00 89.62 363 LEU A N 1
ATOM 2718 C CA . LEU A 1 363 ? -9.222 -9.660 7.101 1.00 89.62 363 LEU A CA 1
ATOM 2719 C C . LEU A 1 363 ? -8.698 -10.876 6.311 1.00 89.62 363 LEU A C 1
ATOM 2721 O O . LEU A 1 363 ? -9.206 -11.988 6.447 1.00 89.62 363 LEU A O 1
ATOM 2725 N N . SER A 1 364 ? -7.716 -10.673 5.433 1.00 84.69 364 SER A N 1
ATOM 2726 C CA . SER A 1 364 ? -7.178 -11.718 4.555 1.00 84.69 364 SER A CA 1
ATOM 2727 C C . SER A 1 364 ? -6.068 -12.541 5.214 1.00 84.69 364 SER A C 1
ATOM 2729 O O . SER A 1 364 ? -5.744 -13.620 4.733 1.00 84.69 364 SER A O 1
ATOM 2731 N N . ASP A 1 365 ? -5.472 -12.042 6.299 1.00 84.62 365 ASP A N 1
ATOM 2732 C CA . ASP A 1 365 ? -4.350 -12.678 6.990 1.00 84.62 365 ASP A CA 1
ATOM 2733 C C . ASP A 1 365 ? -4.707 -12.985 8.450 1.00 84.62 365 ASP A C 1
ATOM 2735 O O . ASP A 1 365 ? -5.134 -12.105 9.195 1.00 84.62 365 ASP A O 1
ATOM 2739 N N . ALA A 1 366 ? -4.500 -14.227 8.893 1.00 83.62 366 ALA A N 1
ATOM 2740 C CA . ALA A 1 366 ? -4.858 -14.662 10.243 1.00 83.62 366 ALA A CA 1
ATOM 2741 C C . ALA A 1 366 ? -4.088 -13.925 11.359 1.00 83.62 366 ALA A C 1
ATOM 2743 O O . ALA A 1 366 ? -4.557 -13.881 12.499 1.00 83.62 366 ALA A O 1
ATOM 2744 N N . ARG A 1 367 ? -2.930 -13.320 11.056 1.00 86.12 367 ARG A N 1
ATOM 2745 C CA . ARG A 1 367 ? -2.124 -12.559 12.026 1.00 86.12 367 ARG A CA 1
ATOM 2746 C C . ARG A 1 367 ? -2.869 -11.349 12.583 1.00 86.12 367 ARG A C 1
ATOM 2748 O O . ARG A 1 367 ? -2.681 -11.014 13.753 1.00 86.12 367 ARG A O 1
ATOM 2755 N N . ILE A 1 368 ? -3.777 -10.739 11.816 1.00 88.19 368 ILE A N 1
ATOM 2756 C CA . ILE A 1 368 ? -4.582 -9.617 12.323 1.00 88.19 368 ILE A CA 1
ATOM 2757 C C . ILE A 1 368 ? -5.499 -10.049 13.474 1.00 88.19 368 ILE A C 1
ATOM 2759 O O . ILE A 1 368 ? -5.734 -9.284 14.406 1.00 88.19 368 ILE A O 1
ATOM 2763 N N . LEU A 1 369 ? -5.955 -11.305 13.480 1.00 87.44 369 LEU A N 1
ATOM 2764 C CA . LEU A 1 369 ? -6.789 -11.844 14.555 1.00 87.44 369 LEU A CA 1
ATOM 2765 C C . LEU A 1 369 ? -6.005 -11.964 15.868 1.00 87.44 369 LEU A C 1
ATOM 2767 O O . LEU A 1 369 ? -6.577 -11.776 16.943 1.00 87.44 369 LEU A O 1
ATOM 2771 N N . ALA A 1 370 ? -4.698 -12.238 15.796 1.00 86.94 370 ALA A N 1
ATOM 2772 C CA . ALA A 1 370 ? -3.820 -12.233 16.965 1.00 86.94 370 ALA A CA 1
ATOM 2773 C C . ALA A 1 370 ? -3.670 -10.815 17.540 1.00 86.94 370 ALA A C 1
ATOM 2775 O O . ALA A 1 370 ? -3.789 -10.640 18.754 1.00 86.94 370 ALA A O 1
ATOM 2776 N N . VAL A 1 371 ? -3.520 -9.807 16.673 1.00 88.62 371 VAL A N 1
ATOM 2777 C CA . VAL A 1 371 ? -3.487 -8.387 17.063 1.00 88.62 371 VAL A CA 1
ATOM 2778 C C . VAL A 1 371 ? -4.802 -7.972 17.730 1.00 88.62 371 VAL A C 1
ATOM 2780 O O . VAL A 1 371 ? -4.790 -7.376 18.805 1.00 88.62 371 VAL A O 1
ATOM 2783 N N . LEU A 1 372 ? -5.951 -8.327 17.145 1.00 90.25 372 LEU A N 1
ATOM 2784 C CA . LEU A 1 372 ? -7.267 -8.030 17.725 1.00 90.25 372 LEU A CA 1
ATOM 2785 C C . LEU A 1 372 ? -7.443 -8.677 19.104 1.00 90.25 372 LEU A C 1
ATOM 2787 O O . LEU A 1 372 ? -7.905 -8.021 20.040 1.00 90.25 372 LEU A O 1
ATOM 2791 N N . ARG A 1 373 ? -7.013 -9.934 19.253 1.00 87.62 373 ARG A N 1
ATOM 2792 C CA . ARG A 1 373 ? -7.049 -10.641 20.536 1.00 87.62 373 ARG A CA 1
ATOM 2793 C C . ARG A 1 373 ? -6.141 -9.980 21.574 1.00 87.62 373 ARG A C 1
ATOM 2795 O O . ARG A 1 373 ? -6.559 -9.837 22.717 1.00 87.62 373 ARG A O 1
ATOM 2802 N N . ASP A 1 374 ? -4.935 -9.553 21.199 1.00 87.00 374 ASP A N 1
ATOM 2803 C CA . ASP A 1 374 ? -4.021 -8.804 22.077 1.00 87.00 374 ASP A CA 1
ATOM 2804 C C . ASP A 1 374 ? -4.632 -7.474 22.548 1.00 87.00 374 ASP A C 1
ATOM 2806 O O . ASP A 1 374 ? -4.515 -7.106 23.717 1.00 87.00 374 ASP A O 1
ATOM 2810 N N . LEU A 1 375 ? -5.356 -6.767 21.677 1.00 87.75 375 LEU A N 1
ATOM 2811 C CA . LEU A 1 375 ? -6.085 -5.560 22.073 1.00 87.75 375 LEU A CA 1
ATOM 2812 C C . LEU A 1 375 ? -7.194 -5.880 23.088 1.00 87.75 375 LEU A C 1
ATOM 2814 O O . LEU A 1 375 ? -7.302 -5.198 24.111 1.00 87.75 375 LEU A O 1
ATOM 2818 N N . GLN A 1 376 ? -7.975 -6.936 22.849 1.00 85.81 376 GLN A N 1
ATOM 2819 C CA . GLN A 1 376 ? -9.050 -7.366 23.749 1.00 85.81 376 GLN A CA 1
ATOM 2820 C C . GLN A 1 376 ? -8.532 -7.825 25.119 1.00 85.81 376 GLN A C 1
ATOM 2822 O O . GLN A 1 376 ? -9.103 -7.444 26.141 1.00 85.81 376 GLN A O 1
ATOM 2827 N N . THR A 1 377 ? -7.443 -8.603 25.176 1.00 86.56 377 THR A N 1
ATOM 2828 C CA . THR A 1 377 ? -6.859 -9.070 26.451 1.00 86.56 377 THR A CA 1
ATOM 2829 C C . THR A 1 377 ? -6.323 -7.916 27.293 1.00 86.56 377 THR A C 1
ATOM 2831 O O . THR A 1 377 ? -6.363 -7.980 28.520 1.00 86.56 377 THR A O 1
ATOM 2834 N N . ARG A 1 378 ? -5.902 -6.819 26.653 1.00 83.50 378 ARG A N 1
ATOM 2835 C CA . ARG A 1 378 ? -5.523 -5.554 27.306 1.00 83.50 378 ARG A CA 1
ATOM 2836 C C . ARG A 1 378 ? -6.719 -4.656 27.651 1.00 83.50 378 ARG A C 1
ATOM 2838 O O . ARG A 1 378 ? -6.530 -3.485 27.982 1.00 83.50 378 ARG A O 1
ATOM 2845 N N . GLY A 1 379 ? -7.947 -5.167 27.534 1.00 80.38 379 GLY A N 1
ATOM 2846 C CA . GLY A 1 379 ? -9.182 -4.444 27.839 1.00 80.38 379 GLY A CA 1
ATOM 2847 C C . GLY A 1 379 ? -9.530 -3.341 26.838 1.00 80.38 379 GLY A C 1
ATOM 2848 O O . GLY A 1 379 ? -10.341 -2.467 27.151 1.00 80.38 379 GLY A O 1
ATOM 2849 N N . ARG A 1 380 ? -8.918 -3.341 25.646 1.00 83.12 380 ARG A N 1
ATOM 2850 C CA . ARG A 1 380 ? -9.229 -2.386 24.575 1.00 83.12 380 ARG A CA 1
ATOM 2851 C C . ARG A 1 380 ? -10.385 -2.923 23.735 1.00 83.12 380 ARG A C 1
ATOM 2853 O O . ARG A 1 380 ? -10.528 -4.129 23.560 1.00 83.12 380 ARG A O 1
ATOM 2860 N N . ARG A 1 381 ? -11.221 -2.025 23.216 1.00 79.88 381 ARG A N 1
ATOM 2861 C CA . ARG A 1 381 ? -12.362 -2.369 22.355 1.00 79.88 381 ARG A CA 1
ATOM 2862 C C . ARG A 1 381 ? -12.099 -1.836 20.946 1.00 79.88 381 ARG A C 1
ATOM 2864 O O . ARG A 1 381 ? -12.433 -0.680 20.692 1.00 79.88 381 ARG A O 1
ATOM 2871 N N . PRO A 1 382 ? -11.431 -2.611 20.073 1.00 88.69 382 PRO A N 1
ATOM 2872 C CA . PRO A 1 382 ? -11.195 -2.175 18.706 1.00 88.69 382 PRO A CA 1
ATOM 2873 C C . PRO A 1 382 ? -12.498 -2.173 17.902 1.00 88.69 382 PRO A C 1
ATOM 2875 O O . PRO A 1 382 ? -13.370 -3.012 18.119 1.00 88.69 382 PRO A O 1
ATOM 2878 N N . VAL A 1 383 ? -12.597 -1.251 16.951 1.00 90.06 383 VAL A N 1
ATOM 2879 C CA . VAL A 1 383 ? -13.600 -1.257 15.884 1.00 90.06 383 VAL A CA 1
ATOM 2880 C C . VAL A 1 383 ? -12.899 -1.689 14.607 1.00 90.06 383 VAL A C 1
ATOM 2882 O O . VAL A 1 383 ? -11.935 -1.050 14.192 1.00 90.06 383 VAL A O 1
ATOM 2885 N N . VAL A 1 384 ? -13.359 -2.770 13.988 1.00 92.06 384 VAL A N 1
ATOM 2886 C CA . VAL A 1 384 ? -12.798 -3.252 12.725 1.00 92.06 384 VAL A CA 1
ATOM 2887 C C . VAL A 1 384 ? -13.514 -2.566 11.569 1.00 92.06 384 VAL A C 1
ATOM 2889 O O . VAL A 1 384 ? -14.739 -2.612 11.475 1.00 92.06 384 VAL A O 1
ATOM 2892 N N . VAL A 1 385 ? -12.735 -1.952 10.687 1.00 91.38 385 VAL A N 1
ATOM 2893 C CA . VAL A 1 385 ? -13.157 -1.461 9.379 1.00 91.38 385 VAL A CA 1
ATOM 2894 C C . VAL A 1 385 ? -12.624 -2.450 8.344 1.00 91.38 385 VAL A C 1
ATOM 2896 O O . VAL A 1 385 ? -11.429 -2.485 8.051 1.00 91.38 385 VAL A O 1
ATOM 2899 N N . GLU A 1 386 ? -13.513 -3.308 7.851 1.00 91.62 386 GLU A N 1
ATOM 2900 C CA . GLU A 1 386 ? -13.218 -4.309 6.831 1.00 91.62 386 GLU A CA 1
ATOM 2901 C C . GLU A 1 386 ? -13.061 -3.627 5.470 1.00 91.62 386 GLU A C 1
ATOM 2903 O O . GLU A 1 386 ? -14.004 -3.020 4.961 1.00 91.62 386 GLU A O 1
ATOM 2908 N N . ILE A 1 387 ? -11.871 -3.749 4.888 1.00 90.88 387 ILE A N 1
ATOM 2909 C CA . ILE A 1 387 ? -11.533 -3.241 3.558 1.00 90.88 387 ILE A CA 1
ATOM 2910 C C . ILE A 1 387 ? -11.879 -4.314 2.514 1.00 90.88 387 ILE A C 1
ATOM 2912 O O . ILE A 1 387 ? -11.507 -5.478 2.693 1.00 90.88 387 ILE A O 1
ATOM 2916 N N . PRO A 1 388 ? -12.588 -3.967 1.428 1.00 82.75 388 PRO A N 1
ATOM 2917 C CA . PRO A 1 388 ? -12.998 -4.945 0.433 1.00 82.75 388 PRO A CA 1
ATOM 2918 C C . PRO A 1 388 ? -11.762 -5.498 -0.284 1.00 82.75 388 PRO A C 1
ATOM 2920 O O . PRO A 1 388 ? -10.864 -4.753 -0.663 1.00 82.75 388 PRO A O 1
ATOM 2923 N N . SER A 1 389 ? -11.707 -6.822 -0.436 1.00 80.75 389 SER A N 1
ATOM 2924 C CA . SER A 1 389 ? -10.628 -7.519 -1.160 1.00 80.75 389 SER A CA 1
ATOM 2925 C C . SER A 1 389 ? -11.048 -7.975 -2.564 1.00 80.75 389 SER A C 1
ATOM 2927 O O . SER A 1 389 ? -10.270 -8.648 -3.232 1.00 80.75 389 SER A O 1
ATOM 2929 N N . GLY A 1 390 ? -12.273 -7.640 -2.985 1.00 82.50 390 GLY A N 1
ATOM 2930 C CA . GLY A 1 390 ? -12.919 -8.198 -4.172 1.00 82.50 390 GLY A CA 1
ATOM 2931 C C . GLY A 1 390 ? -13.376 -9.647 -3.979 1.00 82.50 390 GLY A C 1
ATOM 2932 O O . GLY A 1 390 ? -12.874 -10.365 -3.108 1.00 82.50 390 GLY A O 1
ATOM 2933 N N . ASP A 1 391 ? -14.342 -10.065 -4.792 1.00 86.81 391 ASP A N 1
ATOM 2934 C CA . ASP A 1 391 ? -14.733 -11.470 -4.891 1.00 86.81 391 ASP A CA 1
ATOM 2935 C C . ASP A 1 391 ? -13.759 -12.201 -5.837 1.00 86.81 391 ASP A C 1
ATOM 2937 O O . ASP A 1 391 ? -13.325 -11.621 -6.839 1.00 86.81 391 ASP A O 1
ATOM 2941 N N . PRO A 1 392 ? -13.391 -13.463 -5.549 1.00 86.50 392 PRO A N 1
ATOM 2942 C CA . PRO A 1 392 ? -12.631 -14.285 -6.484 1.00 86.50 392 PRO A CA 1
ATOM 2943 C C . PRO A 1 392 ? -13.332 -14.384 -7.846 1.00 86.50 392 PRO A C 1
ATOM 2945 O O . PRO A 1 392 ? -14.539 -14.613 -7.905 1.00 86.50 392 PRO A O 1
ATOM 2948 N N . VAL A 1 393 ? -12.574 -14.250 -8.937 1.00 87.25 393 VAL A N 1
ATOM 2949 C CA . VAL A 1 393 ? -13.101 -14.456 -10.296 1.00 87.25 393 VAL A CA 1
ATOM 2950 C C . VAL A 1 393 ? -13.304 -15.950 -10.530 1.00 87.25 393 VAL A C 1
ATOM 2952 O O . VAL A 1 393 ? -12.399 -16.747 -10.282 1.00 87.25 393 VAL A O 1
ATOM 2955 N N . VAL A 1 394 ? -14.492 -16.304 -11.012 1.00 89.25 394 VAL A N 1
ATOM 2956 C CA . VAL A 1 394 ? -14.882 -17.661 -11.407 1.00 89.25 394 VAL A CA 1
ATOM 2957 C C . VAL A 1 394 ? -15.114 -17.658 -12.915 1.00 89.25 394 VAL A C 1
ATOM 2959 O O . VAL A 1 394 ? -15.739 -16.733 -13.432 1.00 89.25 394 VAL A O 1
ATOM 2962 N N . GLU A 1 395 ? -14.576 -18.653 -13.620 1.00 89.00 395 GLU A N 1
ATOM 2963 C CA . GLU A 1 395 ? -14.806 -18.818 -15.058 1.00 89.00 395 GLU A CA 1
ATOM 2964 C C . GLU A 1 395 ? -16.232 -19.323 -15.324 1.00 89.00 395 GLU A C 1
ATOM 2966 O O . GLU A 1 395 ? -16.768 -20.137 -14.569 1.00 89.00 395 GLU A O 1
ATOM 2971 N N . ASP A 1 396 ? -16.846 -18.857 -16.414 1.00 87.00 396 ASP A N 1
ATOM 2972 C CA . ASP A 1 396 ? -18.207 -19.257 -16.775 1.00 87.00 396 ASP A CA 1
ATOM 2973 C C . ASP A 1 396 ? -18.296 -20.782 -16.978 1.00 87.00 396 ASP A C 1
ATOM 2975 O O . ASP A 1 396 ? -17.614 -21.355 -17.830 1.00 87.00 396 ASP A O 1
ATOM 2979 N N . GLY A 1 397 ? -19.169 -21.441 -16.210 1.00 88.31 397 GLY A N 1
ATOM 2980 C CA . GLY A 1 397 ? -19.379 -22.892 -16.263 1.00 88.31 397 GLY A CA 1
ATOM 2981 C C . GLY A 1 397 ? -18.468 -23.725 -15.351 1.00 88.31 397 GLY A C 1
ATOM 2982 O O . GLY A 1 397 ? -18.574 -24.953 -15.369 1.00 88.31 397 GLY A O 1
ATOM 2983 N N . ASP A 1 398 ? -17.604 -23.103 -14.539 1.00 92.69 398 ASP A N 1
ATOM 2984 C CA . ASP A 1 398 ? -16.822 -23.805 -13.515 1.00 92.69 398 ASP A CA 1
ATOM 2985 C C . ASP A 1 398 ? -17.645 -24.039 -12.232 1.00 92.69 398 ASP A C 1
ATOM 2987 O O . ASP A 1 398 ? -17.624 -23.244 -11.289 1.00 92.69 398 ASP A O 1
ATOM 2991 N N . GLU A 1 399 ? -18.345 -25.178 -12.166 1.00 91.50 399 GLU A N 1
ATOM 2992 C CA . GLU A 1 399 ? -19.125 -25.582 -10.983 1.00 91.50 399 GLU A CA 1
ATOM 2993 C C . GLU A 1 399 ? -18.274 -25.650 -9.697 1.00 91.50 399 GLU A C 1
ATOM 2995 O O . GLU A 1 399 ? -18.767 -25.377 -8.595 1.00 91.50 399 GLU A O 1
ATOM 3000 N N . ALA A 1 400 ? -16.990 -26.016 -9.805 1.00 91.88 400 ALA A N 1
ATOM 3001 C CA . ALA A 1 400 ? -16.093 -26.077 -8.655 1.00 91.88 400 ALA A CA 1
ATOM 3002 C C . ALA A 1 400 ? -15.710 -24.669 -8.182 1.00 91.88 400 ALA A C 1
ATOM 3004 O O . ALA A 1 400 ? -15.676 -24.419 -6.973 1.00 91.88 400 ALA A O 1
ATOM 3005 N N . GLY A 1 401 ? -15.481 -23.749 -9.119 1.00 91.38 401 GLY A N 1
ATOM 3006 C CA . GLY A 1 401 ? -15.271 -22.329 -8.856 1.00 91.38 401 GLY A CA 1
ATOM 3007 C C . GLY A 1 401 ? -16.484 -21.669 -8.197 1.00 91.38 401 GLY A C 1
ATOM 3008 O O . GLY A 1 401 ? -16.327 -20.974 -7.193 1.00 91.38 401 GLY A O 1
ATOM 3009 N N . GLU A 1 402 ? -17.702 -21.965 -8.657 1.00 91.81 402 GLU A N 1
ATOM 3010 C CA . GLU A 1 402 ? -18.942 -21.474 -8.035 1.00 91.81 402 GLU A CA 1
ATOM 3011 C C . GLU A 1 402 ? -19.110 -21.980 -6.593 1.00 91.81 402 GLU A C 1
ATOM 3013 O O . GLU A 1 402 ? -19.446 -21.217 -5.678 1.00 91.81 402 GLU A O 1
ATOM 3018 N N . LEU A 1 403 ? -18.845 -23.269 -6.351 1.00 93.69 403 LEU A N 1
ATOM 3019 C CA . LEU A 1 403 ? -18.825 -23.838 -5.000 1.00 93.69 403 LEU A CA 1
ATOM 3020 C C . LEU A 1 403 ? -17.730 -23.202 -4.133 1.00 93.69 403 LEU A C 1
ATOM 3022 O O . LEU A 1 403 ? -17.969 -22.921 -2.955 1.00 93.69 403 LEU A O 1
ATOM 3026 N N . GLY A 1 404 ? -16.554 -22.952 -4.711 1.00 93.00 404 GLY A N 1
ATOM 3027 C CA . GLY A 1 404 ? -15.442 -22.262 -4.066 1.00 93.00 404 GLY A CA 1
ATOM 3028 C C . GLY A 1 404 ? -15.812 -20.844 -3.638 1.00 93.00 404 GLY A C 1
ATOM 3029 O O . GLY A 1 404 ? -15.574 -20.475 -2.488 1.00 93.00 404 GLY A O 1
ATOM 3030 N N . LEU A 1 405 ? -16.474 -20.080 -4.511 1.00 90.88 405 LEU A N 1
ATOM 3031 C CA . LEU A 1 405 ? -16.964 -18.734 -4.216 1.00 90.88 405 LEU A CA 1
ATOM 3032 C C . LEU A 1 405 ? -17.989 -18.744 -3.074 1.00 90.88 405 LEU A C 1
ATOM 3034 O O . LEU A 1 405 ? -17.875 -17.964 -2.129 1.00 90.88 405 LEU A O 1
ATOM 3038 N N . ARG A 1 406 ? -18.938 -19.689 -3.091 1.00 91.94 406 ARG A N 1
ATOM 3039 C CA . ARG A 1 406 ? -19.915 -19.859 -2.001 1.00 91.94 406 ARG A CA 1
ATOM 3040 C C . ARG A 1 406 ? -19.249 -20.200 -0.669 1.00 91.94 406 ARG A C 1
ATOM 3042 O O . ARG A 1 406 ? -19.652 -19.672 0.368 1.00 91.94 406 ARG A O 1
ATOM 3049 N N . LEU A 1 407 ? -18.247 -21.082 -0.681 1.00 93.06 407 LEU A N 1
ATOM 3050 C CA . LEU A 1 407 ? -17.476 -21.424 0.515 1.00 93.06 407 LEU A CA 1
ATOM 3051 C C . LEU A 1 407 ? -16.696 -20.210 1.031 1.00 93.06 407 LEU A C 1
ATOM 3053 O O . LEU A 1 407 ? -16.697 -19.954 2.233 1.00 93.06 407 LEU A O 1
ATOM 3057 N N . TRP A 1 408 ? -16.089 -19.438 0.130 1.00 89.50 408 TRP A N 1
ATOM 3058 C CA . TRP A 1 408 ? -15.366 -18.216 0.465 1.00 89.50 408 TRP A CA 1
ATOM 3059 C C . TRP A 1 408 ? -16.284 -17.164 1.105 1.00 89.50 408 TRP A C 1
ATOM 3061 O O . TRP A 1 408 ? -15.942 -16.618 2.157 1.00 89.50 408 TRP A O 1
ATOM 3071 N N . HIS A 1 409 ? -17.482 -16.929 0.549 1.00 90.31 409 HIS A N 1
ATOM 3072 C CA . HIS A 1 409 ? -18.488 -16.047 1.162 1.00 90.31 409 HIS A CA 1
ATOM 3073 C C . HIS A 1 409 ? -18.882 -16.531 2.560 1.00 90.31 409 HIS A C 1
ATOM 3075 O O . HIS A 1 409 ? -18.881 -15.741 3.506 1.00 90.31 409 HIS A O 1
ATOM 3081 N N . ALA A 1 410 ? -19.147 -17.833 2.715 1.00 90.56 410 ALA A N 1
ATOM 3082 C CA . ALA A 1 410 ? -19.504 -18.423 4.003 1.00 90.56 410 ALA A CA 1
ATOM 3083 C C . ALA A 1 410 ? -18.380 -18.284 5.045 1.00 90.56 410 ALA A C 1
ATOM 3085 O O . ALA A 1 410 ? -18.654 -17.991 6.209 1.00 90.56 410 ALA A O 1
ATOM 3086 N N . GLU A 1 411 ? -17.116 -18.447 4.645 1.00 88.44 411 GLU A N 1
ATOM 3087 C CA . GLU A 1 411 ? -15.960 -18.243 5.521 1.00 88.44 411 GLU A CA 1
ATOM 3088 C C . GLU A 1 411 ? -15.835 -16.776 5.959 1.00 88.44 411 GLU A C 1
ATOM 3090 O O . GLU A 1 411 ? -15.634 -16.500 7.147 1.00 88.44 411 GLU A O 1
ATOM 3095 N N . ARG A 1 412 ? -16.027 -15.820 5.037 1.00 88.56 412 ARG A N 1
ATOM 3096 C CA . ARG A 1 412 ? -16.018 -14.384 5.367 1.00 88.56 412 ARG A CA 1
ATOM 3097 C C . ARG A 1 412 ? -17.137 -14.025 6.342 1.00 88.56 412 ARG A C 1
ATOM 3099 O O . ARG A 1 412 ? -16.899 -13.305 7.312 1.00 88.56 412 ARG A O 1
ATOM 3106 N N . ASP A 1 413 ? -18.341 -14.545 6.130 1.00 88.19 413 ASP A N 1
ATOM 3107 C CA . ASP A 1 413 ? -19.476 -14.299 7.020 1.00 88.19 413 ASP A CA 1
ATOM 3108 C C . ASP A 1 413 ? -19.289 -14.944 8.394 1.00 88.19 413 ASP A C 1
ATOM 3110 O O . ASP A 1 413 ? -19.562 -14.302 9.412 1.00 88.19 413 ASP A O 1
ATOM 3114 N N . ALA A 1 414 ? -18.734 -16.158 8.449 1.00 88.06 414 ALA A N 1
ATOM 3115 C CA . ALA A 1 414 ? -18.365 -16.809 9.702 1.00 88.06 414 ALA A CA 1
ATOM 3116 C C . ALA A 1 414 ? -17.304 -16.005 10.473 1.00 88.06 414 ALA A C 1
ATOM 3118 O O . ALA A 1 414 ? -17.423 -15.839 11.688 1.00 88.06 414 ALA A O 1
ATOM 3119 N N . MET A 1 415 ? -16.304 -15.445 9.781 1.00 86.94 415 MET A N 1
ATOM 3120 C CA . MET A 1 415 ? -15.288 -14.574 10.384 1.00 86.94 415 MET A CA 1
ATOM 3121 C C . MET A 1 415 ? -15.912 -13.301 10.971 1.00 86.94 415 MET A C 1
ATOM 3123 O O . MET A 1 415 ? -15.668 -12.961 12.131 1.00 86.94 415 MET A O 1
ATOM 3127 N N . ARG A 1 416 ? -16.764 -12.612 10.199 1.00 87.12 416 ARG A N 1
ATOM 3128 C CA . ARG A 1 416 ? -17.489 -11.413 10.657 1.00 87.12 416 ARG A CA 1
ATOM 3129 C C . ARG A 1 416 ? -18.367 -11.723 11.864 1.00 87.12 416 ARG A C 1
ATOM 3131 O O . ARG A 1 416 ? -18.403 -10.941 12.814 1.00 87.12 416 ARG A O 1
ATOM 3138 N N . PHE A 1 417 ? -19.068 -12.855 11.830 1.00 84.69 417 PHE A N 1
ATOM 3139 C CA . PHE A 1 417 ? -19.898 -13.319 12.934 1.00 84.69 417 PHE A CA 1
ATOM 3140 C C . PHE A 1 417 ? -19.059 -13.574 14.191 1.00 84.69 417 PHE A C 1
ATO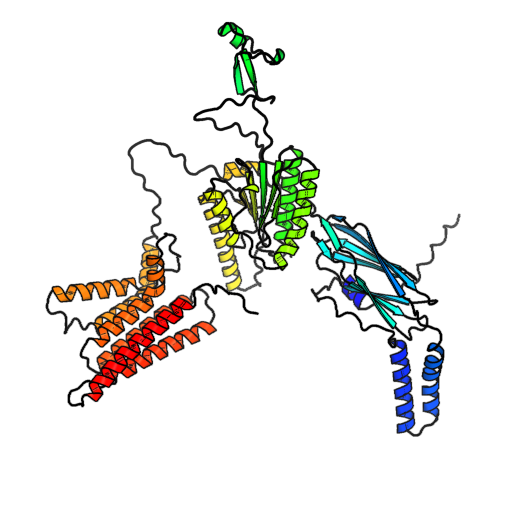M 3142 O O . PHE A 1 417 ? -19.383 -13.033 15.242 1.00 84.69 417 PHE A O 1
ATOM 3149 N N . ALA A 1 418 ? -17.947 -14.307 14.079 1.00 85.75 418 ALA A N 1
ATOM 3150 C CA . ALA A 1 418 ? -17.065 -14.610 15.207 1.00 85.75 418 ALA A CA 1
ATOM 3151 C C . ALA A 1 418 ? -16.468 -13.344 15.848 1.00 85.75 418 ALA A C 1
ATOM 3153 O O . ALA A 1 418 ? -16.383 -13.242 17.073 1.00 85.75 418 ALA A O 1
ATOM 3154 N N . LEU A 1 419 ? -16.088 -12.352 15.036 1.00 87.19 419 LEU A N 1
ATOM 3155 C CA . LEU A 1 419 ? -15.614 -11.059 15.535 1.00 87.19 419 LEU A CA 1
ATOM 3156 C C . LEU A 1 419 ? -16.713 -10.317 16.306 1.00 87.19 419 LEU A C 1
ATOM 3158 O O . LEU A 1 419 ? -16.470 -9.889 17.438 1.00 87.19 419 LEU A O 1
ATOM 3162 N N . ARG A 1 420 ? -17.928 -10.235 15.748 1.00 85.25 420 ARG A N 1
ATOM 3163 C CA . ARG A 1 420 ? -19.084 -9.605 16.410 1.00 85.25 420 ARG A CA 1
ATOM 3164 C C . ARG A 1 420 ? -19.474 -10.316 17.704 1.00 85.25 420 ARG A C 1
ATOM 3166 O O . ARG A 1 420 ? -19.695 -9.640 18.704 1.00 85.25 420 ARG A O 1
ATOM 3173 N N . ASP A 1 421 ? -19.491 -11.648 17.708 1.00 83.50 421 ASP A N 1
ATOM 3174 C CA . ASP A 1 421 ? -19.786 -12.472 18.888 1.00 83.50 421 ASP A CA 1
ATOM 3175 C C . ASP A 1 421 ? -18.749 -12.257 20.006 1.00 83.50 421 ASP A C 1
ATOM 3177 O O . ASP A 1 421 ? -19.089 -12.144 21.182 1.00 83.50 421 ASP A O 1
ATOM 3181 N N . SER A 1 422 ? -17.481 -12.042 19.633 1.00 81.00 422 SER A N 1
ATOM 3182 C CA . SER A 1 422 ? -16.415 -11.646 20.568 1.00 81.00 422 SER A CA 1
ATOM 3183 C C . SER A 1 422 ? -16.509 -10.190 21.072 1.00 81.00 422 SER A C 1
ATOM 3185 O O . SER A 1 422 ? -15.663 -9.741 21.849 1.00 81.00 422 SER A O 1
ATOM 3187 N N . GLY A 1 423 ? -17.527 -9.434 20.645 1.00 79.44 423 GLY A N 1
ATOM 3188 C CA . GLY A 1 423 ? -17.742 -8.033 21.004 1.00 79.44 423 GLY A CA 1
ATOM 3189 C C . GLY A 1 423 ? -16.909 -7.029 20.200 1.00 79.44 423 GLY A C 1
ATOM 3190 O O . GLY A 1 423 ? -16.744 -5.895 20.655 1.00 79.44 423 GLY A O 1
ATOM 3191 N N . VAL A 1 424 ? -16.372 -7.424 19.037 1.00 86.06 424 VAL A N 1
ATOM 3192 C CA . VAL A 1 424 ? -15.667 -6.534 18.096 1.00 86.06 424 VAL A CA 1
ATOM 3193 C C . VAL A 1 424 ? -16.635 -6.114 16.987 1.00 86.06 424 VAL A C 1
ATOM 3195 O O . VAL A 1 424 ? -16.995 -6.945 16.149 1.00 86.06 424 VAL A O 1
ATOM 3198 N N . PRO A 1 425 ? -17.080 -4.847 16.937 1.00 86.94 425 PRO A N 1
ATOM 3199 C CA . PRO A 1 425 ? -17.905 -4.382 15.831 1.00 86.94 425 PRO A CA 1
ATOM 3200 C C . PRO A 1 425 ? -17.094 -4.391 14.528 1.00 86.94 425 PRO A C 1
ATOM 3202 O O . PRO A 1 425 ? -15.960 -3.912 14.488 1.00 86.94 425 PRO A O 1
ATOM 3205 N N . VAL A 1 426 ? -17.702 -4.931 13.469 1.00 88.50 426 VAL A N 1
ATOM 3206 C CA . VAL A 1 426 ? -17.133 -4.995 12.114 1.00 88.50 426 VAL A CA 1
ATOM 3207 C C . VAL A 1 426 ? -17.994 -4.157 11.177 1.00 88.50 426 VAL A C 1
ATOM 3209 O O . VAL A 1 426 ? -19.162 -4.495 10.942 1.00 88.50 426 VAL A O 1
ATOM 3212 N N . LEU A 1 427 ? -17.404 -3.083 10.658 1.00 87.06 427 LEU A N 1
ATOM 3213 C CA . LEU A 1 427 ? -17.973 -2.176 9.669 1.00 87.06 427 LEU A CA 1
ATOM 3214 C C . LEU A 1 427 ? -17.356 -2.474 8.306 1.00 87.06 427 LEU A C 1
ATOM 3216 O O . LEU A 1 427 ? -16.137 -2.535 8.195 1.00 87.06 427 LEU A O 1
ATOM 3220 N N . ARG A 1 428 ? -18.180 -2.649 7.276 1.00 86.69 428 ARG A N 1
ATOM 3221 C CA . ARG A 1 428 ? -17.689 -2.842 5.909 1.00 86.69 428 ARG A CA 1
ATOM 3222 C C . ARG A 1 428 ? -17.453 -1.485 5.270 1.00 86.69 428 ARG A C 1
ATOM 3224 O O . ARG A 1 428 ? -18.328 -0.627 5.328 1.00 86.69 428 ARG A O 1
ATOM 3231 N N . HIS A 1 429 ? -16.275 -1.308 4.698 1.00 83.94 429 HIS A N 1
ATOM 3232 C CA . HIS A 1 429 ? -15.941 -0.146 3.896 1.00 83.94 429 HIS A CA 1
ATOM 3233 C C . HIS A 1 429 ? -16.253 -0.434 2.429 1.00 83.94 429 HIS A C 1
ATOM 3235 O O . HIS A 1 429 ? -15.917 -1.502 1.920 1.00 83.94 429 HIS A O 1
ATOM 3241 N N . THR A 1 430 ? -16.876 0.524 1.756 1.00 74.56 430 THR A N 1
ATOM 3242 C CA . THR A 1 430 ? -17.090 0.503 0.308 1.00 74.56 430 THR A CA 1
ATOM 3243 C C . THR A 1 430 ? -16.585 1.831 -0.230 1.00 74.56 430 THR A C 1
ATOM 3245 O O . THR A 1 430 ? -16.848 2.884 0.360 1.00 74.56 430 THR A O 1
ATOM 3248 N N . GLU A 1 431 ? -15.850 1.809 -1.339 1.00 67.62 431 GLU A N 1
ATOM 3249 C CA . GLU A 1 431 ? -15.381 3.045 -1.959 1.00 67.62 431 GLU A CA 1
ATOM 3250 C C . GLU A 1 431 ? -16.581 3.932 -2.347 1.00 67.62 431 GLU A C 1
ATOM 3252 O O . GLU A 1 431 ? -17.560 3.467 -2.927 1.00 67.62 431 GLU A O 1
ATOM 3257 N N . GLY A 1 432 ? -16.530 5.217 -1.985 1.00 63.06 432 GLY A N 1
ATOM 3258 C CA . GLY A 1 432 ? -17.582 6.195 -2.288 1.00 63.06 432 GLY A CA 1
ATOM 3259 C C . GLY A 1 432 ? -18.767 6.236 -1.312 1.00 63.06 432 GLY A C 1
ATOM 3260 O O . GLY A 1 432 ? -19.476 7.243 -1.286 1.00 63.06 432 GLY A O 1
ATOM 3261 N N . GLU A 1 433 ? -18.957 5.225 -0.461 1.00 65.81 433 GLU A N 1
ATOM 3262 C CA . GLU A 1 433 ? -20.004 5.246 0.568 1.00 65.81 433 GLU A CA 1
ATOM 3263 C C . GLU A 1 433 ? -19.556 6.012 1.825 1.00 65.81 433 GLU A C 1
ATOM 3265 O O . GLU A 1 433 ? -18.380 6.050 2.198 1.00 65.81 433 GLU A O 1
ATOM 3270 N N . SER A 1 434 ? -20.502 6.669 2.502 1.00 63.44 434 SER A N 1
ATOM 3271 C CA . SER A 1 434 ? -20.234 7.293 3.800 1.00 63.44 434 SER A CA 1
ATOM 3272 C C . SER A 1 434 ? -20.177 6.226 4.888 1.00 63.44 434 SER A C 1
ATOM 3274 O O . SER A 1 434 ? -21.182 5.567 5.155 1.00 63.44 434 SER A O 1
ATOM 3276 N N . LEU A 1 435 ? -19.032 6.091 5.556 1.00 65.62 435 LEU A N 1
ATOM 3277 C CA . LEU A 1 435 ? -18.906 5.204 6.706 1.00 65.62 435 LEU A CA 1
ATOM 3278 C C . LEU A 1 435 ? -19.361 5.938 7.976 1.00 65.62 435 LEU A C 1
ATOM 3280 O O . LEU A 1 435 ? -18.654 6.809 8.496 1.00 65.62 435 LEU A O 1
ATOM 3284 N N . ASP A 1 436 ? -20.546 5.586 8.481 1.00 64.44 436 ASP A N 1
ATOM 3285 C CA . ASP A 1 436 ? -21.053 6.127 9.742 1.00 64.44 436 ASP A CA 1
ATOM 3286 C C . ASP A 1 436 ? -20.497 5.343 10.936 1.00 64.44 436 ASP A C 1
ATOM 3288 O O . ASP A 1 436 ? -21.025 4.313 11.367 1.00 64.44 436 ASP A O 1
ATOM 3292 N N . LEU A 1 437 ? -19.391 5.843 11.483 1.00 65.62 437 LEU A N 1
ATOM 3293 C CA . LEU A 1 437 ? -18.738 5.232 12.636 1.00 65.62 437 LEU A CA 1
ATOM 3294 C C . LEU A 1 437 ? -19.560 5.394 13.918 1.00 65.62 437 LEU A C 1
ATOM 3296 O O . LEU A 1 437 ? -19.363 4.620 14.854 1.00 65.62 437 LEU A O 1
ATOM 3300 N N . ALA A 1 438 ? -20.515 6.333 13.968 1.00 54.19 438 ALA A N 1
ATOM 3301 C CA . ALA A 1 438 ? -21.425 6.484 15.104 1.00 54.19 438 ALA A CA 1
ATOM 3302 C C . ALA A 1 438 ? -22.308 5.243 15.318 1.00 54.19 438 ALA A C 1
ATOM 3304 O O . ALA A 1 438 ? -22.786 5.013 16.431 1.00 54.19 438 ALA A O 1
ATOM 3305 N N . LEU A 1 439 ? -22.470 4.402 14.291 1.00 52.56 439 LEU A N 1
ATOM 3306 C CA . LEU A 1 439 ? -23.206 3.141 14.368 1.00 52.56 439 LEU A CA 1
ATOM 3307 C C . LEU A 1 439 ? -22.375 1.979 14.930 1.00 52.56 439 LEU A C 1
ATOM 3309 O O . LEU A 1 439 ? -22.958 0.983 15.358 1.00 52.56 439 LEU A O 1
ATOM 3313 N N . ALA A 1 440 ? -21.040 2.075 14.995 1.00 59.16 440 ALA A N 1
ATOM 3314 C CA . ALA A 1 440 ? -20.197 0.982 15.502 1.00 59.16 440 ALA A CA 1
ATOM 3315 C C . ALA A 1 440 ? -20.541 0.556 16.948 1.00 59.16 440 ALA A C 1
ATOM 3317 O O . ALA A 1 440 ? -20.652 -0.646 17.202 1.00 59.16 440 ALA A O 1
ATOM 3318 N N . PRO A 1 441 ? -20.779 1.487 17.896 1.00 51.22 441 PRO A N 1
ATOM 3319 C CA . PRO A 1 441 ? -21.252 1.147 19.239 1.00 51.22 441 PRO A CA 1
ATOM 3320 C C . PRO A 1 441 ? -22.648 0.502 19.258 1.00 51.22 441 PRO A C 1
ATOM 3322 O O . PRO A 1 441 ? -22.914 -0.348 20.104 1.00 51.22 441 PRO A O 1
ATOM 3325 N N . MET A 1 442 ? -23.533 0.867 18.323 1.00 44.72 442 MET A N 1
ATOM 3326 C CA . MET A 1 442 ? -24.882 0.290 18.214 1.00 44.72 442 MET A CA 1
ATOM 3327 C C . MET A 1 442 ? -24.850 -1.116 17.605 1.00 44.72 442 MET A C 1
ATOM 3329 O O . MET A 1 442 ? -25.588 -1.990 18.050 1.00 44.72 442 MET A O 1
ATOM 3333 N N . ALA A 1 443 ? -23.932 -1.369 16.667 1.00 45.12 443 ALA A N 1
ATOM 3334 C CA . ALA A 1 443 ? -23.650 -2.706 16.146 1.00 45.12 443 ALA A CA 1
ATOM 3335 C C . ALA A 1 443 ? -23.076 -3.650 17.222 1.00 45.12 443 ALA A C 1
ATOM 3337 O O . ALA A 1 443 ? -23.253 -4.862 17.131 1.00 45.12 443 ALA A O 1
ATOM 3338 N N . ALA A 1 444 ? -22.427 -3.104 18.259 1.00 47.00 444 ALA A N 1
ATOM 3339 C CA . ALA A 1 444 ? -21.965 -3.855 19.430 1.00 47.00 444 ALA A CA 1
ATOM 3340 C C . ALA A 1 444 ? -23.069 -4.081 20.493 1.00 47.00 444 ALA A C 1
ATOM 3342 O O . ALA A 1 444 ? -22.902 -4.888 21.410 1.00 47.00 444 ALA A O 1
ATOM 3343 N N . GLY A 1 445 ? -24.198 -3.371 20.404 1.00 39.94 445 GLY A N 1
ATOM 3344 C CA . GLY A 1 445 ? -25.193 -3.255 21.467 1.00 39.94 445 GLY A CA 1
ATOM 3345 C C . GLY A 1 445 ? -26.381 -4.205 21.345 1.00 39.94 445 GLY A C 1
ATOM 3346 O O . GLY A 1 445 ? -27.498 -3.732 21.153 1.00 39.94 445 GLY A O 1
ATOM 3347 N N . ARG A 1 446 ? -26.173 -5.522 21.516 1.00 34.56 446 ARG A N 1
ATOM 3348 C CA . ARG A 1 446 ? -27.243 -6.456 21.945 1.00 34.56 446 ARG A CA 1
ATOM 3349 C C . ARG A 1 446 ? -26.765 -7.833 22.433 1.00 34.56 446 ARG A C 1
ATOM 3351 O O . ARG A 1 446 ? -27.390 -8.834 22.122 1.00 34.56 446 ARG A O 1
ATOM 3358 N N . VAL A 1 447 ? -25.714 -7.920 23.250 1.00 37.50 447 VAL A N 1
ATOM 3359 C CA . VAL A 1 447 ? -25.441 -9.148 24.026 1.00 37.50 447 VAL A CA 1
ATOM 3360 C C . VAL A 1 447 ? -24.883 -8.784 25.404 1.00 37.50 447 VAL A C 1
ATOM 3362 O O . VAL A 1 447 ? -23.816 -8.188 25.512 1.00 37.50 447 VAL A O 1
ATOM 3365 N N . GLY A 1 448 ? -25.599 -9.168 26.467 1.00 32.56 448 GLY A N 1
ATOM 3366 C CA . GLY A 1 448 ? -24.986 -9.392 27.782 1.00 32.56 448 GLY A CA 1
ATOM 3367 C C . GLY A 1 448 ? -25.206 -8.344 28.874 1.00 32.56 448 GLY A C 1
ATOM 3368 O O . GLY A 1 448 ? -24.271 -8.028 29.608 1.00 32.56 448 GLY A O 1
ATOM 3369 N N . GLY A 1 449 ? -26.437 -7.867 29.068 1.00 29.25 449 GLY A N 1
ATOM 3370 C CA . GLY A 1 449 ? -26.845 -7.368 30.383 1.00 29.25 449 GLY A CA 1
ATOM 3371 C C . GLY A 1 449 ? -26.772 -8.510 31.400 1.00 29.25 449 GLY A C 1
ATOM 3372 O O . GLY A 1 449 ? -27.631 -9.386 31.417 1.00 29.25 449 GLY A O 1
ATOM 3373 N N . ARG A 1 450 ? -25.732 -8.530 32.239 1.00 32.22 450 ARG A N 1
ATOM 3374 C CA . ARG A 1 450 ? -25.608 -9.466 33.365 1.00 32.22 450 ARG A CA 1
ATOM 3375 C C . ARG A 1 450 ? -26.462 -8.946 34.525 1.00 32.22 450 ARG A C 1
ATOM 3377 O O . ARG A 1 450 ? -25.949 -8.403 35.497 1.00 32.22 450 ARG A O 1
ATOM 3384 N N . GLY A 1 451 ? -27.779 -9.066 34.380 1.00 29.02 451 GLY A N 1
ATOM 3385 C CA . GLY A 1 451 ? -28.733 -8.849 35.461 1.00 29.02 451 GLY A CA 1
ATOM 3386 C C . GLY A 1 451 ? -28.700 -10.031 36.424 1.00 29.02 451 GLY A C 1
ATOM 3387 O O . GLY A 1 451 ? -28.998 -11.159 36.043 1.00 29.02 451 GLY A O 1
ATOM 3388 N N . ARG A 1 452 ? -28.334 -9.776 37.682 1.00 37.91 452 ARG A N 1
ATOM 3389 C CA . ARG A 1 452 ? -28.738 -10.635 38.797 1.00 37.91 452 ARG A CA 1
ATOM 3390 C C . ARG A 1 452 ? -30.260 -10.538 38.922 1.00 37.91 452 ARG A C 1
ATOM 3392 O O . ARG A 1 452 ? -30.743 -9.493 39.340 1.00 37.91 452 ARG A O 1
ATOM 3399 N N . ALA A 1 453 ? -30.983 -11.604 38.595 1.00 29.02 453 ALA A N 1
ATOM 3400 C CA . ALA A 1 453 ? -32.319 -11.869 39.121 1.00 29.02 453 ALA A CA 1
ATOM 3401 C C . ALA A 1 453 ? -32.712 -13.328 38.857 1.00 29.02 453 ALA A C 1
ATOM 3403 O O . ALA A 1 453 ? -32.694 -13.764 37.713 1.00 29.02 453 ALA A O 1
ATOM 3404 N N . GLY A 1 454 ? -33.107 -14.016 39.929 1.00 29.12 454 GLY A N 1
ATOM 3405 C CA . GLY A 1 454 ? -34.185 -15.003 39.905 1.00 29.12 454 GLY A CA 1
ATOM 3406 C C . GLY A 1 454 ? -33.853 -16.395 39.383 1.00 29.12 454 GLY A C 1
ATOM 3407 O O . GLY A 1 454 ? -33.593 -16.596 38.204 1.00 29.12 454 GLY A O 1
ATOM 3408 N N . GLU A 1 455 ? -33.946 -17.365 40.286 1.00 38.97 455 GLU A N 1
ATOM 3409 C CA . GLU A 1 455 ? -34.140 -18.785 40.005 1.00 38.97 455 GLU A CA 1
ATOM 3410 C C . GLU A 1 455 ? -35.110 -19.014 38.833 1.00 38.97 455 GLU A C 1
ATOM 3412 O O . GLU A 1 455 ? -36.218 -18.483 38.803 1.00 38.97 455 GLU A O 1
ATOM 3417 N N . GLY A 1 456 ? -34.677 -19.814 37.859 1.00 30.30 456 GLY A N 1
ATOM 3418 C CA . GLY A 1 456 ? -35.448 -20.126 36.656 1.00 30.30 456 GLY A CA 1
ATOM 3419 C C . GLY A 1 456 ? -34.516 -20.492 35.510 1.00 30.30 456 GLY A C 1
ATOM 3420 O O . GLY A 1 456 ? -34.220 -19.670 34.650 1.00 30.30 456 GLY A O 1
ATOM 3421 N N . GLY A 1 457 ? -33.974 -21.711 35.550 1.00 36.44 457 GLY A N 1
ATOM 3422 C CA . GLY A 1 457 ? -32.950 -22.179 34.622 1.00 36.44 457 GLY A CA 1
ATOM 3423 C C . GLY A 1 457 ? -33.383 -22.105 33.157 1.00 36.44 457 GLY A C 1
ATOM 3424 O O . GLY A 1 457 ? -34.223 -22.880 32.712 1.00 36.44 457 GLY A O 1
ATOM 3425 N N . VAL A 1 458 ? -32.726 -21.230 32.397 1.00 29.41 458 VAL A N 1
ATOM 3426 C CA . VAL A 1 458 ? -32.603 -21.340 30.943 1.00 29.41 458 VAL A CA 1
ATOM 3427 C C . VAL A 1 458 ? -31.117 -21.455 30.637 1.00 29.41 458 VAL A C 1
ATOM 3429 O O . VAL A 1 458 ? -30.310 -20.572 30.921 1.00 29.41 458 VAL A O 1
ATOM 3432 N N . THR A 1 459 ? -30.766 -22.635 30.150 1.00 31.22 459 THR A N 1
ATOM 3433 C CA . THR A 1 459 ? -29.422 -23.119 29.860 1.00 31.22 459 THR A CA 1
ATOM 3434 C C . THR A 1 459 ? -28.690 -22.246 28.844 1.00 31.22 459 THR A C 1
ATOM 3436 O O . THR A 1 459 ? -29.253 -21.866 27.819 1.00 31.22 459 THR A O 1
ATOM 3439 N N . ALA A 1 460 ? -27.405 -22.000 29.114 1.00 27.83 460 ALA A N 1
ATOM 3440 C CA . ALA A 1 460 ? -26.418 -21.532 28.144 1.00 27.83 460 ALA A CA 1
ATOM 3441 C C . ALA A 1 460 ? -26.511 -22.331 26.826 1.00 27.83 460 ALA A C 1
ATOM 3443 O O . ALA A 1 460 ? -26.805 -23.530 26.889 1.00 27.83 460 ALA A O 1
ATOM 3444 N N . PRO A 1 461 ? -26.233 -21.737 25.647 1.00 35.31 461 PRO A N 1
ATOM 3445 C CA . PRO A 1 461 ? -26.065 -22.514 24.431 1.00 35.31 461 PRO A CA 1
ATOM 3446 C C . PRO A 1 461 ? -24.758 -23.298 24.560 1.00 35.31 461 PRO A C 1
ATOM 3448 O O . PRO A 1 461 ? -23.664 -22.839 24.243 1.00 35.31 461 PRO A O 1
ATOM 3451 N N . ASP A 1 462 ? -24.912 -24.489 25.119 1.00 31.78 462 ASP A N 1
ATOM 3452 C CA . ASP A 1 462 ? -23.972 -25.585 25.071 1.00 31.78 462 ASP A CA 1
ATOM 3453 C C . ASP A 1 462 ? -23.683 -25.851 23.588 1.00 31.78 462 ASP A C 1
ATOM 3455 O O . ASP A 1 462 ? -24.595 -26.122 22.802 1.00 31.78 462 ASP A O 1
ATOM 3459 N N . THR A 1 463 ? -22.422 -25.736 23.179 1.00 38.88 463 THR A N 1
ATOM 3460 C CA . THR A 1 463 ? -21.936 -26.119 21.851 1.00 38.88 463 THR A CA 1
ATOM 3461 C C . THR A 1 463 ? -21.944 -27.642 21.726 1.00 38.88 463 THR A C 1
ATOM 3463 O O . THR A 1 463 ? -20.923 -28.292 21.509 1.00 38.88 463 THR A O 1
ATOM 3466 N N . ARG A 1 464 ? -23.126 -28.246 21.847 1.00 37.59 464 ARG A N 1
ATOM 3467 C CA . ARG A 1 464 ? -23.347 -29.635 21.472 1.00 37.59 464 ARG A CA 1
ATOM 3468 C C . ARG A 1 464 ? -23.585 -29.659 19.977 1.00 37.59 464 ARG A C 1
ATOM 3470 O O . ARG A 1 464 ? -24.585 -29.142 19.487 1.00 37.59 464 ARG A O 1
ATOM 3477 N N . VAL A 1 465 ? -22.646 -30.274 19.263 1.00 47.41 465 VAL A N 1
ATOM 3478 C CA . VAL A 1 465 ? -22.865 -30.769 17.901 1.00 47.41 465 VAL A CA 1
ATOM 3479 C C . VAL A 1 465 ? -24.233 -31.446 17.883 1.00 47.41 465 VAL A C 1
ATOM 3481 O O . VAL A 1 465 ? -24.498 -32.303 18.733 1.00 47.41 465 VAL A O 1
ATOM 3484 N N . GLY A 1 466 ? -25.116 -31.035 16.970 1.00 44.78 466 GLY A N 1
ATOM 3485 C CA . GLY A 1 466 ? -26.443 -31.630 16.875 1.00 44.78 466 GLY A CA 1
ATOM 3486 C C . GLY A 1 466 ? -26.299 -33.146 16.766 1.00 44.78 466 GLY A C 1
ATOM 3487 O O . GLY A 1 466 ? -25.447 -33.631 16.022 1.00 44.78 466 GLY A O 1
ATOM 3488 N N . LEU A 1 467 ? -27.107 -33.910 17.511 1.00 48.16 467 LEU A N 1
ATOM 3489 C CA . LEU A 1 467 ? -27.005 -35.377 17.568 1.00 48.16 467 LEU A CA 1
ATOM 3490 C C . LEU A 1 467 ? -26.929 -35.996 16.160 1.00 48.16 467 LEU A C 1
ATOM 3492 O O . LEU A 1 467 ? -26.206 -36.961 15.960 1.00 48.16 467 LEU A O 1
ATOM 3496 N N . ARG A 1 468 ? -27.609 -35.393 15.174 1.00 47.09 468 ARG A N 1
ATOM 3497 C CA . ARG A 1 468 ? -27.565 -35.769 13.752 1.00 47.09 468 ARG A CA 1
ATOM 3498 C C . ARG A 1 468 ? -26.198 -35.589 13.084 1.00 47.09 468 ARG A C 1
ATOM 3500 O O . ARG A 1 468 ? -25.787 -36.482 12.355 1.00 47.09 468 ARG A O 1
ATOM 3507 N N . GLU A 1 469 ? -25.487 -34.492 13.327 1.00 48.66 469 GLU A N 1
ATOM 3508 C CA . GLU A 1 469 ? -24.131 -34.275 12.794 1.00 48.66 469 GLU A CA 1
ATOM 3509 C C . GLU A 1 469 ? -23.113 -35.177 13.495 1.00 48.66 469 GLU A C 1
ATOM 3511 O O . GLU A 1 469 ? -22.238 -35.752 12.848 1.00 48.66 469 GLU A O 1
ATOM 3516 N N . TYR A 1 470 ? -23.276 -35.381 14.807 1.00 51.38 470 TYR A N 1
ATOM 3517 C CA . TYR A 1 470 ? -22.467 -36.329 15.571 1.00 51.38 470 TYR A CA 1
ATOM 3518 C C . TYR A 1 470 ? -22.699 -37.778 15.111 1.00 51.38 470 TYR A C 1
ATOM 3520 O O . TYR A 1 470 ? -21.736 -38.526 14.957 1.00 51.38 470 TYR A O 1
ATOM 3528 N N . LEU A 1 471 ? -23.953 -38.160 14.838 1.00 52.03 471 LEU A N 1
ATOM 3529 C CA . LEU A 1 471 ? -24.341 -39.464 14.288 1.00 52.03 471 LEU A CA 1
ATOM 3530 C C . LEU A 1 471 ? -23.843 -39.649 12.854 1.00 52.03 471 LEU A C 1
ATOM 3532 O O . LEU A 1 471 ? -23.275 -40.693 12.557 1.00 52.03 471 LEU A O 1
ATOM 3536 N N . GLY A 1 472 ? -23.990 -38.649 11.981 1.00 53.03 472 GLY A N 1
ATOM 3537 C CA . GLY A 1 472 ? -23.471 -38.695 10.609 1.00 53.03 472 GLY A CA 1
ATOM 3538 C C . GLY A 1 472 ? -21.950 -38.872 10.569 1.00 53.03 472 GLY A C 1
ATOM 3539 O O . GLY A 1 472 ? -21.433 -39.682 9.801 1.00 53.03 472 GLY A O 1
ATOM 3540 N N . TYR A 1 473 ? -21.231 -38.198 11.471 1.00 59.75 473 TYR A N 1
ATOM 3541 C CA . TYR A 1 473 ? -19.796 -38.393 11.688 1.00 59.75 473 TYR A CA 1
ATOM 3542 C C . TYR A 1 473 ? -19.461 -39.783 12.254 1.00 59.75 473 TYR A C 1
ATOM 3544 O O . TYR A 1 473 ? -18.512 -40.435 11.805 1.00 59.75 473 TYR A O 1
ATOM 3552 N N . TRP A 1 474 ? -20.236 -40.253 13.235 1.00 57.28 474 TRP A N 1
ATOM 3553 C CA . TRP A 1 474 ? -20.062 -41.591 13.794 1.00 57.28 474 TRP A CA 1
ATOM 3554 C C . TRP A 1 474 ? -20.198 -42.649 12.709 1.00 57.28 474 TRP A C 1
ATOM 3556 O O . TRP A 1 474 ? -19.307 -43.482 12.602 1.00 57.28 474 TRP A O 1
ATOM 3566 N N . ILE A 1 475 ? -21.230 -42.545 11.867 1.00 57.28 475 ILE A N 1
ATOM 3567 C CA . ILE A 1 475 ? -21.503 -43.431 10.728 1.00 57.28 475 ILE A CA 1
ATOM 3568 C C . ILE A 1 475 ? -20.360 -43.372 9.701 1.00 57.28 475 ILE A C 1
ATOM 3570 O O . ILE A 1 475 ? -19.876 -44.412 9.260 1.00 57.28 475 ILE A O 1
ATOM 3574 N N . GLY A 1 476 ? -19.857 -42.175 9.380 1.00 53.78 476 GLY A N 1
ATOM 3575 C CA . GLY A 1 476 ? -18.747 -41.994 8.437 1.00 53.78 476 GLY A CA 1
ATOM 3576 C C . GLY A 1 476 ? -17.396 -42.536 8.922 1.00 53.78 476 GLY A C 1
ATOM 3577 O O . GLY A 1 476 ? -16.554 -42.881 8.100 1.00 53.78 476 GLY A O 1
ATOM 3578 N N . THR A 1 477 ? -17.180 -42.653 10.238 1.00 63.22 477 THR A N 1
ATOM 3579 C CA . THR A 1 477 ? -15.930 -43.180 10.827 1.00 63.22 477 THR A CA 1
ATOM 3580 C C . THR A 1 477 ? -16.032 -44.632 11.308 1.00 63.22 477 THR A C 1
ATOM 3582 O O . THR A 1 477 ? -15.046 -45.172 11.818 1.00 63.22 477 THR A O 1
ATOM 3585 N N . VAL A 1 478 ? -17.183 -45.293 11.110 1.00 65.06 478 VAL A N 1
ATOM 3586 C CA . VAL A 1 478 ? -17.386 -46.715 11.451 1.00 65.06 478 VAL A CA 1
ATOM 3587 C C . VAL A 1 478 ? -16.328 -47.624 10.819 1.00 65.06 478 VAL A C 1
ATOM 3589 O O . VAL A 1 478 ? -15.764 -48.420 11.567 1.00 65.06 478 VAL A O 1
ATOM 3592 N N . PRO A 1 479 ? -15.976 -47.516 9.519 1.00 62.53 479 PRO A N 1
ATOM 3593 C CA . PRO A 1 479 ? -15.042 -48.462 8.902 1.00 62.53 479 PRO A CA 1
ATOM 3594 C C . PRO A 1 479 ? -13.659 -48.467 9.571 1.00 62.53 479 PRO A C 1
ATOM 3596 O O . PRO A 1 479 ? -13.118 -49.526 9.877 1.00 62.53 479 PRO A O 1
ATOM 3599 N N . VAL A 1 480 ? -13.117 -47.285 9.885 1.00 67.19 480 VAL A N 1
ATOM 3600 C CA . VAL A 1 480 ? -11.797 -47.137 10.525 1.00 67.19 480 VAL A CA 1
ATOM 3601 C C . VAL A 1 480 ? -11.821 -47.636 11.973 1.00 67.19 480 VAL A C 1
ATOM 3603 O O . VAL A 1 480 ? -10.887 -48.303 12.415 1.00 67.19 480 VAL A O 1
ATOM 3606 N N . ARG A 1 481 ? -12.908 -47.374 12.712 1.00 74.25 481 ARG A N 1
ATOM 3607 C CA . ARG A 1 481 ? -13.089 -47.883 14.084 1.00 74.25 481 ARG A CA 1
ATOM 3608 C C . ARG A 1 481 ? -13.205 -49.399 14.110 1.00 74.25 481 ARG A C 1
ATOM 3610 O O . ARG A 1 481 ? -12.591 -50.036 14.958 1.00 74.25 481 ARG A O 1
ATOM 3617 N N . VAL A 1 482 ? -13.957 -49.973 13.173 1.00 70.44 482 VAL A N 1
ATOM 3618 C CA . VAL A 1 482 ? -14.106 -51.425 13.034 1.00 70.44 482 VAL A CA 1
ATOM 3619 C C . VAL A 1 482 ? -12.756 -52.069 12.726 1.00 70.44 482 VAL A C 1
ATOM 3621 O O . VAL A 1 482 ? -12.416 -53.059 13.365 1.00 70.44 482 VAL A O 1
ATOM 3624 N N . LEU A 1 483 ? -11.945 -51.478 11.841 1.00 71.12 483 LEU A N 1
ATOM 3625 C CA . LEU A 1 483 ? -10.589 -51.962 11.554 1.00 71.12 483 LEU A CA 1
ATOM 3626 C C . LEU A 1 483 ? -9.658 -51.871 12.773 1.00 71.12 483 LEU A C 1
ATOM 3628 O O . LEU A 1 483 ? -8.963 -52.838 13.076 1.00 71.12 483 LEU A O 1
ATOM 3632 N N . GLY A 1 484 ? -9.672 -50.752 13.507 1.00 74.12 484 GLY A N 1
ATOM 3633 C CA . GLY A 1 484 ? -8.862 -50.578 14.718 1.00 74.12 484 GLY A CA 1
ATOM 3634 C C . GLY A 1 484 ? -9.253 -51.545 15.842 1.00 74.12 484 GLY A C 1
ATOM 3635 O O . GLY A 1 484 ? -8.387 -52.153 16.471 1.00 74.12 484 GLY A O 1
ATOM 3636 N N . VAL A 1 485 ? -10.557 -51.747 16.061 1.00 77.81 485 VAL A N 1
ATOM 3637 C CA . VAL A 1 485 ? -11.075 -52.724 17.032 1.00 77.81 485 VAL A CA 1
ATOM 3638 C C . VAL A 1 485 ? -10.743 -54.148 16.596 1.00 77.81 485 VAL A C 1
ATOM 3640 O O . VAL A 1 485 ? -10.250 -54.920 17.411 1.00 77.81 485 VAL A O 1
ATOM 3643 N N . ALA A 1 486 ? -10.938 -54.495 15.322 1.00 71.12 486 ALA A N 1
ATOM 3644 C CA . ALA A 1 486 ? -10.583 -55.811 14.795 1.00 71.12 486 ALA A CA 1
ATOM 3645 C C . ALA A 1 486 ? -9.082 -56.092 14.953 1.00 71.12 486 ALA A C 1
ATOM 3647 O O . ALA A 1 486 ? -8.711 -57.184 15.379 1.00 71.12 486 ALA A O 1
ATOM 3648 N N . ALA A 1 487 ? -8.222 -55.101 14.696 1.00 74.56 487 ALA A N 1
ATOM 3649 C CA . ALA A 1 487 ? -6.782 -55.220 14.897 1.00 74.56 487 ALA A CA 1
ATOM 3650 C C . ALA A 1 487 ? -6.430 -55.489 16.371 1.00 74.56 487 ALA A C 1
ATOM 3652 O O . ALA A 1 487 ? -5.636 -56.386 16.649 1.00 74.56 487 ALA A O 1
ATOM 3653 N N . VAL A 1 488 ? -7.058 -54.783 17.322 1.00 78.62 488 VAL A N 1
ATOM 3654 C CA . VAL A 1 488 ? -6.875 -55.028 18.766 1.00 78.62 488 VAL A CA 1
ATOM 3655 C C . VAL A 1 488 ? -7.401 -56.402 19.182 1.00 78.62 488 VAL A C 1
ATOM 3657 O O . VAL A 1 488 ? -6.725 -57.106 19.923 1.00 78.62 488 VAL A O 1
ATOM 3660 N N . VAL A 1 489 ? -8.573 -56.816 18.700 1.00 74.94 489 VAL A N 1
ATOM 3661 C CA . VAL A 1 489 ? -9.201 -58.100 19.055 1.00 74.94 489 VAL A CA 1
ATOM 3662 C C . VAL A 1 489 ? -8.383 -59.280 18.539 1.00 74.94 489 VAL A C 1
ATOM 3664 O O . VAL A 1 489 ? -8.076 -60.195 19.303 1.00 74.94 489 VAL A O 1
ATOM 3667 N N . VAL A 1 490 ? -7.969 -59.234 17.271 1.00 72.88 490 VAL A N 1
ATOM 3668 C CA . VAL A 1 490 ? -7.077 -60.240 16.678 1.00 72.88 490 VAL A CA 1
ATOM 3669 C C . VAL A 1 490 ? -5.725 -60.225 17.379 1.00 72.88 490 VAL A C 1
ATOM 3671 O O . VAL A 1 490 ? -5.131 -61.283 17.583 1.00 72.88 490 VAL A O 1
ATOM 3674 N N . ALA A 1 491 ? -5.250 -59.051 17.808 1.00 70.12 491 ALA A N 1
ATOM 3675 C CA . ALA A 1 491 ? -3.988 -58.982 18.513 1.00 70.12 491 ALA A CA 1
ATOM 3676 C C . ALA A 1 491 ? -4.051 -59.560 19.939 1.00 70.12 491 ALA A C 1
ATOM 3678 O O . ALA A 1 491 ? -3.117 -60.235 20.370 1.00 70.12 491 ALA A O 1
ATOM 3679 N N . TRP A 1 492 ? -5.141 -59.314 20.662 1.00 73.94 492 TRP A N 1
ATOM 3680 C CA . TRP A 1 492 ? -5.302 -59.713 22.060 1.00 73.94 492 TRP A CA 1
ATOM 3681 C C . TRP A 1 492 ? -5.740 -61.175 22.227 1.00 73.94 492 TRP A C 1
ATOM 3683 O O . TRP A 1 492 ? -5.469 -61.785 23.263 1.00 73.94 492 TRP A O 1
ATOM 3693 N N . ARG A 1 493 ? -6.420 -61.742 21.217 1.00 75.00 493 ARG A N 1
ATOM 3694 C CA . ARG A 1 493 ? -7.002 -63.098 21.230 1.00 75.00 493 ARG A CA 1
ATOM 3695 C C . ARG A 1 493 ? -7.816 -63.355 22.507 1.00 75.00 493 ARG A C 1
ATOM 3697 O O . ARG A 1 493 ? -7.467 -64.236 23.294 1.00 75.00 493 ARG A O 1
ATOM 3704 N N . PRO A 1 494 ? -8.896 -62.594 22.756 1.00 70.06 494 PRO A N 1
ATOM 3705 C CA . PRO A 1 494 ? -9.664 -62.714 23.995 1.00 70.06 494 PRO A CA 1
ATOM 3706 C C . PRO A 1 494 ? -10.179 -64.140 24.239 1.00 70.06 494 PRO A C 1
ATOM 3708 O O . PRO A 1 494 ? -10.277 -64.558 25.385 1.00 70.06 494 PRO A O 1
ATOM 3711 N N . TRP A 1 495 ? -10.411 -64.908 23.170 1.00 68.69 495 TRP A N 1
ATOM 3712 C CA . TRP A 1 495 ? -10.832 -66.311 23.215 1.00 68.69 495 TRP A CA 1
ATOM 3713 C C . TRP A 1 495 ? -9.770 -67.297 23.734 1.00 68.69 495 TRP A C 1
ATOM 3715 O O . TRP A 1 495 ? -10.114 -68.443 23.994 1.00 68.69 495 TRP A O 1
ATOM 3725 N N . THR A 1 496 ? -8.500 -66.895 23.875 1.00 64.50 496 THR A N 1
ATOM 3726 C CA . THR A 1 496 ? -7.440 -67.739 24.465 1.00 64.50 496 THR A CA 1
ATOM 3727 C C . THR A 1 496 ? -6.804 -67.149 25.721 1.00 64.50 496 THR A C 1
ATOM 3729 O O . THR A 1 496 ? -6.037 -67.834 26.388 1.00 64.50 496 THR A O 1
ATOM 3732 N N . THR A 1 497 ? -7.011 -65.858 26.000 1.00 62.00 497 THR A N 1
ATOM 3733 C CA . THR A 1 497 ? -6.268 -65.127 27.046 1.00 62.00 497 THR A CA 1
ATOM 3734 C C . THR A 1 497 ? -7.147 -64.605 28.184 1.00 62.00 497 THR A C 1
ATOM 3736 O O . THR A 1 497 ? -6.628 -64.316 29.271 1.00 62.00 497 THR A O 1
ATOM 3739 N N . VAL A 1 498 ? -8.462 -64.486 27.967 1.00 65.50 498 VAL A N 1
ATOM 3740 C CA . VAL A 1 498 ? -9.411 -63.871 28.905 1.00 65.50 498 VAL A CA 1
ATOM 3741 C C . VAL A 1 498 ? -10.304 -64.942 29.535 1.00 65.50 498 VAL A C 1
ATOM 3743 O O . VAL A 1 498 ? -11.470 -65.078 29.189 1.00 65.50 498 VAL A O 1
ATOM 3746 N N . ASP A 1 499 ? -9.757 -65.662 30.516 1.00 62.50 499 ASP A N 1
ATOM 3747 C CA . ASP A 1 499 ? -10.507 -66.679 31.282 1.00 62.50 499 ASP A CA 1
ATOM 3748 C C . ASP A 1 499 ? -10.967 -66.176 32.665 1.00 62.50 499 ASP A C 1
ATOM 3750 O O . ASP A 1 499 ? -11.689 -66.854 33.390 1.00 62.50 499 ASP A O 1
ATOM 3754 N N . THR A 1 500 ? -10.542 -64.972 33.067 1.00 65.00 500 THR A N 1
ATOM 3755 C CA . THR A 1 500 ? -10.843 -64.368 34.378 1.00 65.00 500 THR A CA 1
ATOM 3756 C C . THR A 1 500 ? -11.173 -62.881 34.255 1.00 65.00 500 THR A C 1
ATOM 3758 O O . THR A 1 500 ? -10.600 -62.166 33.430 1.00 65.00 500 THR A O 1
ATOM 3761 N N . ALA A 1 501 ? -12.059 -62.384 35.128 1.00 58.31 501 ALA A N 1
ATOM 3762 C CA . ALA A 1 501 ? -12.523 -60.991 35.126 1.00 58.31 501 ALA A CA 1
ATOM 3763 C C . ALA A 1 501 ? -11.375 -59.959 35.191 1.00 58.31 501 ALA A C 1
ATOM 3765 O O . ALA A 1 501 ? -11.452 -58.910 34.554 1.00 58.31 501 ALA A O 1
ATOM 3766 N N . GLY A 1 502 ? -10.268 -60.279 35.874 1.00 61.81 502 GLY A N 1
ATOM 3767 C CA . GLY A 1 502 ? -9.087 -59.409 35.959 1.00 61.81 502 GLY A CA 1
ATOM 3768 C C . GLY A 1 502 ? -8.356 -59.194 34.625 1.00 61.81 502 GLY A C 1
ATOM 3769 O O . GLY A 1 502 ? -7.767 -58.136 34.418 1.00 61.81 502 GLY A O 1
ATOM 3770 N N . ARG A 1 503 ? -8.432 -60.150 33.687 1.00 63.88 503 ARG A N 1
ATOM 3771 C CA . ARG A 1 503 ? -7.847 -60.027 32.337 1.00 63.88 503 ARG A CA 1
ATOM 3772 C C . ARG A 1 503 ? -8.813 -59.428 31.310 1.00 63.88 503 ARG A C 1
ATOM 3774 O O . ARG A 1 503 ? -8.370 -58.989 30.252 1.00 63.88 503 ARG A O 1
ATOM 3781 N N . ALA A 1 504 ? -10.105 -59.344 31.636 1.00 71.19 504 ALA A N 1
ATOM 3782 C CA . ALA A 1 504 ? -11.122 -58.728 30.783 1.00 71.19 504 ALA A CA 1
ATOM 3783 C C . ALA A 1 504 ? -11.060 -57.190 30.805 1.00 71.19 504 ALA A C 1
ATOM 3785 O O . ALA A 1 504 ? -11.271 -56.547 29.780 1.00 71.19 504 ALA A O 1
ATOM 3786 N N . VAL A 1 505 ? -10.709 -56.592 31.948 1.00 75.06 505 VAL A N 1
ATOM 3787 C CA . VAL A 1 505 ? -10.598 -55.130 32.110 1.00 75.06 505 VAL A CA 1
ATOM 3788 C C . VAL A 1 505 ? -9.602 -54.482 31.129 1.00 75.06 505 VAL A C 1
ATOM 3790 O O . VAL A 1 505 ? -10.007 -53.564 30.415 1.00 75.06 505 VAL A O 1
ATOM 3793 N N . PRO A 1 506 ? -8.331 -54.926 31.015 1.00 75.56 506 PRO A N 1
ATOM 3794 C CA . PRO A 1 506 ? -7.382 -54.305 30.088 1.00 75.56 506 PRO A CA 1
ATOM 3795 C C . PRO A 1 506 ? -7.777 -54.496 28.617 1.00 75.56 506 PRO A C 1
ATOM 3797 O O . PRO A 1 506 ? -7.550 -53.599 27.807 1.00 75.56 506 PRO A O 1
ATOM 3800 N N . PHE A 1 507 ? -8.437 -55.609 28.285 1.00 76.94 507 PHE A N 1
ATOM 3801 C CA . PHE A 1 507 ? -8.993 -55.841 26.954 1.00 76.94 507 PHE A CA 1
ATOM 3802 C C . PHE A 1 507 ? -10.107 -54.837 26.621 1.00 76.94 507 PHE A C 1
ATOM 3804 O O . PHE A 1 507 ? -10.064 -54.194 25.573 1.00 76.94 507 PHE A O 1
ATOM 3811 N N . VAL A 1 508 ? -11.065 -54.630 27.531 1.00 79.38 508 VAL A N 1
ATOM 3812 C CA . VAL A 1 508 ? -12.148 -53.646 27.352 1.00 79.38 508 VAL A CA 1
ATOM 3813 C C . VAL A 1 508 ? -11.587 -52.226 27.231 1.00 79.38 508 VAL A C 1
ATOM 3815 O O . VAL A 1 508 ? -12.027 -51.469 26.367 1.00 79.38 508 VAL A O 1
ATOM 3818 N N . CYS A 1 509 ? -10.569 -51.876 28.022 1.00 79.75 509 CYS A N 1
ATOM 3819 C CA . CYS A 1 509 ? -9.876 -50.592 27.905 1.00 79.75 509 CYS A CA 1
ATOM 3820 C C . CYS A 1 509 ? -9.171 -50.428 26.548 1.00 79.75 509 CYS A C 1
ATOM 3822 O O . CYS A 1 509 ? -9.254 -49.358 25.946 1.00 79.75 509 CYS A O 1
ATOM 3824 N N . ALA A 1 510 ? -8.514 -51.474 26.037 1.00 78.31 510 ALA A N 1
ATOM 3825 C CA . ALA A 1 510 ? -7.860 -51.448 24.729 1.00 78.31 510 ALA A CA 1
ATOM 3826 C C . ALA A 1 510 ? -8.872 -51.300 23.579 1.00 78.31 510 ALA A C 1
ATOM 3828 O O . ALA A 1 510 ? -8.643 -50.525 22.650 1.00 78.31 510 ALA A O 1
ATOM 3829 N N . VAL A 1 511 ? -10.023 -51.975 23.667 1.00 81.25 511 VAL A N 1
ATOM 3830 C CA . VAL A 1 511 ? -11.129 -51.829 22.706 1.00 81.25 511 VAL A CA 1
ATOM 3831 C C . VAL A 1 511 ? -11.732 -50.424 22.775 1.00 81.25 511 VAL A C 1
ATOM 3833 O O . VAL A 1 511 ? -11.921 -49.791 21.737 1.00 81.25 511 VAL A O 1
ATOM 3836 N N . ALA A 1 512 ? -11.977 -49.889 23.974 1.00 80.44 512 ALA A N 1
ATOM 3837 C CA . ALA A 1 512 ? -12.476 -48.525 24.150 1.00 80.44 512 ALA A CA 1
ATOM 3838 C C . ALA A 1 512 ? -11.501 -47.483 23.574 1.00 80.44 512 ALA A C 1
ATOM 3840 O O . ALA A 1 512 ? -11.921 -46.538 22.902 1.00 80.44 512 ALA A O 1
ATOM 3841 N N . PHE A 1 513 ? -10.195 -47.690 23.766 1.00 78.12 513 PHE A N 1
ATOM 3842 C CA . PHE A 1 513 ? -9.159 -46.849 23.175 1.00 78.12 513 PHE A CA 1
ATOM 3843 C C . PHE A 1 513 ? -9.132 -46.954 21.643 1.00 78.12 513 PHE A C 1
ATOM 3845 O O . PHE A 1 513 ? -9.033 -45.929 20.975 1.00 78.12 513 PHE A O 1
ATOM 3852 N N . ALA A 1 514 ? -9.303 -48.149 21.068 1.00 78.75 514 ALA A N 1
ATOM 3853 C CA . ALA A 1 514 ? -9.400 -48.343 19.617 1.00 78.75 514 ALA A CA 1
ATOM 3854 C C . ALA A 1 514 ? -10.608 -47.628 18.995 1.00 78.75 514 ALA A C 1
ATOM 3856 O O . ALA A 1 514 ? -10.487 -47.007 17.939 1.00 78.75 514 ALA A O 1
ATOM 3857 N N . VAL A 1 515 ? -11.760 -47.654 19.674 1.00 78.62 515 VAL A N 1
ATOM 3858 C CA . VAL A 1 515 ? -12.962 -46.912 19.258 1.00 78.62 515 VAL A CA 1
ATOM 3859 C C . VAL A 1 515 ? -12.733 -45.397 19.331 1.00 78.62 515 VAL A C 1
ATOM 3861 O O . VAL A 1 515 ? -13.224 -44.660 18.474 1.00 78.62 515 VAL A O 1
ATOM 3864 N N . TRP A 1 516 ? -11.983 -44.929 20.332 1.00 75.75 516 TRP A N 1
ATOM 3865 C CA . TRP A 1 516 ? -11.661 -43.513 20.530 1.00 75.75 516 TRP A CA 1
ATOM 3866 C C . TRP A 1 516 ? -10.576 -42.983 19.576 1.00 75.75 516 TRP A C 1
ATOM 3868 O O . TRP A 1 516 ? -10.624 -41.820 19.175 1.00 75.75 516 TRP A O 1
ATOM 3878 N N . ALA A 1 517 ? -9.613 -43.820 19.186 1.00 69.88 517 ALA A N 1
ATOM 3879 C CA . ALA A 1 517 ? -8.440 -43.419 18.407 1.00 69.88 517 ALA A CA 1
ATOM 3880 C C . ALA A 1 517 ? -8.741 -43.046 16.939 1.00 69.88 517 ALA A C 1
ATOM 3882 O O . ALA A 1 517 ? -7.858 -42.525 16.254 1.00 69.88 517 ALA A O 1
ATOM 3883 N N . ALA A 1 518 ? -9.973 -43.256 16.462 1.00 65.00 518 ALA A N 1
ATOM 3884 C CA . ALA A 1 518 ? -10.408 -42.838 15.131 1.00 65.00 518 ALA A CA 1
ATOM 3885 C C . ALA A 1 518 ? -10.377 -41.301 14.946 1.00 65.00 518 ALA A C 1
ATOM 3887 O O . ALA A 1 518 ? -10.523 -40.553 15.923 1.00 65.00 518 ALA A O 1
ATOM 3888 N N . PRO A 1 519 ? -10.200 -40.793 13.707 1.00 58.59 519 PRO A N 1
ATOM 3889 C CA . PRO A 1 519 ? -9.953 -39.374 13.493 1.00 58.59 519 PRO A CA 1
ATOM 3890 C C . PRO A 1 519 ? -11.195 -38.514 13.785 1.00 58.59 519 PRO A C 1
ATOM 3892 O O . PRO A 1 519 ? -12.123 -38.449 12.989 1.00 58.59 519 PRO A O 1
ATOM 3895 N N . ALA A 1 520 ? -11.189 -37.812 14.921 1.00 49.03 520 ALA A N 1
ATOM 3896 C CA . ALA A 1 520 ? -11.986 -36.605 15.154 1.00 49.03 520 ALA A CA 1
ATOM 3897 C C . ALA A 1 520 ? -11.593 -35.491 14.170 1.00 49.03 520 ALA A C 1
ATOM 3899 O O . ALA A 1 520 ? -10.411 -35.424 13.822 1.00 49.03 520 ALA A O 1
ATOM 3900 N N . PRO A 1 521 ? -12.541 -34.618 13.774 1.00 42.81 521 PRO A N 1
ATOM 3901 C CA . PRO A 1 521 ? -12.264 -33.473 12.912 1.00 42.81 521 PRO A CA 1
ATOM 3902 C C . PRO A 1 521 ? -11.065 -32.664 13.417 1.00 42.81 521 PRO A C 1
ATOM 3904 O O . PRO A 1 521 ? -10.872 -32.542 14.629 1.00 42.81 521 PRO A O 1
ATOM 3907 N N . ASP A 1 522 ? -10.327 -32.064 12.479 1.00 45.41 522 ASP A N 1
ATOM 3908 C CA . ASP A 1 522 ? -9.252 -31.075 12.665 1.00 45.41 522 ASP A CA 1
ATOM 3909 C C . ASP A 1 522 ? -9.750 -29.768 13.336 1.00 45.41 522 ASP A C 1
ATOM 3911 O O . ASP A 1 522 ? -9.379 -28.655 12.965 1.00 45.41 522 ASP A O 1
ATOM 3915 N N . ARG A 1 523 ? -10.598 -29.856 14.366 1.00 39.81 523 ARG A N 1
ATOM 3916 C CA . ARG A 1 523 ? -10.816 -28.743 15.285 1.00 39.81 523 ARG A CA 1
ATOM 3917 C C . ARG A 1 523 ? -9.652 -28.737 16.260 1.00 39.81 523 ARG A C 1
ATOM 3919 O O . ARG A 1 523 ? -9.601 -29.547 17.182 1.00 39.81 523 ARG A O 1
ATOM 3926 N N . ARG A 1 524 ? -8.713 -27.811 16.039 1.00 35.81 524 ARG A N 1
ATOM 3927 C CA . ARG A 1 524 ? -7.658 -27.472 17.002 1.00 35.81 524 ARG A CA 1
ATOM 3928 C C . ARG A 1 524 ? -8.304 -27.300 18.386 1.00 35.81 524 ARG A C 1
ATOM 3930 O O . ARG A 1 524 ? -9.145 -26.411 18.527 1.00 35.81 524 ARG A O 1
ATOM 3937 N N . PRO A 1 525 ? -7.968 -28.116 19.398 1.00 35.72 525 PRO A N 1
ATOM 3938 C CA . PRO A 1 525 ? -8.484 -27.903 20.738 1.00 35.72 525 PRO A CA 1
ATOM 3939 C C . PRO A 1 525 ? -7.888 -26.603 21.288 1.00 35.72 525 PRO A C 1
ATOM 3941 O O . PRO A 1 525 ? -6.708 -26.522 21.613 1.00 35.72 525 PRO A O 1
ATOM 3944 N N . SER A 1 526 ? -8.706 -25.558 21.390 1.00 39.38 526 SER A N 1
ATOM 3945 C CA . SER A 1 526 ? -8.364 -24.344 22.127 1.00 39.38 526 SER A CA 1
ATOM 3946 C C . SER A 1 526 ? -8.610 -24.566 23.617 1.00 39.38 526 SER A C 1
ATOM 3948 O O . SER A 1 526 ? -9.557 -24.021 24.176 1.00 39.38 526 SER A O 1
ATOM 3950 N N . VAL A 1 527 ? -7.784 -25.384 24.270 1.00 39.41 527 VAL A N 1
ATOM 3951 C CA . VAL A 1 527 ? -7.702 -25.405 25.738 1.00 39.41 527 VAL A CA 1
ATOM 3952 C C . VAL A 1 527 ? -6.261 -25.706 26.145 1.00 39.41 527 VAL A C 1
ATOM 3954 O O . VAL A 1 527 ? -5.664 -26.676 25.684 1.00 39.41 527 VAL A O 1
ATOM 3957 N N . GLY A 1 528 ? -5.685 -24.833 26.974 1.00 38.81 528 GLY A N 1
ATOM 3958 C CA . GLY A 1 528 ? -4.266 -24.803 27.328 1.00 38.81 528 GLY A CA 1
ATOM 3959 C C . GLY A 1 528 ? -3.792 -25.964 28.204 1.00 38.81 528 GLY A C 1
ATOM 3960 O O . GLY A 1 528 ? -3.534 -25.777 29.388 1.00 38.81 528 GLY A O 1
ATOM 3961 N N . ALA A 1 529 ? -3.600 -27.141 27.609 1.00 43.22 529 ALA A N 1
ATOM 3962 C CA . ALA A 1 529 ? -2.841 -28.232 28.210 1.00 43.22 529 ALA A CA 1
ATOM 3963 C C . ALA A 1 529 ? -1.948 -28.900 27.152 1.00 43.22 529 ALA A C 1
ATOM 3965 O O . ALA A 1 529 ? -2.404 -29.577 26.236 1.00 43.22 529 ALA A O 1
ATOM 3966 N N . PHE A 1 530 ? -0.638 -28.710 27.299 1.00 46.62 530 PHE A N 1
ATOM 3967 C CA . PHE A 1 530 ? 0.403 -29.161 26.367 1.00 46.62 530 PHE A CA 1
ATOM 3968 C C . PHE A 1 530 ? 0.395 -30.678 26.076 1.00 46.62 530 PHE A C 1
ATOM 3970 O O . PHE A 1 530 ? 0.815 -31.110 25.002 1.00 46.62 530 PHE A O 1
ATOM 3977 N N . TRP A 1 531 ? -0.105 -31.494 27.009 1.00 42.62 531 TRP A N 1
ATOM 3978 C CA . TRP A 1 531 ? -0.116 -32.957 26.893 1.00 42.62 531 TRP A CA 1
ATOM 3979 C C . TRP A 1 531 ? -1.340 -33.520 26.157 1.00 42.62 531 TRP A C 1
ATOM 3981 O O . TRP A 1 531 ? -1.192 -34.468 25.385 1.00 42.62 531 TRP A O 1
ATOM 3991 N N . SER A 1 532 ? -2.531 -32.936 26.330 1.00 55.22 532 SER A N 1
ATOM 3992 C CA . SER A 1 532 ? -3.757 -33.424 25.676 1.00 55.22 532 SER A CA 1
ATOM 3993 C C . SER A 1 532 ? -3.738 -33.161 24.169 1.00 55.22 532 SER A C 1
ATOM 3995 O O . SER A 1 532 ? -4.115 -34.029 23.387 1.00 55.22 532 SER A O 1
ATOM 3997 N N . ASP A 1 533 ? -3.204 -32.014 23.752 1.00 54.75 533 ASP A N 1
ATOM 3998 C CA . ASP A 1 533 ? -3.070 -31.630 22.343 1.00 54.75 533 ASP A CA 1
ATOM 3999 C C . ASP A 1 533 ? -2.101 -32.558 21.574 1.00 54.75 533 ASP A C 1
ATOM 4001 O O . ASP A 1 533 ? -2.352 -32.955 20.436 1.00 54.75 533 ASP A O 1
ATOM 4005 N N . ARG A 1 534 ? -1.016 -33.001 22.226 1.00 54.94 534 ARG A N 1
ATOM 4006 C CA . ARG A 1 534 ? -0.057 -33.961 21.645 1.00 54.94 534 ARG A CA 1
ATOM 4007 C C . ARG A 1 534 ? -0.619 -35.379 21.538 1.00 54.94 534 ARG A C 1
ATOM 4009 O O . ARG A 1 534 ? -0.414 -36.030 20.515 1.00 54.94 534 ARG A O 1
ATOM 4016 N N . LEU A 1 535 ? -1.344 -35.848 22.555 1.00 59.03 535 LEU A N 1
ATOM 4017 C CA . LEU A 1 535 ? -2.020 -37.154 22.532 1.00 59.03 535 LEU A CA 1
ATOM 4018 C C . LEU A 1 535 ? -3.091 -37.219 21.437 1.00 59.03 535 LEU A C 1
ATOM 4020 O O . LEU A 1 535 ? -3.179 -38.212 20.716 1.00 59.03 535 LEU A O 1
ATOM 4024 N N . LEU A 1 536 ? -3.862 -36.142 21.267 1.00 59.19 536 LEU A N 1
ATOM 4025 C CA . LEU A 1 536 ? -4.897 -36.044 20.236 1.00 59.19 536 LEU A CA 1
ATOM 4026 C C . LEU A 1 536 ? -4.318 -36.075 18.815 1.00 59.19 536 LEU A C 1
ATOM 4028 O O . LEU A 1 536 ? -4.911 -36.700 17.935 1.00 59.19 536 LEU A O 1
ATOM 4032 N N . ARG A 1 537 ? -3.145 -35.464 18.597 1.00 60.06 537 ARG A N 1
ATOM 4033 C CA . ARG A 1 537 ? -2.457 -35.459 17.294 1.00 60.06 537 ARG A CA 1
ATOM 4034 C C . ARG A 1 537 ? -1.835 -36.802 16.899 1.00 60.06 537 ARG A C 1
ATOM 4036 O O . ARG A 1 537 ? -1.752 -37.085 15.711 1.00 60.06 537 ARG A O 1
ATOM 4043 N N . HIS A 1 538 ? -1.427 -37.638 17.858 1.00 62.19 538 HIS A N 1
ATOM 4044 C CA . HIS A 1 538 ? -0.697 -38.891 17.583 1.00 62.19 538 HIS A CA 1
ATOM 4045 C C . HIS A 1 538 ? -1.464 -40.181 17.940 1.00 62.19 538 HIS A C 1
ATOM 4047 O O . HIS A 1 538 ? -0.889 -41.270 17.935 1.00 62.19 538 HIS A O 1
ATOM 4053 N N . ARG A 1 539 ? -2.767 -40.090 18.235 1.00 68.88 539 ARG A N 1
ATOM 4054 C CA . ARG A 1 539 ? -3.628 -41.223 18.636 1.00 68.88 539 ARG A CA 1
ATOM 4055 C C . ARG A 1 539 ? -3.636 -42.412 17.663 1.00 68.88 539 ARG A C 1
ATOM 4057 O O . ARG A 1 539 ? -3.670 -43.554 18.114 1.00 68.88 539 ARG A O 1
ATOM 4064 N N . THR A 1 540 ? -3.573 -42.171 16.352 1.00 70.00 540 THR A N 1
ATOM 4065 C CA . THR A 1 540 ? -3.590 -43.229 15.324 1.00 70.00 540 THR A CA 1
ATOM 4066 C C . THR A 1 540 ? -2.306 -44.050 15.367 1.00 70.00 540 THR A C 1
ATOM 4068 O O . THR A 1 540 ? -2.348 -45.280 15.340 1.00 70.00 540 THR A O 1
ATOM 4071 N N . THR A 1 541 ? -1.171 -43.371 15.534 1.00 68.31 541 THR A N 1
ATOM 4072 C CA . THR A 1 541 ? 0.151 -43.985 15.673 1.00 68.31 541 THR A CA 1
ATOM 4073 C C . THR A 1 541 ? 0.277 -44.732 16.999 1.00 68.31 541 THR A C 1
ATOM 4075 O O . THR A 1 541 ? 0.793 -45.844 17.021 1.00 68.31 541 THR A O 1
ATOM 4078 N N . LEU A 1 542 ? -0.256 -44.172 18.092 1.00 71.50 542 LEU A N 1
ATOM 4079 C CA . LEU A 1 542 ? -0.278 -44.827 19.404 1.00 71.50 542 LEU A CA 1
ATOM 4080 C C . LEU A 1 542 ? -1.104 -46.116 19.399 1.00 71.50 542 LEU A C 1
ATOM 4082 O O . LEU A 1 542 ? -0.666 -47.108 19.980 1.00 71.50 542 LEU A O 1
ATOM 4086 N N . LEU A 1 543 ? -2.260 -46.133 18.721 1.00 76.75 543 LEU A N 1
ATOM 4087 C CA . LEU A 1 543 ? -3.038 -47.361 18.563 1.00 76.75 543 LEU A CA 1
ATOM 4088 C C . LEU A 1 543 ? -2.239 -48.409 17.785 1.00 76.75 543 LEU A C 1
ATOM 4090 O O . LEU A 1 543 ? -2.096 -49.529 18.263 1.00 76.75 543 LEU A O 1
ATOM 4094 N N . ALA A 1 544 ? -1.676 -48.043 16.630 1.00 71.56 544 ALA A N 1
ATOM 4095 C CA . ALA A 1 544 ? -0.894 -48.960 15.804 1.00 71.56 544 ALA A CA 1
ATOM 4096 C C . ALA A 1 544 ? 0.305 -49.546 16.573 1.00 71.56 544 ALA A C 1
ATOM 4098 O O . ALA A 1 544 ? 0.486 -50.762 16.600 1.00 71.56 544 ALA A O 1
ATOM 4099 N N . SER A 1 545 ? 1.076 -48.712 17.277 1.00 66.06 545 SER A N 1
ATOM 4100 C CA . SER A 1 545 ? 2.167 -49.179 18.141 1.00 66.06 545 SER A CA 1
ATOM 4101 C C . SER A 1 545 ? 1.664 -50.082 19.271 1.00 66.06 545 SER A C 1
ATOM 4103 O O . SER A 1 545 ? 2.276 -51.111 19.539 1.00 66.06 545 SER A O 1
ATOM 4105 N N . GLY A 1 546 ? 0.529 -49.750 19.893 1.00 68.06 546 GLY A N 1
ATOM 4106 C CA . GLY A 1 546 ? -0.107 -50.581 20.916 1.00 68.06 546 GLY A CA 1
ATOM 4107 C C . GLY A 1 546 ? -0.496 -51.967 20.397 1.00 68.06 546 GLY A C 1
ATOM 4108 O O . GLY A 1 546 ? -0.192 -52.962 21.050 1.00 68.06 546 GLY A O 1
ATOM 4109 N N . VAL A 1 547 ? -1.085 -52.058 19.199 1.00 69.62 547 VAL A N 1
ATOM 4110 C CA . VAL A 1 547 ? -1.425 -53.341 18.558 1.00 69.62 547 VAL A CA 1
ATOM 4111 C C . VAL A 1 547 ? -0.174 -54.176 18.278 1.00 69.62 547 VAL A C 1
ATOM 4113 O O . VAL A 1 547 ? -0.190 -55.379 18.532 1.00 69.62 547 VAL A O 1
ATOM 4116 N N . VAL A 1 548 ? 0.923 -53.562 17.816 1.00 66.19 548 VAL A N 1
ATOM 4117 C CA . VAL A 1 548 ? 2.208 -54.258 17.601 1.00 66.19 548 VAL A CA 1
ATOM 4118 C C . VAL A 1 548 ? 2.785 -54.786 18.916 1.00 66.19 548 VAL A C 1
ATOM 4120 O O . VAL A 1 548 ? 3.259 -55.917 18.964 1.00 66.19 548 VAL A O 1
ATOM 4123 N N . VAL A 1 549 ? 2.714 -54.004 19.995 1.00 63.22 549 VAL A N 1
ATOM 4124 C CA . VAL A 1 549 ? 3.197 -54.427 21.317 1.00 63.22 549 VAL A CA 1
ATOM 4125 C C . VAL A 1 549 ? 2.358 -55.583 21.855 1.00 63.22 549 VAL A C 1
ATOM 4127 O O . VAL A 1 549 ? 2.919 -56.618 22.201 1.00 63.22 549 VAL A O 1
ATOM 4130 N N . ILE A 1 550 ? 1.025 -55.457 21.851 1.00 65.88 550 ILE A N 1
ATOM 4131 C CA . ILE A 1 550 ? 0.104 -56.548 22.221 1.00 65.88 550 ILE A CA 1
ATOM 4132 C C . ILE A 1 550 ? 0.417 -57.795 21.385 1.00 65.88 550 ILE A C 1
ATOM 4134 O O . ILE A 1 550 ? 0.362 -58.918 21.883 1.00 65.88 550 ILE A O 1
ATOM 4138 N N . ALA A 1 551 ? 0.804 -57.594 20.124 1.00 65.06 551 ALA A N 1
ATOM 4139 C CA . ALA A 1 551 ? 1.154 -58.672 19.229 1.00 65.06 551 ALA A CA 1
ATOM 4140 C C . ALA A 1 551 ? 2.474 -59.378 19.484 1.00 65.06 551 ALA A C 1
ATOM 4142 O O . ALA A 1 551 ? 2.538 -60.591 19.296 1.00 65.06 551 ALA A O 1
ATOM 4143 N N . ALA A 1 552 ? 3.488 -58.653 19.934 1.00 61.34 552 ALA A N 1
ATOM 4144 C CA . ALA A 1 552 ? 4.800 -59.209 20.217 1.00 61.34 552 ALA A CA 1
ATOM 4145 C C . ALA A 1 552 ? 4.813 -60.122 21.456 1.00 61.34 552 ALA A C 1
ATOM 4147 O O . ALA A 1 552 ? 5.665 -60.998 21.555 1.00 61.34 552 ALA A O 1
ATOM 4148 N N . PHE A 1 553 ? 3.876 -59.934 22.392 1.00 59.50 553 PHE A N 1
ATOM 4149 C CA . PHE A 1 553 ? 3.827 -60.685 23.653 1.00 59.50 553 PHE A CA 1
ATOM 4150 C C . PHE A 1 553 ? 2.972 -61.966 23.610 1.00 59.50 553 PHE A C 1
ATOM 4152 O O . PHE A 1 553 ? 2.896 -62.668 24.616 1.00 59.50 553 PHE A O 1
ATOM 4159 N N . GLY A 1 554 ? 2.327 -62.288 22.482 1.00 58.97 554 GLY A N 1
ATOM 4160 C CA . GLY A 1 554 ? 1.499 -63.493 22.341 1.00 58.97 554 GLY A CA 1
ATOM 4161 C C . GLY A 1 554 ? 2.157 -64.580 21.487 1.00 58.97 554 GLY A C 1
ATOM 4162 O O . GLY A 1 554 ? 2.632 -64.293 20.391 1.00 58.97 554 GLY A O 1
ATOM 4163 N N . GLU A 1 555 ? 2.119 -65.839 21.935 1.00 55.22 555 GLU A N 1
ATOM 4164 C CA . GLU A 1 555 ? 2.457 -66.998 21.092 1.00 55.22 555 GLU A CA 1
ATOM 4165 C C . GLU A 1 555 ? 1.368 -67.198 20.019 1.00 55.22 555 GLU A C 1
ATOM 4167 O O . GLU A 1 555 ? 0.177 -67.278 20.338 1.00 55.22 555 GLU A O 1
ATOM 4172 N N . ARG A 1 556 ? 1.748 -67.213 18.732 1.00 59.97 556 ARG A N 1
ATOM 4173 C CA . ARG A 1 556 ? 0.805 -67.117 17.597 1.00 59.97 556 ARG A CA 1
ATOM 4174 C C . ARG A 1 556 ? 1.095 -68.109 16.482 1.00 59.97 556 ARG A C 1
ATOM 4176 O O . ARG A 1 556 ? 2.249 -68.378 16.154 1.00 59.97 556 ARG A O 1
ATOM 4183 N N . ALA A 1 557 ? 0.035 -68.555 15.810 1.00 59.00 557 ALA A N 1
ATOM 4184 C CA . ALA A 1 557 ? 0.148 -69.223 14.518 1.00 59.00 557 ALA A CA 1
ATOM 4185 C C . ALA A 1 557 ? 0.457 -68.199 13.404 1.00 59.00 557 ALA A C 1
ATOM 4187 O O . ALA A 1 557 ? -0.047 -67.075 13.423 1.00 59.00 557 ALA A O 1
ATOM 4188 N N . ARG A 1 558 ? 1.256 -68.588 12.397 1.00 54.97 558 ARG A N 1
ATOM 4189 C CA . ARG A 1 558 ? 1.730 -67.690 11.315 1.00 54.97 558 ARG A CA 1
ATOM 4190 C C . ARG A 1 558 ? 0.603 -66.945 10.581 1.00 54.97 558 ARG A C 1
ATOM 4192 O O . ARG A 1 558 ? 0.782 -65.799 10.180 1.00 54.97 558 ARG A O 1
ATOM 4199 N N . TRP A 1 559 ? -0.563 -67.572 10.432 1.00 47.66 559 TRP A N 1
ATOM 4200 C CA . TRP A 1 559 ? -1.713 -66.981 9.745 1.00 47.66 559 TRP A CA 1
ATOM 4201 C C . TRP A 1 559 ? -2.409 -65.884 10.573 1.00 47.66 559 TRP A C 1
ATOM 4203 O O . TRP A 1 559 ? -2.817 -64.872 10.011 1.00 47.66 559 TRP A O 1
ATOM 4213 N N . GLU A 1 560 ? -2.461 -66.005 11.905 1.00 58.34 560 GLU A N 1
ATOM 4214 C CA . GLU A 1 560 ? -3.024 -64.970 12.792 1.00 58.34 560 GLU A CA 1
ATOM 4215 C C . GLU A 1 560 ? -2.135 -63.717 12.823 1.00 58.34 560 GLU A C 1
ATOM 4217 O O . GLU A 1 560 ? -2.631 -62.589 12.854 1.00 58.34 560 GLU A O 1
ATOM 4222 N N . GLY A 1 561 ? -0.812 -63.909 12.750 1.00 61.22 561 GLY A N 1
ATOM 4223 C CA . GLY A 1 561 ? 0.154 -62.821 12.589 1.00 61.22 561 GLY A CA 1
ATOM 4224 C C . GLY A 1 561 ? -0.055 -62.050 11.283 1.00 61.22 561 GLY A C 1
ATOM 4225 O O . GLY A 1 561 ? -0.114 -60.821 11.301 1.00 61.22 561 GLY A O 1
ATOM 4226 N N . ALA A 1 562 ? -0.256 -62.762 10.170 1.00 57.81 562 ALA A N 1
ATOM 4227 C CA . ALA A 1 562 ? -0.552 -62.151 8.874 1.00 57.81 562 ALA A CA 1
ATOM 4228 C C . ALA A 1 562 ? -1.877 -61.365 8.886 1.00 57.81 562 ALA A C 1
ATOM 4230 O O . ALA A 1 562 ? -1.932 -60.251 8.364 1.00 57.81 562 ALA A O 1
ATOM 4231 N N . CYS A 1 563 ? -2.921 -61.885 9.544 1.00 59.62 563 CYS A N 1
ATOM 4232 C CA . CYS A 1 563 ? -4.192 -61.174 9.716 1.00 59.62 563 CYS A CA 1
ATOM 4233 C C . CYS A 1 563 ? -4.041 -59.888 10.546 1.00 59.62 563 CYS A C 1
ATOM 4235 O O . CYS A 1 563 ? -4.584 -58.852 10.164 1.00 59.62 563 CYS A O 1
ATOM 4237 N N . ALA A 1 564 ? -3.280 -59.921 11.646 1.00 68.25 564 ALA A N 1
ATOM 4238 C CA . ALA A 1 564 ? -3.028 -58.736 12.469 1.00 68.25 564 ALA A CA 1
ATOM 4239 C C . ALA A 1 564 ? -2.265 -57.649 11.691 1.00 68.25 564 ALA A C 1
ATOM 4241 O O . ALA A 1 564 ? -2.618 -56.473 11.771 1.00 68.25 564 ALA A O 1
ATOM 4242 N N . VAL A 1 565 ? -1.260 -58.039 10.898 1.00 65.81 565 VAL A N 1
ATOM 4243 C CA . VAL A 1 565 ? -0.507 -57.118 10.031 1.00 65.81 565 VAL A CA 1
ATOM 4244 C C . VAL A 1 565 ? -1.405 -56.533 8.945 1.00 65.81 565 VAL A C 1
ATOM 4246 O O . VAL A 1 565 ? -1.421 -55.318 8.767 1.00 65.81 565 VAL A O 1
ATOM 4249 N N . GLY A 1 566 ? -2.199 -57.364 8.264 1.00 63.78 566 GLY A N 1
ATOM 4250 C CA . GLY A 1 566 ? -3.136 -56.907 7.237 1.00 63.78 566 GLY A CA 1
ATOM 4251 C C . GLY A 1 566 ? -4.155 -55.898 7.772 1.00 63.78 566 GLY A C 1
ATOM 4252 O O . GLY A 1 566 ? -4.383 -54.865 7.146 1.00 63.78 566 GLY A O 1
ATOM 4253 N N . LEU A 1 567 ? -4.708 -56.140 8.966 1.00 69.69 567 LEU A N 1
ATOM 4254 C CA . LEU A 1 567 ? -5.636 -55.216 9.629 1.00 69.69 567 LEU A CA 1
ATOM 4255 C C . LEU A 1 567 ? -4.963 -53.909 10.060 1.00 69.69 567 LEU A C 1
ATOM 4257 O O . LEU A 1 567 ? -5.572 -52.848 9.956 1.00 69.69 567 LEU A O 1
ATOM 4261 N N . LEU A 1 568 ? -3.707 -53.964 10.506 1.00 70.81 568 LEU A N 1
ATOM 4262 C CA . LEU A 1 568 ? -2.944 -52.786 10.918 1.00 70.81 568 LEU A CA 1
ATOM 4263 C C . LEU A 1 568 ? -2.546 -51.919 9.715 1.00 70.81 568 LEU A C 1
ATOM 4265 O O . LEU A 1 568 ? -2.653 -50.696 9.785 1.00 70.81 568 LEU A O 1
ATOM 4269 N N . VAL A 1 569 ? -2.172 -52.541 8.592 1.00 67.25 569 VAL A N 1
ATOM 4270 C CA . VAL A 1 569 ? -1.951 -51.855 7.309 1.00 67.25 569 VAL A CA 1
ATOM 4271 C C . VAL A 1 569 ? -3.242 -51.228 6.811 1.00 67.25 569 VAL A C 1
ATOM 4273 O O . VAL A 1 569 ? -3.251 -50.042 6.497 1.00 67.25 569 VAL A O 1
ATOM 4276 N N . ALA A 1 570 ? -4.340 -51.988 6.784 1.00 67.06 570 ALA A N 1
ATOM 4277 C CA . ALA A 1 570 ? -5.639 -51.475 6.369 1.00 67.06 570 ALA A CA 1
ATOM 4278 C C . ALA A 1 570 ? -6.079 -50.297 7.249 1.00 67.06 570 ALA A C 1
ATOM 4280 O O . ALA A 1 570 ? -6.538 -49.290 6.716 1.00 67.06 570 ALA A O 1
ATOM 4281 N N . TYR A 1 571 ? -5.887 -50.378 8.569 1.00 72.56 571 TYR A N 1
ATOM 4282 C CA . TYR A 1 571 ? -6.170 -49.297 9.514 1.00 72.56 571 TYR A CA 1
ATOM 4283 C C . TYR A 1 571 ? -5.305 -48.056 9.259 1.00 72.56 571 TYR A C 1
ATOM 4285 O O . TYR A 1 571 ? -5.844 -46.959 9.142 1.00 72.56 571 TYR A O 1
ATOM 4293 N N . LEU A 1 572 ? -3.983 -48.211 9.127 1.00 70.06 572 LEU A N 1
ATOM 4294 C CA . LEU A 1 572 ? -3.075 -47.090 8.871 1.00 70.06 572 LEU A CA 1
ATOM 4295 C C . LEU A 1 572 ? -3.375 -46.426 7.528 1.00 70.06 572 LEU A C 1
ATOM 4297 O O . LEU A 1 572 ? -3.586 -45.218 7.500 1.00 70.06 572 LEU A O 1
ATOM 4301 N N . VAL A 1 573 ? -3.479 -47.212 6.451 1.00 63.50 573 VAL A N 1
ATOM 4302 C CA . VAL A 1 573 ? -3.820 -46.713 5.114 1.00 63.50 573 VAL A CA 1
ATOM 4303 C C . VAL A 1 573 ? -5.155 -45.988 5.167 1.00 63.50 573 VAL A C 1
ATOM 4305 O O . VAL A 1 573 ? -5.190 -44.808 4.859 1.00 63.50 573 VAL A O 1
ATOM 4308 N N . THR A 1 574 ? -6.230 -46.619 5.647 1.00 63.94 574 THR A N 1
ATOM 4309 C CA . THR A 1 574 ? -7.543 -45.956 5.690 1.00 63.94 574 THR A CA 1
ATOM 4310 C C . THR A 1 574 ? -7.575 -44.738 6.604 1.00 63.94 574 THR A C 1
ATOM 4312 O O . THR A 1 574 ? -8.276 -43.795 6.270 1.00 63.94 574 THR A O 1
ATOM 4315 N N . SER A 1 575 ? -6.823 -44.703 7.709 1.00 65.12 575 SER A N 1
ATOM 4316 C CA . SER A 1 575 ? -6.770 -43.538 8.605 1.00 65.12 575 SER A CA 1
ATOM 4317 C C . SER A 1 575 ? -5.980 -42.357 8.025 1.00 65.12 575 SER A C 1
ATOM 4319 O O . SER A 1 575 ? -6.391 -41.212 8.208 1.00 65.12 575 SER A O 1
ATOM 4321 N N . GLU A 1 576 ? -4.900 -42.626 7.284 1.00 61.41 576 GLU A N 1
ATOM 4322 C CA . GLU A 1 576 ? -4.020 -41.616 6.676 1.00 61.41 576 GLU A CA 1
ATOM 4323 C C . GLU A 1 576 ? -4.495 -41.204 5.267 1.00 61.41 576 GLU A C 1
ATOM 4325 O O . GLU A 1 576 ? -4.211 -40.097 4.814 1.00 61.41 576 GLU A O 1
ATOM 4330 N N . THR A 1 577 ? -5.282 -42.042 4.578 1.00 52.84 577 THR A N 1
ATOM 4331 C CA . THR A 1 577 ? -5.941 -41.723 3.297 1.00 52.84 577 THR A CA 1
ATOM 4332 C C . THR A 1 577 ? -7.386 -41.236 3.458 1.00 52.84 577 THR A C 1
ATOM 4334 O O . THR A 1 577 ? -8.027 -40.866 2.480 1.00 52.84 577 THR A O 1
ATOM 4337 N N . TRP A 1 578 ? -7.947 -41.187 4.666 1.00 48.28 578 TRP A N 1
ATOM 4338 C CA . TRP A 1 578 ? -9.252 -40.544 4.888 1.00 48.28 578 TRP A CA 1
ATOM 4339 C C . TRP A 1 578 ? -9.269 -39.008 4.702 1.00 48.28 578 TRP A C 1
ATOM 4341 O O . TRP A 1 578 ? -10.293 -38.479 4.262 1.00 48.28 578 TRP A O 1
ATOM 4351 N N . PRO A 1 579 ? -8.182 -38.247 4.968 1.00 50.16 579 PRO A N 1
ATOM 4352 C CA . PRO A 1 579 ? -8.158 -36.792 4.792 1.00 50.16 579 PRO A CA 1
ATOM 4353 C C . PRO A 1 579 ? -8.252 -36.310 3.338 1.00 50.16 579 PRO A C 1
ATOM 4355 O O . PRO A 1 579 ? -8.259 -35.102 3.113 1.00 50.16 579 PRO A O 1
ATOM 4358 N N . TRP A 1 580 ? -8.352 -37.205 2.346 1.00 40.62 580 TRP A N 1
ATOM 4359 C CA . TRP A 1 580 ? -8.437 -36.862 0.916 1.00 40.62 580 TRP A CA 1
ATOM 4360 C C . TRP A 1 580 ? -9.592 -35.909 0.569 1.00 40.62 580 TRP A C 1
ATOM 4362 O O . TRP A 1 580 ? -9.568 -35.278 -0.481 1.00 40.62 580 TRP A O 1
ATOM 4372 N N . ARG A 1 581 ? -10.575 -35.743 1.462 1.00 42.97 581 ARG A N 1
ATOM 4373 C CA . ARG A 1 581 ? -11.662 -34.765 1.311 1.00 42.97 581 ARG A CA 1
ATOM 4374 C C . ARG A 1 581 ? -11.288 -33.316 1.682 1.00 42.97 581 ARG A C 1
ATOM 4376 O O . ARG A 1 581 ? -12.120 -32.443 1.473 1.00 42.97 581 ARG A O 1
ATOM 4383 N N . TRP A 1 582 ? -10.085 -33.051 2.215 1.00 41.09 582 TRP A N 1
ATOM 4384 C CA . TRP A 1 582 ? -9.696 -31.738 2.772 1.00 41.09 582 TRP A CA 1
ATOM 4385 C C . TRP A 1 582 ? -8.255 -31.276 2.417 1.00 41.09 582 TRP A C 1
ATOM 4387 O O . TRP A 1 582 ? -7.571 -30.668 3.237 1.00 41.09 582 TRP A O 1
ATOM 4397 N N . GLY A 1 583 ? -7.781 -31.528 1.187 1.00 41.06 583 GLY A N 1
ATOM 4398 C CA . GLY A 1 583 ? -6.809 -30.630 0.525 1.00 41.06 583 GLY A CA 1
ATOM 4399 C C . GLY A 1 583 ? -5.308 -30.713 0.875 1.00 41.06 583 GLY A C 1
ATOM 4400 O O . GLY A 1 583 ? -4.648 -29.676 0.898 1.00 41.06 583 GLY A O 1
ATOM 4401 N N . ARG A 1 584 ? -4.707 -31.896 1.093 1.00 42.78 584 ARG A N 1
ATOM 4402 C CA . ARG A 1 584 ? -3.225 -32.041 1.129 1.00 42.78 584 ARG A CA 1
ATOM 4403 C C . ARG A 1 584 ? -2.694 -32.667 -0.171 1.00 42.78 584 ARG A C 1
ATOM 4405 O O . ARG A 1 584 ? -3.244 -33.653 -0.645 1.00 42.78 584 ARG A O 1
ATOM 4412 N N . GLY A 1 585 ? -1.641 -32.079 -0.751 1.00 43.12 585 GLY A N 1
ATOM 4413 C CA . GLY A 1 585 ? -1.129 -32.414 -2.090 1.00 43.12 585 GLY A CA 1
ATOM 4414 C C . GLY A 1 585 ? -0.462 -33.802 -2.235 1.00 43.12 585 GLY A C 1
ATOM 4415 O O . GLY A 1 585 ? 0.085 -34.332 -1.267 1.00 43.12 585 GLY A O 1
ATOM 4416 N N . PRO A 1 586 ? -0.438 -34.370 -3.459 1.00 41.66 586 PRO A N 1
ATOM 4417 C CA . PRO A 1 586 ? -0.167 -35.791 -3.731 1.00 41.66 586 PRO A CA 1
ATOM 4418 C C . PRO A 1 586 ? 1.268 -36.273 -3.438 1.00 41.66 586 PRO A C 1
ATOM 4420 O O . PRO A 1 586 ? 1.470 -37.455 -3.175 1.00 41.66 586 PRO A O 1
ATOM 4423 N N . ALA A 1 587 ? 2.279 -35.397 -3.442 1.00 43.91 587 ALA A N 1
ATOM 4424 C CA . ALA A 1 587 ? 3.688 -35.808 -3.328 1.00 43.91 587 ALA A CA 1
ATOM 4425 C C . ALA A 1 587 ? 4.118 -36.225 -1.905 1.00 43.91 587 ALA A C 1
ATOM 4427 O O . ALA A 1 587 ? 4.899 -37.162 -1.746 1.00 43.91 587 ALA A O 1
ATOM 4428 N N . ARG A 1 588 ? 3.586 -35.581 -0.853 1.00 48.31 588 ARG A N 1
ATOM 4429 C CA . ARG A 1 588 ? 3.851 -35.978 0.549 1.00 48.31 588 ARG A CA 1
ATOM 4430 C C . ARG A 1 588 ? 3.171 -37.305 0.910 1.00 48.31 588 ARG A C 1
ATOM 4432 O O . ARG A 1 588 ? 3.709 -38.072 1.700 1.00 48.31 588 ARG A O 1
ATOM 4439 N N . VAL A 1 589 ? 2.037 -37.588 0.270 1.00 45.00 589 VAL A N 1
ATOM 4440 C CA . VAL A 1 589 ? 1.190 -38.767 0.511 1.00 45.00 589 VAL A CA 1
ATOM 4441 C C . VAL A 1 589 ? 1.893 -40.063 0.111 1.00 45.00 589 VAL A C 1
ATOM 4443 O O . VAL A 1 589 ? 1.850 -41.041 0.852 1.00 45.00 589 VAL A O 1
ATOM 4446 N N . TRP A 1 590 ? 2.612 -40.065 -1.015 1.00 45.62 590 TRP A N 1
ATOM 4447 C CA . TRP A 1 590 ? 3.401 -41.229 -1.426 1.00 45.62 590 TRP A CA 1
ATOM 4448 C C . TRP A 1 590 ? 4.560 -41.517 -0.468 1.00 45.62 590 TRP A C 1
ATOM 4450 O O . TRP A 1 590 ? 4.824 -42.679 -0.173 1.00 45.62 590 TRP A O 1
ATOM 4460 N N . GLY A 1 591 ? 5.201 -40.484 0.088 1.00 45.28 591 GLY A N 1
ATOM 4461 C CA . GLY A 1 591 ? 6.260 -40.657 1.088 1.00 45.28 591 GLY A CA 1
ATOM 4462 C C . GLY A 1 591 ? 5.765 -41.321 2.378 1.00 45.28 591 GLY A C 1
ATOM 4463 O O . GLY A 1 591 ? 6.429 -42.205 2.919 1.00 45.28 591 GLY A O 1
ATOM 4464 N N . GLU A 1 592 ? 4.572 -40.951 2.848 1.00 46.59 592 GLU A N 1
ATOM 4465 C CA . GLU A 1 592 ? 3.981 -41.511 4.071 1.00 46.59 592 GLU A CA 1
ATOM 4466 C C . GLU A 1 592 ? 3.374 -42.904 3.848 1.00 46.59 592 GLU A C 1
ATOM 4468 O O . GLU A 1 592 ? 3.533 -43.782 4.698 1.00 46.59 592 GLU A O 1
ATOM 4473 N N . ALA A 1 593 ? 2.781 -43.159 2.677 1.00 46.00 593 ALA A N 1
ATOM 4474 C CA . ALA A 1 593 ? 2.328 -44.492 2.280 1.00 46.00 593 ALA A CA 1
ATOM 4475 C C . ALA A 1 593 ? 3.499 -45.483 2.152 1.00 46.00 593 ALA A C 1
ATOM 4477 O O . ALA A 1 593 ? 3.400 -46.619 2.619 1.00 46.00 593 ALA A O 1
ATOM 4478 N N . VAL A 1 594 ? 4.634 -45.046 1.593 1.00 50.25 594 VAL A N 1
ATOM 4479 C CA . VAL A 1 594 ? 5.868 -45.846 1.519 1.00 50.25 594 VAL A CA 1
ATOM 4480 C C . VAL A 1 594 ? 6.428 -46.122 2.916 1.00 50.25 594 VAL A C 1
ATOM 4482 O O . VAL A 1 594 ? 6.818 -47.254 3.194 1.00 50.25 594 VAL A O 1
ATOM 4485 N N . ALA A 1 595 ? 6.402 -45.146 3.829 1.00 49.28 595 ALA A N 1
ATOM 4486 C CA . ALA A 1 595 ? 6.832 -45.348 5.214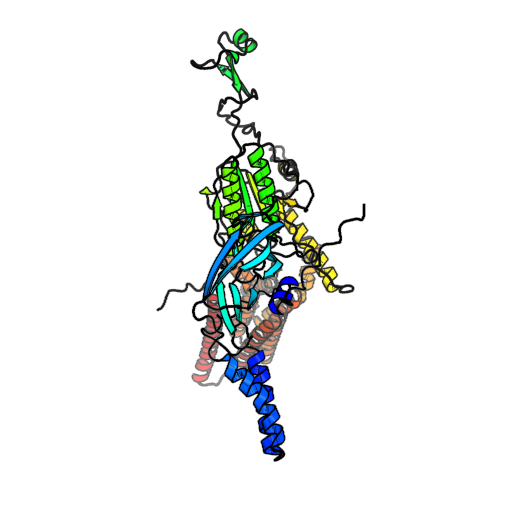 1.00 49.28 595 ALA A CA 1
ATOM 4487 C C . ALA A 1 595 ? 5.921 -46.328 5.983 1.00 49.28 595 ALA A C 1
ATOM 4489 O O . ALA A 1 595 ? 6.418 -47.175 6.729 1.00 49.28 595 ALA A O 1
ATOM 4490 N N . ALA A 1 596 ? 4.602 -46.267 5.771 1.00 49.41 596 ALA A N 1
ATOM 4491 C CA . ALA A 1 596 ? 3.646 -47.211 6.351 1.00 49.41 596 ALA A CA 1
ATOM 4492 C C . ALA A 1 596 ? 3.819 -48.633 5.784 1.00 49.41 596 ALA A C 1
ATOM 4494 O O . ALA A 1 596 ? 3.807 -49.604 6.543 1.00 49.41 596 ALA A O 1
ATOM 4495 N N . CYS A 1 597 ? 4.063 -48.762 4.474 1.00 50.50 597 CYS A N 1
ATOM 4496 C CA . CYS A 1 597 ? 4.370 -50.044 3.831 1.00 50.50 597 CYS A CA 1
ATOM 4497 C C . CYS A 1 597 ? 5.713 -50.622 4.311 1.00 50.50 597 CYS A C 1
ATOM 4499 O O . CYS A 1 597 ? 5.807 -51.820 4.572 1.00 50.50 597 CYS A O 1
ATOM 4501 N N . ALA A 1 598 ? 6.734 -49.780 4.501 1.00 50.09 598 ALA A N 1
ATOM 4502 C CA . ALA A 1 598 ? 8.019 -50.189 5.064 1.00 50.09 598 ALA A CA 1
ATOM 4503 C C . ALA A 1 598 ? 7.873 -50.667 6.521 1.00 50.09 598 ALA A C 1
ATOM 4505 O O . ALA A 1 598 ? 8.406 -51.715 6.882 1.00 50.09 598 ALA A O 1
ATOM 4506 N N . GLY A 1 599 ? 7.083 -49.960 7.339 1.00 47.91 599 GLY A N 1
ATOM 4507 C CA . GLY A 1 599 ? 6.758 -50.376 8.707 1.00 47.91 599 GLY A CA 1
ATOM 4508 C C . GLY A 1 599 ? 6.022 -51.719 8.763 1.00 47.91 599 GLY A C 1
ATOM 4509 O O . GLY A 1 599 ? 6.346 -52.573 9.587 1.00 47.91 599 GLY A O 1
ATOM 4510 N N . ALA A 1 600 ? 5.087 -51.952 7.841 1.00 51.97 600 ALA A N 1
ATOM 4511 C CA . ALA A 1 600 ? 4.375 -53.220 7.713 1.00 51.97 600 ALA A CA 1
ATOM 4512 C C . ALA A 1 600 ? 5.280 -54.386 7.289 1.00 51.97 600 ALA A C 1
ATOM 4514 O O . ALA A 1 600 ? 5.142 -55.491 7.815 1.00 51.97 600 ALA A O 1
ATOM 4515 N N . GLY A 1 601 ? 6.239 -54.131 6.392 1.00 48.59 601 GLY A N 1
ATOM 4516 C CA . GLY A 1 601 ? 7.246 -55.111 5.977 1.00 48.59 601 GLY A CA 1
ATOM 4517 C C . GLY A 1 601 ? 8.129 -55.582 7.136 1.00 48.59 601 GLY A C 1
ATOM 4518 O O . GLY A 1 601 ? 8.425 -56.770 7.239 1.00 48.59 601 GLY A O 1
ATOM 4519 N N . VAL A 1 602 ? 8.475 -54.683 8.064 1.00 50.91 602 VAL A N 1
ATOM 4520 C CA . VAL A 1 602 ? 9.261 -55.021 9.265 1.00 50.91 602 VAL A CA 1
ATOM 4521 C C . VAL A 1 602 ? 8.463 -55.902 10.237 1.00 50.91 602 VAL A C 1
ATOM 4523 O O . VAL A 1 602 ? 9.005 -56.866 10.777 1.00 50.91 602 VAL A O 1
ATOM 4526 N N . VAL A 1 603 ? 7.164 -55.638 10.425 1.00 49.19 603 VAL A N 1
ATOM 4527 C CA . VAL A 1 603 ? 6.300 -56.479 11.280 1.00 49.19 603 VAL A CA 1
ATOM 4528 C C . VAL A 1 603 ? 6.025 -57.842 10.630 1.00 49.19 603 VAL A C 1
ATOM 4530 O O . VAL A 1 603 ? 6.026 -58.860 11.320 1.00 49.19 603 VAL A O 1
ATOM 4533 N N . ALA A 1 604 ? 5.858 -57.894 9.305 1.00 50.03 604 ALA A N 1
ATOM 4534 C CA . ALA A 1 604 ? 5.721 -59.148 8.564 1.00 50.03 604 ALA A CA 1
ATOM 4535 C C . ALA A 1 604 ? 6.994 -60.012 8.641 1.00 50.03 604 ALA A C 1
ATOM 4537 O O . ALA A 1 604 ? 6.900 -61.223 8.840 1.00 50.03 604 ALA A O 1
ATOM 4538 N N . ALA A 1 605 ? 8.180 -59.396 8.562 1.00 50.84 605 ALA A N 1
ATOM 4539 C CA . ALA A 1 605 ? 9.458 -60.085 8.737 1.00 50.84 605 ALA A CA 1
ATOM 4540 C C . ALA A 1 605 ? 9.629 -60.637 10.165 1.00 50.84 605 ALA A C 1
ATOM 4542 O O . ALA A 1 605 ? 10.089 -61.764 10.333 1.00 50.84 605 ALA A O 1
ATOM 4543 N N . ALA A 1 606 ? 9.187 -59.895 11.186 1.00 50.97 606 ALA A N 1
ATOM 4544 C CA . ALA A 1 606 ? 9.198 -60.356 12.576 1.00 50.97 606 ALA A CA 1
ATOM 4545 C C . ALA A 1 606 ? 8.227 -61.529 12.824 1.00 50.97 606 ALA A C 1
ATOM 4547 O O . ALA A 1 606 ? 8.545 -62.440 13.584 1.00 50.97 606 ALA A O 1
ATOM 4548 N N . ALA A 1 607 ? 7.071 -61.552 12.151 1.00 48.03 607 ALA A N 1
ATOM 4549 C CA . ALA A 1 607 ? 6.091 -62.639 12.248 1.00 48.03 607 ALA A CA 1
ATOM 4550 C C . ALA A 1 607 ? 6.511 -63.925 11.502 1.00 48.03 607 ALA A C 1
ATOM 4552 O O . ALA A 1 607 ? 5.957 -64.997 11.755 1.00 48.03 607 ALA A O 1
ATOM 4553 N N . ALA A 1 608 ? 7.473 -63.830 10.578 1.00 47.75 608 ALA A N 1
ATOM 4554 C CA . ALA A 1 608 ? 7.968 -64.961 9.796 1.00 47.75 608 ALA A CA 1
ATOM 4555 C C . ALA A 1 608 ? 9.045 -65.791 10.521 1.00 47.75 608 ALA A C 1
ATOM 4557 O O . ALA A 1 608 ? 9.326 -66.910 10.085 1.00 47.75 608 ALA A O 1
ATOM 4558 N N . VAL A 1 609 ? 9.621 -65.295 11.625 1.00 48.19 609 VAL A N 1
ATOM 4559 C CA . VAL A 1 609 ? 10.632 -66.026 12.407 1.00 48.19 609 VAL A CA 1
ATOM 4560 C C . VAL A 1 609 ? 9.942 -67.112 13.250 1.00 48.19 609 VAL A C 1
ATOM 4562 O O . VAL A 1 609 ? 9.152 -66.786 14.137 1.00 48.19 609 VAL A O 1
ATOM 4565 N N . PRO A 1 610 ? 10.184 -68.412 12.995 1.00 46.03 610 PRO A N 1
ATOM 4566 C CA . PRO A 1 610 ? 9.585 -69.478 13.787 1.00 46.03 610 PRO A CA 1
ATOM 4567 C C . PRO A 1 610 ? 10.177 -69.514 15.197 1.00 46.03 610 PRO A C 1
ATOM 4569 O O . PRO A 1 610 ? 11.338 -69.868 15.375 1.00 46.03 610 PRO A O 1
ATOM 4572 N N . VAL A 1 611 ? 9.355 -69.247 16.211 1.00 52.94 611 VAL A N 1
ATOM 4573 C CA . VAL A 1 611 ? 9.639 -69.664 17.592 1.00 52.94 611 VAL A CA 1
ATOM 4574 C C . VAL A 1 611 ? 8.938 -70.998 17.825 1.00 52.94 611 VAL A C 1
ATOM 4576 O O . VAL A 1 611 ? 7.948 -71.094 18.539 1.00 52.94 611 VAL A O 1
ATOM 4579 N N . THR A 1 612 ? 9.413 -72.048 17.163 1.00 42.66 612 THR A N 1
ATOM 4580 C CA . THR A 1 612 ? 9.057 -73.423 17.533 1.00 42.66 612 THR A CA 1
ATOM 4581 C C . THR A 1 612 ? 10.332 -74.142 17.919 1.00 42.66 612 THR A C 1
ATOM 4583 O O . THR A 1 612 ? 11.293 -74.170 17.155 1.00 42.66 612 THR A O 1
ATOM 4586 N N . GLY A 1 613 ? 10.344 -74.630 19.158 1.00 51.38 613 GLY A N 1
ATOM 4587 C CA . GLY A 1 613 ? 11.529 -75.058 19.881 1.00 51.38 613 GLY A CA 1
ATOM 4588 C C . GLY A 1 613 ? 12.343 -76.131 19.169 1.00 51.38 613 GLY A C 1
ATOM 4589 O O . GLY A 1 613 ? 11.846 -77.211 18.879 1.00 51.38 613 GLY A O 1
ATOM 4590 N N . THR A 1 614 ? 13.603 -75.792 18.910 1.00 49.16 614 THR A N 1
ATOM 4591 C CA . THR A 1 614 ? 14.841 -76.599 18.954 1.00 49.16 614 THR A CA 1
ATOM 4592 C C . THR A 1 614 ? 15.895 -75.787 18.202 1.00 49.16 614 THR A C 1
ATOM 4594 O O . THR A 1 614 ? 16.295 -76.098 17.089 1.00 49.16 614 THR A O 1
ATOM 4597 N N . GLY A 1 615 ? 16.285 -74.661 18.793 1.00 41.91 615 GLY A N 1
ATOM 4598 C CA . GLY A 1 615 ? 17.165 -73.687 18.164 1.00 41.91 615 GLY A CA 1
ATOM 4599 C C . GLY A 1 615 ? 18.096 -73.092 19.204 1.00 41.91 615 GLY A C 1
ATOM 4600 O O . GLY A 1 615 ? 17.651 -72.705 20.286 1.00 41.91 615 GLY A O 1
ATOM 4601 N N . SER A 1 616 ? 19.395 -73.148 18.922 1.00 54.41 616 SER A N 1
ATOM 4602 C CA . SER A 1 616 ? 20.509 -72.750 19.789 1.00 54.41 616 SER A CA 1
ATOM 4603 C C . SER A 1 616 ? 20.328 -71.362 20.429 1.00 54.41 616 SER A C 1
ATOM 4605 O O . SER A 1 616 ? 19.527 -70.552 19.971 1.00 54.41 616 SER A O 1
ATOM 4607 N N . GLY A 1 617 ? 21.101 -71.037 21.476 1.00 51.88 617 GLY A N 1
ATOM 4608 C CA . GLY A 1 617 ? 21.045 -69.729 22.159 1.00 51.88 617 GLY A CA 1
ATOM 4609 C C . GLY A 1 617 ? 21.114 -68.504 21.227 1.00 51.88 617 GLY A C 1
ATOM 4610 O O . GLY A 1 617 ? 20.626 -67.438 21.596 1.00 51.88 617 GLY A O 1
ATOM 4611 N N . LEU A 1 618 ? 21.627 -68.677 20.004 1.00 51.59 618 LEU A N 1
ATOM 4612 C CA . LEU A 1 618 ? 21.602 -67.698 18.918 1.00 51.59 618 LEU A CA 1
ATOM 4613 C C . LEU A 1 618 ? 20.189 -67.276 18.488 1.00 51.59 618 LEU A C 1
ATOM 4615 O O . LEU A 1 618 ? 19.975 -66.089 18.275 1.00 51.59 618 LEU A O 1
ATOM 4619 N N . ASP A 1 619 ? 19.204 -68.173 18.443 1.00 46.09 619 ASP A N 1
ATOM 4620 C CA . ASP A 1 619 ? 17.850 -67.839 17.970 1.00 46.09 619 ASP A CA 1
ATOM 4621 C C . ASP A 1 619 ? 17.105 -66.932 18.959 1.00 46.09 619 ASP A C 1
ATOM 4623 O O . ASP A 1 619 ? 16.361 -66.032 18.566 1.00 46.09 619 ASP A O 1
ATOM 4627 N N . ARG A 1 620 ? 17.378 -67.088 20.262 1.00 50.16 620 ARG A N 1
ATOM 4628 C CA . ARG A 1 620 ? 16.870 -66.173 21.300 1.00 50.16 620 ARG A CA 1
ATOM 4629 C C . ARG A 1 620 ? 17.567 -64.817 21.265 1.00 50.16 620 ARG A C 1
ATOM 4631 O O . ARG A 1 620 ? 16.923 -63.806 21.528 1.00 50.16 620 ARG A O 1
ATOM 4638 N N . VAL A 1 621 ? 18.859 -64.785 20.930 1.00 53.84 621 VAL A N 1
ATOM 4639 C CA . VAL A 1 621 ? 19.620 -63.536 20.761 1.00 53.84 621 VAL A CA 1
ATOM 4640 C C . VAL A 1 621 ? 19.150 -62.784 19.519 1.00 53.84 621 VAL A C 1
ATOM 4642 O O . VAL A 1 621 ? 18.994 -61.568 19.579 1.00 53.84 621 VAL A O 1
ATOM 4645 N N . ILE A 1 622 ? 18.844 -63.489 18.428 1.00 51.91 622 ILE A N 1
ATOM 4646 C CA . ILE A 1 622 ? 18.275 -62.898 17.213 1.00 51.91 622 ILE A CA 1
ATOM 4647 C C . ILE A 1 622 ? 16.874 -62.354 17.506 1.00 51.91 622 ILE A C 1
ATOM 4649 O O . ILE A 1 622 ? 16.623 -61.192 17.202 1.00 51.91 622 ILE A O 1
ATOM 4653 N N . ALA A 1 623 ? 16.008 -63.120 18.183 1.00 48.81 623 ALA A N 1
ATOM 4654 C CA . ALA A 1 623 ? 14.671 -62.668 18.573 1.00 48.81 623 ALA A CA 1
ATOM 4655 C C . ALA A 1 623 ? 14.714 -61.428 19.491 1.00 48.81 623 ALA A C 1
ATOM 4657 O O . ALA A 1 623 ? 14.032 -60.432 19.227 1.00 48.81 623 ALA A O 1
ATOM 4658 N N . ALA A 1 624 ? 15.567 -61.441 20.522 1.00 49.91 624 ALA A N 1
ATOM 4659 C CA . ALA A 1 624 ? 15.784 -60.293 21.402 1.00 49.91 624 ALA A CA 1
ATOM 4660 C C . ALA A 1 624 ? 16.371 -59.091 20.641 1.00 49.91 624 ALA A C 1
ATOM 4662 O O . ALA A 1 624 ? 15.933 -57.959 20.845 1.00 49.91 624 ALA A O 1
ATOM 4663 N N . GLY A 1 625 ? 17.301 -59.334 19.714 1.00 51.06 625 GLY A N 1
ATOM 4664 C CA . GLY A 1 625 ? 17.889 -58.324 18.838 1.00 51.06 625 GLY A CA 1
ATOM 4665 C C . GLY A 1 625 ? 16.863 -57.675 17.911 1.00 51.06 625 GLY A C 1
ATOM 4666 O O . GLY A 1 625 ? 16.856 -56.454 17.779 1.00 51.06 625 GLY A O 1
ATOM 4667 N N . THR A 1 626 ? 15.937 -58.448 17.339 1.00 49.62 626 THR A N 1
ATOM 4668 C CA . THR A 1 626 ? 14.831 -57.906 16.537 1.00 49.62 626 THR A CA 1
ATOM 4669 C C . THR A 1 626 ? 13.858 -57.083 17.372 1.00 49.62 626 THR A C 1
ATOM 4671 O O . THR A 1 626 ? 13.458 -56.015 16.922 1.00 49.62 626 THR A O 1
ATOM 4674 N N . VAL A 1 627 ? 13.525 -57.502 18.598 1.00 49.00 627 VAL A N 1
ATOM 4675 C CA . VAL A 1 627 ? 12.640 -56.734 19.496 1.00 49.00 627 VAL A CA 1
ATOM 4676 C C . VAL A 1 627 ? 13.295 -55.418 19.928 1.00 49.00 627 VAL A C 1
ATOM 4678 O O . VAL A 1 627 ? 12.658 -54.365 19.870 1.00 49.00 627 VAL A O 1
ATOM 4681 N N . VAL A 1 628 ? 14.581 -55.447 20.292 1.00 53.31 628 VAL A N 1
ATOM 4682 C CA . VAL A 1 628 ? 15.352 -54.240 20.629 1.00 53.31 628 VAL A CA 1
ATOM 4683 C C . VAL A 1 628 ? 15.509 -53.340 19.402 1.00 53.31 628 VAL A C 1
ATOM 4685 O O . VAL A 1 628 ? 15.318 -52.132 19.509 1.00 53.31 628 VAL A O 1
ATOM 4688 N N . GLY A 1 629 ? 15.770 -53.906 18.223 1.00 46.19 629 GLY A N 1
ATOM 4689 C CA . GLY A 1 629 ? 15.853 -53.168 16.962 1.00 46.19 629 GLY A CA 1
ATOM 4690 C C . GLY A 1 629 ? 14.544 -52.464 16.600 1.00 46.19 629 GLY A C 1
ATOM 4691 O O . GLY A 1 629 ? 14.566 -51.299 16.211 1.00 46.19 629 GLY A O 1
ATOM 4692 N N . LEU A 1 630 ? 13.399 -53.121 16.807 1.00 48.56 630 LEU A N 1
ATOM 4693 C CA . LEU A 1 630 ? 12.070 -52.548 16.569 1.00 48.56 630 LEU A CA 1
ATOM 4694 C C . LEU A 1 630 ? 11.732 -51.448 17.584 1.00 48.56 630 LEU A C 1
ATOM 4696 O O . LEU A 1 630 ? 11.179 -50.414 17.210 1.00 48.56 630 LEU A O 1
ATOM 4700 N N . ALA A 1 631 ? 12.117 -51.628 18.852 1.00 48.50 631 ALA A N 1
ATOM 4701 C CA . ALA A 1 631 ? 11.963 -50.612 19.890 1.00 48.50 631 ALA A CA 1
ATOM 4702 C C . ALA A 1 631 ? 12.842 -49.379 19.619 1.00 48.50 631 ALA A C 1
ATOM 4704 O O . ALA A 1 631 ? 12.378 -48.247 19.755 1.00 48.50 631 ALA A O 1
ATOM 4705 N N . VAL A 1 632 ? 14.086 -49.582 19.173 1.00 50.47 632 VAL A N 1
ATOM 4706 C CA . VAL A 1 632 ? 15.023 -48.505 18.820 1.00 50.47 632 VAL A CA 1
ATOM 4707 C C . VAL A 1 632 ? 14.586 -47.789 17.543 1.00 50.47 632 VAL A C 1
ATOM 4709 O O . VAL A 1 632 ? 14.593 -46.562 17.518 1.00 50.47 632 VAL A O 1
ATOM 4712 N N . ALA A 1 633 ? 14.142 -48.512 16.511 1.00 46.66 633 ALA A N 1
ATOM 4713 C CA . ALA A 1 633 ? 13.621 -47.920 15.280 1.00 46.66 633 ALA A CA 1
ATOM 4714 C C . ALA A 1 633 ? 12.315 -47.147 15.530 1.00 46.66 633 ALA A C 1
ATOM 4716 O O . ALA A 1 633 ? 12.181 -46.010 15.081 1.00 46.66 633 ALA A O 1
ATOM 4717 N N . GLY A 1 634 ? 11.388 -47.706 16.316 1.00 46.59 634 GLY A N 1
ATOM 4718 C CA . GLY A 1 634 ? 10.162 -47.024 16.737 1.00 46.59 634 GLY A CA 1
ATOM 4719 C C . GLY A 1 634 ? 10.450 -45.759 17.548 1.00 46.59 634 GLY A C 1
ATOM 4720 O O . GLY A 1 634 ? 9.884 -44.703 17.266 1.00 46.59 634 GLY A O 1
ATOM 4721 N N . ALA A 1 635 ? 11.397 -45.825 18.491 1.00 49.12 635 ALA A N 1
ATOM 4722 C CA . ALA A 1 635 ? 11.850 -44.667 19.258 1.00 49.12 635 ALA A CA 1
ATOM 4723 C C . ALA A 1 635 ? 12.585 -43.635 18.388 1.00 49.12 635 ALA A C 1
ATOM 4725 O O . ALA A 1 635 ? 12.418 -42.439 18.607 1.00 49.12 635 ALA A O 1
ATOM 4726 N N . ALA A 1 636 ? 13.364 -44.058 17.389 1.00 44.97 636 ALA A N 1
ATOM 4727 C CA . ALA A 1 636 ? 14.073 -43.177 16.463 1.00 44.97 636 ALA A CA 1
ATOM 4728 C C . ALA A 1 636 ? 13.119 -42.462 15.498 1.00 44.97 636 ALA A C 1
ATOM 4730 O O . ALA A 1 636 ? 13.282 -41.265 15.280 1.00 44.97 636 ALA A O 1
ATOM 4731 N N . VAL A 1 637 ? 12.087 -43.143 14.989 1.00 46.47 637 VAL A N 1
ATOM 4732 C CA . VAL A 1 637 ? 11.022 -42.532 14.176 1.00 46.47 637 VAL A CA 1
ATOM 4733 C C . VAL A 1 637 ? 10.198 -41.552 15.015 1.00 46.47 637 VAL A C 1
ATOM 4735 O O . VAL A 1 637 ? 9.960 -40.428 14.570 1.00 46.47 637 VAL A O 1
ATOM 4738 N N . LEU A 1 638 ? 9.843 -41.915 16.258 1.00 46.81 638 LEU A N 1
ATOM 4739 C CA . LEU A 1 638 ? 9.218 -40.983 17.207 1.00 46.81 638 LEU A CA 1
ATOM 4740 C C . LEU A 1 638 ? 10.118 -39.771 17.473 1.00 46.81 638 LEU A C 1
ATOM 4742 O O . LEU A 1 638 ? 9.637 -38.644 17.464 1.00 46.81 638 LEU A O 1
ATOM 4746 N N . ARG A 1 639 ? 11.426 -39.980 17.666 1.00 45.38 639 ARG A N 1
ATOM 4747 C CA . ARG A 1 639 ? 12.406 -38.923 17.957 1.00 45.38 639 ARG A CA 1
ATOM 4748 C C . ARG A 1 639 ? 12.684 -38.023 16.753 1.00 45.38 639 ARG A C 1
ATOM 4750 O O . ARG A 1 639 ? 12.871 -36.826 16.944 1.00 45.38 639 ARG A O 1
ATOM 4757 N N . ALA A 1 640 ? 12.703 -38.569 15.539 1.00 44.78 640 ALA A N 1
ATOM 4758 C CA . ALA A 1 640 ? 12.873 -37.824 14.294 1.00 44.78 640 ALA A CA 1
ATOM 4759 C C . ALA A 1 640 ? 11.642 -36.954 14.002 1.00 44.78 640 ALA A C 1
ATOM 4761 O O . ALA A 1 640 ? 11.795 -35.763 13.739 1.00 44.78 640 ALA A O 1
ATOM 4762 N N . ARG A 1 641 ? 10.425 -37.497 14.171 1.00 44.66 641 ARG A N 1
ATOM 4763 C CA . ARG A 1 641 ? 9.185 -36.700 14.125 1.00 44.66 641 ARG A CA 1
ATOM 4764 C C . ARG A 1 641 ? 9.100 -35.682 15.272 1.00 44.66 641 ARG A C 1
ATOM 4766 O O . ARG A 1 641 ? 8.622 -34.583 15.050 1.00 44.66 641 ARG A O 1
ATOM 4773 N N . TRP A 1 642 ? 9.602 -35.997 16.471 1.00 47.50 642 TRP A N 1
ATOM 4774 C CA . TRP A 1 642 ? 9.655 -35.056 17.605 1.00 47.50 642 TRP A CA 1
ATOM 4775 C C . TRP A 1 642 ? 10.690 -33.930 17.444 1.00 47.50 642 TRP A C 1
ATOM 4777 O O . TRP A 1 642 ? 10.506 -32.873 18.042 1.00 47.50 642 TRP A O 1
ATOM 4787 N N . ARG A 1 643 ? 11.785 -34.140 16.696 1.00 42.69 643 ARG A N 1
ATOM 4788 C CA . ARG A 1 643 ? 12.836 -33.127 16.461 1.00 42.69 643 ARG A CA 1
ATOM 4789 C C . ARG A 1 643 ? 12.569 -32.230 15.256 1.00 42.69 643 ARG A C 1
ATOM 4791 O O . ARG A 1 643 ? 13.003 -31.087 15.292 1.00 42.69 643 ARG A O 1
ATOM 4798 N N . GLY A 1 644 ? 11.858 -32.716 14.236 1.00 41.66 644 GLY A N 1
ATOM 4799 C CA . GLY A 1 644 ? 11.509 -31.923 13.049 1.00 41.66 644 GLY A CA 1
ATOM 4800 C C . GLY A 1 644 ? 10.639 -30.688 13.330 1.00 41.66 644 GLY A C 1
ATOM 4801 O O . GLY A 1 644 ? 10.577 -29.804 12.487 1.00 41.66 644 GLY A O 1
ATOM 4802 N N . ASP A 1 645 ? 10.027 -30.610 14.518 1.00 40.75 645 ASP A N 1
ATOM 4803 C CA . ASP A 1 645 ? 9.169 -29.499 14.960 1.00 40.75 645 ASP A CA 1
ATOM 4804 C C . ASP A 1 645 ? 9.811 -28.619 16.059 1.00 40.75 645 ASP A C 1
ATOM 4806 O O . ASP A 1 645 ? 9.140 -27.768 16.652 1.00 40.75 645 ASP A O 1
ATOM 4810 N N . ALA A 1 646 ? 11.100 -28.804 16.372 1.00 31.38 646 ALA A N 1
ATOM 4811 C CA . ALA A 1 646 ? 11.831 -27.833 17.185 1.00 31.38 646 ALA A CA 1
ATOM 4812 C C . ALA A 1 646 ? 12.217 -26.638 16.291 1.00 31.38 646 ALA A C 1
ATOM 4814 O O . ALA A 1 646 ? 12.802 -26.866 15.233 1.00 31.38 646 ALA A O 1
ATOM 4815 N N . PRO A 1 647 ? 11.921 -25.378 16.669 1.00 34.31 647 PRO A N 1
ATOM 4816 C CA . PRO A 1 647 ? 12.396 -24.232 15.904 1.00 34.31 647 PRO A CA 1
ATOM 4817 C C . PRO A 1 647 ? 13.924 -24.286 15.855 1.00 34.31 647 PRO A C 1
ATOM 4819 O O . PRO A 1 647 ? 14.566 -24.368 16.905 1.00 34.31 647 PRO A O 1
ATOM 4822 N N . GLU A 1 648 ? 14.500 -24.273 14.652 1.00 33.00 648 GLU A N 1
ATOM 4823 C CA . GLU A 1 648 ? 15.941 -24.120 14.468 1.00 33.00 648 GLU A CA 1
ATOM 4824 C C . GLU A 1 648 ? 16.373 -22.796 15.111 1.00 33.00 648 GLU A C 1
ATOM 4826 O O . GLU A 1 648 ? 16.218 -21.711 14.552 1.00 33.00 648 GLU A O 1
ATOM 4831 N N . ALA A 1 649 ? 16.889 -22.879 16.334 1.00 34.62 649 ALA A N 1
ATOM 4832 C CA . ALA A 1 649 ? 17.659 -21.816 16.946 1.00 34.62 649 ALA A CA 1
ATOM 4833 C C . ALA A 1 649 ? 19.023 -21.795 16.247 1.00 34.62 649 ALA A C 1
ATOM 4835 O O . ALA A 1 649 ? 19.950 -22.496 16.650 1.00 34.62 649 ALA A O 1
ATOM 4836 N N . GLY A 1 650 ? 19.119 -21.034 15.158 1.00 33.53 650 GLY A N 1
ATOM 4837 C CA . GLY A 1 650 ? 20.382 -20.762 14.483 1.00 33.53 650 GLY A CA 1
ATOM 4838 C C . GLY A 1 650 ? 21.310 -19.959 15.394 1.00 33.53 650 GLY A C 1
ATOM 4839 O O . GLY A 1 650 ? 21.066 -18.782 15.657 1.00 33.53 650 GLY A O 1
ATOM 4840 N N . ALA A 1 651 ? 22.363 -20.609 15.886 1.00 29.00 651 ALA A N 1
ATOM 4841 C CA . ALA A 1 651 ? 23.566 -19.946 16.375 1.00 29.00 651 ALA A CA 1
ATOM 4842 C C . ALA A 1 651 ? 24.424 -19.488 15.173 1.00 29.00 651 ALA A C 1
ATOM 4844 O O . ALA A 1 651 ? 24.364 -20.125 14.118 1.00 29.00 651 ALA A O 1
ATOM 4845 N N . PRO A 1 652 ? 25.202 -18.399 15.307 1.00 45.34 652 PRO A N 1
ATOM 4846 C CA . PRO A 1 652 ? 26.010 -17.849 14.225 1.00 45.34 652 PRO A CA 1
ATOM 4847 C C . PRO A 1 652 ? 27.284 -18.680 14.029 1.00 45.34 652 PRO A C 1
ATOM 4849 O O . PRO A 1 652 ? 27.857 -19.174 15.000 1.00 45.34 652 PRO A O 1
ATOM 4852 N N . GLY A 1 653 ? 27.740 -18.799 12.785 1.00 39.44 653 GLY A N 1
ATOM 4853 C CA . GLY A 1 653 ? 29.039 -19.365 12.440 1.00 39.44 653 GLY A CA 1
ATOM 4854 C C . GLY A 1 653 ? 29.571 -18.709 11.170 1.00 39.44 653 GLY A C 1
ATOM 4855 O O . GLY A 1 653 ? 28.957 -18.889 10.123 1.00 39.44 653 GLY A O 1
ATOM 4856 N N . ASP A 1 654 ? 30.656 -17.953 11.369 1.00 35.16 654 ASP A N 1
ATOM 4857 C CA . ASP A 1 654 ? 31.698 -17.437 10.460 1.00 35.16 654 ASP A CA 1
ATOM 4858 C C . ASP A 1 654 ? 31.331 -16.716 9.150 1.00 35.16 654 ASP A C 1
ATOM 4860 O O . ASP A 1 654 ? 30.819 -17.343 8.195 1.00 35.16 654 ASP A O 1
#

pLDDT: mean 70.67, std 18.46, range [27.83, 94.12]